Protein 2V52 (pdb70)

Foldseek 3Di:
DQQFAKEWEDDQFWIFIPGFPDQGGQDIWGQWWWDQCVRIAGTVRRVVNTDIDHQDAQFAGNNVVSVLVHVVCCDCPRHNHQQQRHEYEYEGAQPHDLVRLLVVQCCSCPVSVHQWYAYAYLQCLLLVLVVDQFAWEFEAAQFKTKTWGGDNSRTDNVLIDIDRDHLLNLLVLLQVVLCVVPDHQDDPVSSVVSSVCLLPQAAADLDLVVQVVPLVPDDVFKDWDADPVGDIDIDGSSRHVSLCCQQVVCSVPDPDHHPLVSNVSSLVSDPPVCSLVHQQHYEYAYSRCQHHCNQVSSVVSNCVVDPVPHDGDYHYDNVRNCSSSSSVSPQSPDPVCPVLICGSVNCVVPNSSVNVVRHD/DDPDCVVVVVCVVPPDDPVVCCVVVVDPDD

Radius of gyration: 21.31 Å; Cα contacts (8 Å, |Δi|>4): 896; chains: 2; bounding box: 46×56×60 Å

Solvent-accessible surface area: 16996 Å² total; per-residue (Å²): 98,120,91,40,14,2,0,5,9,4,14,7,9,68,0,27,0,0,8,12,49,39,106,51,14,138,8,51,2,24,0,6,0,0,69,85,107,99,130,30,78,14,0,57,79,5,118,113,130,45,79,60,107,63,0,3,91,68,10,33,15,85,49,56,105,2,0,65,68,0,2,87,12,2,6,100,80,56,18,194,17,42,0,87,59,2,33,0,0,1,2,10,2,3,96,23,66,130,73,21,28,49,83,3,0,57,8,0,0,96,64,10,76,1,51,9,0,16,2,9,44,19,0,12,0,1,0,16,2,12,12,52,4,21,0,0,0,0,18,3,27,41,8,16,1,6,4,0,0,0,47,40,4,12,13,0,65,59,0,17,31,116,14,52,1,0,2,58,46,0,4,58,18,0,23,136,4,0,74,106,93,54,48,88,20,118,74,87,70,57,59,71,36,0,79,36,0,14,82,134,27,4,36,4,2,95,66,20,126,85,45,62,78,51,18,89,92,58,60,78,18,86,79,78,32,118,27,116,118,40,135,78,6,54,0,1,33,4,33,0,33,0,0,0,0,1,7,61,4,76,56,59,69,55,187,40,35,3,1,22,73,13,2,49,61,0,1,84,113,2,41,119,122,6,43,146,68,0,4,31,28,4,1,0,0,11,32,7,0,66,14,88,31,1,28,94,14,0,64,90,35,2,70,83,70,10,74,120,123,34,169,23,112,25,24,30,16,123,48,22,93,57,2,11,0,5,0,0,0,5,10,4,56,6,80,13,0,86,135,56,14,0,57,75,122,55,10,89,135,39,20,39,46,9,0,47,147,45,2,127,106,28,118,59,64,81,132,2,58,110,64,18,153,86,60,39,62,86,52,55,0,36,150,103,142,11,7,112,85,130

Sequence (390 aa):
DETTALVCCDNGSGLVKAGFAGDDDAPRAVFPSSIVGRPRKDSYVGDEAQSILTLKKYPIEEHGIITTNWDDMEKIWHHTFYNELRVAPEEHPTLLLLTEAPLNPKANREKKMMTQIMFETFNNVPAMMYVVAIQAVLSSLYASSGRTTGIVLDSGDGVTHNVPIYEGYALPHAIMRLLDDLLAGRDLTDYLMKILTERGYSSFVTTAEREIVRDIKEKKLCYVALDFENEMATAASSSSLEKSSYELPDGQQVITTIGNERFRCPETLFQPSFIGMESAGIHEETTYNSIMKCDIDIRKKDLYANNNVMSGGTTMMYPGIADRMMQKEIITALAPSTMKKIIKIIAPPERKKYSSVWIGGSILASSLSTFQQMWITKKQEYDEAGPSIVHRKCFRRARTEDYLKKRRKKIRRSRPERAEELVRRMHILEET

InterPro domains:
  IPR004000 Actin family [PF00022] (5-377)
  IPR004000 Actin family [PR00190] (28-37)
  IPR004000 Actin family [PR00190] (51-62)
  IPR004000 Actin family [PR00190] (63-85)
  IPR004000 Actin family [PR00190] (117-130)
  IPR004000 Actin family [PR00190] (142-161)
  IPR004000 Actin family [PR00190] (238-254)
  IPR004000 Actin family [PTHR11937] (10-371)
  IPR004000 Actin family [SM00268] (7-377)
  IPR004001 Actin, conserved site [PS00406] (55-65)
  IPR004001 Actin, conserved site [PS00432] (358-366)
  IPR020902 Actin/actin-like conserved site [PS01132] (106-118)
  IPR043129 ATPase, nucleotide binding domain [SSF53067] (5-155)
  IPR043129 ATPase, nucleotide binding domain [SSF53067] (149-377)

Organism: Oryctolagus cuniculus (NCBI:txid9986)

CATH classification: 3.30.420.40 (+2 more: 3.30.420.40, 3.90.640.10)

B-factor: mean 24.78, std 11.1, range [7.16, 74.74]

Nearest PDB structures (foldseek):
  4b1v-assembly1_B  TM=9.913E-01  e=1.067E-71  Oryctolagus cuniculus
  4b1v-assembly2_A  TM=9.944E-01  e=3.724E-70  Oryctolagus cuniculus
  3tpq-assembly1_C  TM=9.919E-01  e=4.176E-70  Oryctolagus cuniculus
  8br0-assembly1_A  TM=9.840E-01  e=8.127E-68  Oryctolagus cuniculus
  6i4g-assembly1_A  TM=9.826E-01  e=6.413E-62  Plasmodium falciparum 3D7

GO terms:
  GO:0005515 protein binding (F, IPI)
  GO:0048306 calcium-dependent protein binding (F, IPI)
  GO:0042802 identical protein binding (F, IPI)
  GO:0098723 skeletal muscle myofibril (C, IDA)
  GO:0000287 magnesium ion binding (F, IDA)
  GO:0005509 calcium ion binding (F, IDA)
  GO:0032432 actin filament bundle (C, IDA)
  GO:0005884 actin filament (C, IDA)
  GO:0003785 actin monomer binding (F, IDA)
  GO:0031941 filamentous actin (C, IDA)
  GO:0030041 actin filament polymerization (P, IDA)
  GO:0051017 actin filament bundle assembly (P, IDA)
  GO:0140660 cytoskeletal motor activator activity (F, IDA)
  GO:0005884 actin filament (C, IMP)
  GO:0005523 tropomyosin binding (F, IPI)
  GO:0031013 troponin I binding (F, IPI)
  GO:0031432 titin binding (F, IPI)
  GO:0032036 myosin heavy chain binding (F, IPI)
  GO:0019904 protein domain specific binding (F, IPI)

Structure (mmCIF, N/CA/C/O backbone):
data_2V52
#
_entry.id   2V52
#
_cell.length_a   54.750
_cell.length_b   55.440
_cell.length_c   138.390
_cell.angle_alpha   90.00
_cell.angle_beta   90.00
_cell.angle_gamma   90.00
#
_symmetry.space_group_name_H-M   'P 21 21 21'
#
loop_
_entity.id
_entity.type
_entity.pdbx_description
1 polymer 'ACTIN, ALPHA SKELETAL MUSCLE'
2 polymer 'MKL/MYOCARDIN-LIKE PROTEIN 1'
3 non-polymer 'LATRUNCULIN B'
4 non-polymer "ADENOSINE-5'-TRIPHOSPHATE"
5 non-polymer 'MAGNESIUM ION'
6 non-polymer GLYCEROL
7 water water
#
loop_
_atom_site.group_PDB
_atom_site.id
_atom_site.type_symbol
_atom_site.label_atom_id
_atom_site.label_alt_id
_atom_site.label_comp_id
_atom_site.label_asym_id
_atom_site.label_entity_id
_atom_site.label_seq_id
_atom_site.pdbx_PDB_ins_code
_atom_site.Cartn_x
_atom_site.Cartn_y
_atom_site.Cartn_z
_atom_site.occupancy
_atom_site.B_iso_or_equiv
_atom_site.auth_seq_id
_atom_site.auth_comp_id
_atom_site.auth_asym_id
_atom_site.auth_atom_id
_atom_site.pdbx_PDB_model_num
ATOM 1 N N . ASP A 1 5 ? -27.294 7.409 21.055 1.00 29.18 3 ASP B N 1
ATOM 2 C CA . ASP A 1 5 ? -26.313 6.666 21.613 1.00 29.19 3 ASP B CA 1
ATOM 3 C C . ASP A 1 5 ? -25.433 7.395 22.522 1.00 27.42 3 ASP B C 1
ATOM 4 O O . ASP A 1 5 ? -24.378 6.974 22.735 1.00 27.76 3 ASP B O 1
ATOM 9 N N . GLU A 1 6 ? -25.894 8.437 23.108 1.00 25.09 4 GLU B N 1
ATOM 10 C CA . GLU A 1 6 ? -25.082 9.174 24.042 1.00 26.90 4 GLU B CA 1
ATOM 11 C C . GLU A 1 6 ? -24.595 8.443 25.286 1.00 25.19 4 GLU B C 1
ATOM 12 O O . GLU A 1 6 ? -23.621 8.709 25.739 1.00 25.45 4 GLU B O 1
ATOM 18 N N . THR A 1 7 ? -25.402 7.536 25.792 1.00 22.55 5 THR B N 1
ATOM 19 C CA . THR A 1 7 ? -24.955 6.793 26.973 1.00 21.05 5 THR B CA 1
ATOM 20 C C . THR A 1 7 ? -25.050 5.248 26.782 1.00 20.64 5 THR B C 1
ATOM 21 O O . THR A 1 7 ? -24.846 4.491 27.733 1.00 23.68 5 THR B O 1
ATOM 25 N N . THR A 1 8 ? -25.318 4.781 25.565 1.00 19.71 6 THR B N 1
ATOM 26 C CA . THR A 1 8 ? -25.422 3.344 25.303 1.00 19.77 6 THR B CA 1
ATOM 27 C C . THR A 1 8 ? -24.148 2.617 25.748 1.00 17.03 6 THR B C 1
ATOM 28 O O . THR A 1 8 ? -23.012 3.104 25.522 1.00 16.85 6 THR B O 1
ATOM 32 N N . ALA A 1 9 ? -24.286 1.449 26.379 1.00 17.58 7 ALA B N 1
ATOM 33 C CA . ALA A 1 9 ? -23.068 0.729 26.745 1.00 16.42 7 ALA B CA 1
ATOM 34 C C . ALA A 1 9 ? -22.199 0.444 25.512 1.00 13.33 7 ALA B C 1
ATOM 35 O O . ALA A 1 9 ? -22.744 0.247 24.414 1.00 15.37 7 ALA B O 1
ATOM 37 N N . LEU A 1 10 ? -20.889 0.463 25.675 1.00 13.11 8 LEU B N 1
ATOM 38 C CA . LEU A 1 10 ? -19.986 0.161 24.573 1.00 16.19 8 LEU B CA 1
ATOM 39 C C . LEU A 1 10 ? -19.502 -1.258 24.680 1.00 14.43 8 LEU B C 1
ATOM 40 O O . LEU A 1 10 ? -19.383 -1.789 25.794 1.00 15.93 8 LEU B O 1
ATOM 45 N N . VAL A 1 11 ? -19.166 -1.850 23.533 1.00 14.06 9 VAL B N 1
ATOM 46 C CA . VAL A 1 11 ? -18.616 -3.193 23.548 1.00 13.94 9 VAL B CA 1
ATOM 47 C C . VAL A 1 11 ? -17.345 -3.134 22.691 1.00 15.32 9 VAL B C 1
ATOM 48 O O . VAL A 1 11 ? -17.418 -2.685 21.533 1.00 14.71 9 VAL B O 1
ATOM 52 N N . CYS A 1 12 ? -16.216 -3.564 23.257 1.00 14.92 10 CYS B N 1
ATOM 53 C CA A CYS A 1 12 ? -14.959 -3.552 22.532 0.70 14.05 10 CYS B CA 1
ATOM 54 C CA B CYS A 1 12 ? -14.939 -3.580 22.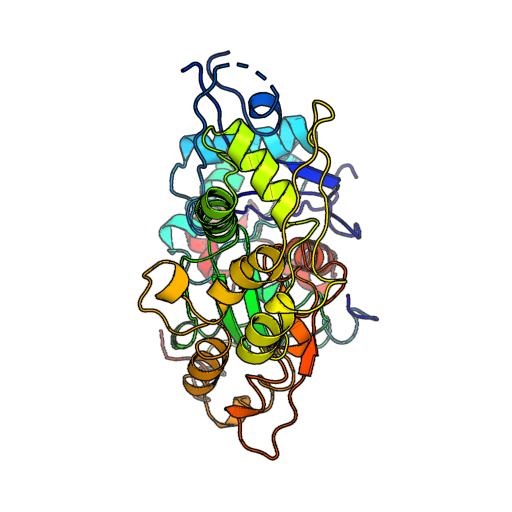543 0.30 16.33 10 CYS B CA 1
ATOM 55 C C . CYS A 1 12 ? -14.310 -4.939 22.657 1.00 13.75 10 CYS B C 1
ATOM 56 O O . CYS A 1 12 ? -14.009 -5.367 23.759 1.00 16.96 10 CYS B O 1
ATOM 61 N N . ASP A 1 13 ? -14.107 -5.570 21.508 1.00 13.66 11 ASP B N 1
ATOM 62 C CA . ASP A 1 13 ? -13.470 -6.864 21.436 1.00 12.29 11 ASP B CA 1
ATOM 63 C C . ASP A 1 13 ? -12.077 -6.610 20.834 1.00 13.75 11 ASP B C 1
ATOM 64 O O . ASP A 1 13 ? -11.916 -6.373 19.619 1.00 16.44 11 ASP B O 1
ATOM 69 N N . ASN A 1 14 ? -11.098 -6.621 21.713 1.00 13.55 12 ASN B N 1
ATOM 70 C CA . ASN A 1 14 ? -9.749 -6.360 21.286 1.00 14.74 12 ASN B CA 1
ATOM 71 C C . ASN A 1 14 ? -9.018 -7.611 20.805 1.00 15.17 12 ASN B C 1
ATOM 72 O O . ASN A 1 14 ? -8.547 -8.409 21.622 1.00 18.50 12 ASN B O 1
ATOM 77 N N . GLY A 1 15 ? -8.920 -7.744 19.502 1.00 14.40 13 GLY B N 1
ATOM 78 C CA . GLY A 1 15 ? -8.195 -8.873 18.925 1.00 13.71 13 GLY B CA 1
ATOM 79 C C . GLY A 1 15 ? -6.700 -8.665 18.674 1.00 15.01 13 GLY B C 1
ATOM 80 O O . GLY A 1 15 ? -6.222 -7.530 18.654 1.00 16.49 13 GLY B O 1
ATOM 81 N N . SER A 1 16 ? -5.996 -9.740 18.320 1.00 16.41 14 SER B N 1
ATOM 82 C CA . SER A 1 16 ? -4.586 -9.598 17.942 1.00 18.12 14 SER B CA 1
ATOM 83 C C . SER A 1 16 ? -4.454 -8.821 16.650 1.00 18.33 14 SER B C 1
ATOM 84 O O . SER A 1 16 ? -3.500 -8.044 16.442 1.00 20.12 14 SER B O 1
ATOM 87 N N . GLY A 1 17 ? -5.425 -9.008 15.775 1.00 15.74 15 GLY B N 1
ATOM 88 C CA . GLY A 1 17 ? -5.407 -8.336 14.470 1.00 16.67 15 GLY B CA 1
ATOM 89 C C . GLY A 1 17 ? -6.342 -7.146 14.339 1.00 14.89 15 GLY B C 1
ATOM 90 O O . GLY A 1 17 ? -5.928 -6.075 13.843 1.00 17.15 15 GLY B O 1
ATOM 91 N N . LEU A 1 18 ? -7.607 -7.323 14.763 1.00 14.67 16 LEU B N 1
ATOM 92 C CA . LEU A 1 18 ? -8.646 -6.306 14.591 1.00 15.65 16 LEU B CA 1
ATOM 93 C C . LEU A 1 18 ? -9.296 -5.978 15.920 1.00 14.49 16 LEU B C 1
ATOM 94 O O . LEU A 1 18 ? -9.630 -6.881 16.708 1.00 14.21 16 LEU B O 1
ATOM 99 N N . VAL A 1 19 ? -9.499 -4.678 16.118 1.00 16.01 17 VAL B N 1
ATOM 100 C CA . VAL A 1 19 ? -10.420 -4.203 17.134 1.00 14.64 17 VAL B CA 1
ATOM 101 C C . VAL A 1 19 ? -11.808 -4.211 16.564 1.00 15.23 17 VAL B C 1
ATOM 102 O O . VAL A 1 19 ? -11.998 -3.722 15.446 1.00 16.13 17 VAL B O 1
ATOM 106 N N . LYS A 1 20 ? -12.802 -4.766 17.300 1.00 13.22 18 LYS B N 1
ATOM 107 C CA . LYS A 1 20 ? -14.195 -4.669 16.905 1.00 12.82 18 LYS B CA 1
ATOM 108 C C . LYS A 1 20 ? -14.821 -3.870 18.017 1.00 13.88 18 LYS B C 1
ATOM 109 O O . LYS A 1 20 ? -14.806 -4.308 19.171 1.00 13.97 18 LYS B O 1
ATOM 115 N N . ALA A 1 21 ? -15.448 -2.742 17.657 1.00 15.02 19 ALA B N 1
ATOM 116 C CA . ALA A 1 21 ? -15.981 -1.874 18.711 1.00 15.26 19 ALA B CA 1
ATOM 117 C C . ALA A 1 21 ? -17.314 -1.300 18.271 1.00 15.75 19 ALA B C 1
ATOM 118 O O . ALA A 1 21 ? -17.584 -1.149 17.051 1.00 17.96 19 ALA B O 1
ATOM 120 N N . GLY A 1 22 ? -18.176 -0.991 19.246 1.00 15.19 20 GLY B N 1
ATOM 121 C CA . GLY A 1 22 ? -19.505 -0.511 18.899 1.00 15.75 20 GLY B CA 1
ATOM 122 C C . GLY A 1 22 ? -20.356 -0.350 20.122 1.00 15.61 20 GLY B C 1
ATOM 123 O O . GLY A 1 22 ? -19.846 -0.290 21.250 1.00 15.61 20 GLY B O 1
ATOM 124 N N . PHE A 1 23 ? -21.652 -0.321 19.852 1.00 16.63 21 PHE B N 1
ATOM 125 C CA . PHE A 1 23 ? -22.667 -0.050 20.896 1.00 16.70 21 PHE B CA 1
ATOM 126 C C . PHE A 1 23 ? -23.547 -1.248 21.170 1.00 18.10 21 PHE B C 1
ATOM 127 O O . PHE A 1 23 ? -24.057 -1.895 20.238 1.00 16.82 21 PHE B O 1
ATOM 135 N N . ALA A 1 24 ? -23.737 -1.525 22.456 1.00 17.61 22 ALA B N 1
ATOM 136 C CA . ALA A 1 24 ? -24.613 -2.606 22.860 1.00 17.09 22 ALA B CA 1
ATOM 137 C C . ALA A 1 24 ? -25.998 -2.439 22.274 1.00 18.05 22 ALA B C 1
ATOM 138 O O . ALA A 1 24 ? -26.587 -1.336 22.285 1.00 21.05 22 ALA B O 1
ATOM 140 N N . GLY A 1 25 ? -26.516 -3.531 21.754 1.00 17.87 23 GLY B N 1
ATOM 141 C CA . GLY A 1 25 ? -27.824 -3.550 21.146 1.00 19.95 23 GLY B CA 1
ATOM 142 C C . GLY A 1 25 ? -27.777 -3.463 19.627 1.00 20.86 23 GLY B C 1
ATOM 143 O O . GLY A 1 25 ? -28.772 -3.799 18.958 1.00 22.24 23 GLY B O 1
ATOM 144 N N . ASP A 1 26 ? -26.644 -3.009 19.076 1.00 22.93 24 ASP B N 1
ATOM 145 C CA . ASP A 1 26 ? -26.427 -3.039 17.624 1.00 24.28 24 ASP B CA 1
ATOM 146 C C . ASP A 1 26 ? -26.133 -4.481 17.202 1.00 22.27 24 ASP B C 1
ATOM 147 O O . ASP A 1 26 ? -25.580 -5.307 17.986 1.00 21.27 24 ASP B O 1
ATOM 152 N N . ASP A 1 27 ? -26.480 -4.794 15.955 1.00 24.56 25 ASP B N 1
ATOM 153 C CA A ASP A 1 27 ? -26.326 -6.114 15.386 0.60 24.98 25 ASP B CA 1
ATOM 154 C CA B ASP A 1 27 ? -26.277 -6.173 15.531 0.40 24.37 25 ASP B CA 1
ATOM 155 C C . ASP A 1 27 ? -24.885 -6.413 14.934 1.00 23.11 25 ASP B C 1
ATOM 156 O O . ASP A 1 27 ? -24.554 -7.534 14.675 1.00 24.19 25 ASP B O 1
ATOM 165 N N . ALA A 1 28 ? -24.085 -5.364 14.770 1.00 21.38 26 ALA B N 1
ATOM 166 C CA . ALA A 1 28 ? -22.699 -5.470 14.274 1.00 20.87 26 ALA B CA 1
ATOM 167 C C . ALA A 1 28 ? -21.824 -4.379 14.848 1.00 17.79 26 ALA B C 1
ATOM 168 O O . ALA A 1 28 ? -22.339 -3.324 15.218 1.00 19.64 26 ALA B O 1
ATOM 170 N N . PRO A 1 29 ? -20.485 -4.587 14.899 1.00 16.74 27 PRO B N 1
ATOM 171 C CA . PRO A 1 29 ? -19.630 -3.497 15.407 1.00 18.20 27 PRO B CA 1
ATOM 172 C C . PRO A 1 29 ? -19.597 -2.320 14.433 1.00 20.38 27 PRO B C 1
ATOM 173 O O . PRO A 1 29 ? -19.375 -2.526 13.239 1.00 26.25 27 PRO B O 1
ATOM 177 N N . ARG A 1 30 ? -19.789 -1.132 14.965 1.00 21.03 28 ARG B N 1
ATOM 178 C CA . ARG A 1 30 ? -19.769 0.138 14.223 1.00 23.02 28 ARG B CA 1
ATOM 179 C C . ARG A 1 30 ? -18.373 0.394 13.630 1.00 21.32 28 ARG B C 1
ATOM 180 O O . ARG A 1 30 ? -18.266 1.035 12.581 1.00 24.56 28 ARG B O 1
ATOM 188 N N . ALA A 1 31 ? -17.322 -0.042 14.322 1.00 20.46 29 ALA B N 1
ATOM 189 C CA . ALA A 1 31 ? -15.941 0.237 13.986 1.00 18.40 29 ALA B CA 1
ATOM 190 C C . ALA A 1 31 ? -15.132 -1.041 14.050 1.00 17.87 29 ALA B C 1
ATOM 191 O O . ALA A 1 31 ? -15.148 -1.719 15.065 1.00 19.94 29 ALA B O 1
ATOM 193 N N . VAL A 1 32 ? -14.413 -1.351 12.964 1.00 17.85 30 VAL B N 1
ATOM 194 C CA . VAL A 1 32 ? -13.531 -2.507 12.910 1.00 18.89 30 VAL B CA 1
ATOM 195 C C . VAL A 1 32 ? -12.271 -1.962 12.270 1.00 18.79 30 VAL B C 1
ATOM 196 O O . VAL A 1 32 ? -12.323 -1.400 11.139 1.00 21.45 30 VAL B O 1
ATOM 200 N N . PHE A 1 33 ? -11.185 -2.016 13.015 1.00 17.38 31 PHE B N 1
ATOM 201 C CA . PHE A 1 33 ? -9.933 -1.407 12.545 1.00 19.57 31 PHE B CA 1
ATOM 202 C C . PHE A 1 33 ? -8.733 -2.150 13.052 1.00 18.30 31 PHE B C 1
ATOM 203 O O . PHE A 1 33 ? -8.842 -2.928 14.012 1.00 18.38 31 PHE B O 1
ATOM 211 N N . PRO A 1 34 ? -7.600 -2.035 12.343 1.00 19.04 32 PRO B N 1
ATOM 212 C CA . PRO A 1 34 ? -6.468 -2.820 12.781 1.00 19.65 32 PRO B CA 1
ATOM 213 C C . PRO A 1 34 ? -5.903 -2.443 14.131 1.00 19.97 32 PRO B C 1
ATOM 214 O O . PRO A 1 34 ? -5.803 -1.252 14.493 1.00 20.14 32 PRO B O 1
ATOM 218 N N . SER A 1 35 ? -5.545 -3.464 14.886 1.00 18.66 33 SER B N 1
ATOM 219 C CA A SER A 1 35 ? -4.927 -3.326 16.182 0.80 19.88 33 SER B CA 1
ATOM 220 C CA B SER A 1 35 ? -4.827 -3.326 16.182 0.20 21.08 33 SER B CA 1
ATOM 221 C C . SER A 1 35 ? -3.410 -3.121 16.083 1.00 21.63 33 SER B C 1
ATOM 222 O O . SER A 1 35 ? -2.621 -3.964 16.415 1.00 20.65 33 SER B O 1
ATOM 227 N N . ILE A 1 36 ? -3.053 -1.938 15.605 1.00 20.68 34 ILE B N 1
ATOM 228 C CA . ILE A 1 36 ? -1.638 -1.628 15.316 1.00 23.04 34 ILE B CA 1
ATOM 229 C C . ILE A 1 36 ? -1.321 -0.209 15.763 1.00 24.89 34 ILE B C 1
ATOM 230 O O . ILE A 1 36 ? -2.190 0.663 15.730 1.00 23.91 34 ILE B O 1
ATOM 235 N N . VAL A 1 37 ? -0.069 0.018 16.143 1.00 25.99 35 VAL B N 1
ATOM 236 C CA . VAL A 1 37 ? 0.459 1.384 16.195 1.00 28.59 35 VAL B CA 1
ATOM 237 C C . VAL A 1 37 ? 1.622 1.432 15.195 1.00 32.12 35 VAL B C 1
ATOM 238 O O . VAL A 1 37 ? 2.469 0.536 15.205 1.00 31.67 35 VAL B O 1
ATOM 242 N N . GLY A 1 38 ? 1.610 2.437 14.314 1.00 32.71 36 GLY B N 1
ATOM 243 C CA . GLY A 1 38 ? 2.681 2.607 13.312 1.00 34.97 36 GLY B CA 1
ATOM 244 C C . GLY A 1 38 ? 3.577 3.784 13.650 1.00 35.84 36 GLY B C 1
ATOM 245 O O . GLY A 1 38 ? 3.091 4.812 14.116 1.00 36.17 36 GLY B O 1
ATOM 246 N N . ARG A 1 39 ? 4.882 3.623 13.424 1.00 36.77 37 ARG B N 1
ATOM 247 C CA . ARG A 1 39 ? 5.853 4.700 13.642 1.00 38.53 37 ARG B CA 1
ATOM 248 C C . ARG A 1 39 ? 6.765 4.818 12.425 1.00 39.24 37 ARG B C 1
ATOM 249 O O . ARG A 1 39 ? 7.070 3.798 11.789 1.00 41.10 37 ARG B O 1
ATOM 257 N N . PRO A 1 40 ? 7.188 6.059 12.085 1.00 41.25 38 PRO B N 1
ATOM 258 C CA . PRO A 1 40 ? 8.174 6.273 11.013 1.00 42.19 38 PRO B CA 1
ATOM 259 C C . PRO A 1 40 ? 9.342 5.284 11.105 1.00 44.57 38 PRO B C 1
ATOM 260 O O . PRO A 1 40 ? 9.948 5.134 12.181 1.00 44.78 38 PRO B O 1
ATOM 264 N N . ARG A 1 41 ? 9.631 4.612 9.986 1.00 46.50 39 ARG B N 1
ATOM 265 C CA . ARG A 1 41 ? 10.648 3.544 9.923 1.00 50.89 39 ARG B CA 1
ATOM 266 C C . ARG A 1 41 ? 12.081 4.042 10.161 1.00 53.44 39 ARG B C 1
ATOM 267 O O . ARG A 1 41 ? 12.854 3.412 10.898 1.00 54.20 39 ARG B O 1
ATOM 269 N N . LYS A 1 52 ? 2.529 12.586 14.950 1.00 57.56 50 LYS B N 1
ATOM 270 C CA . LYS A 1 52 ? 3.383 12.297 13.869 1.00 57.04 50 LYS B CA 1
ATOM 271 C C . LYS A 1 52 ? 4.321 11.421 14.550 1.00 55.96 50 LYS B C 1
ATOM 272 O O . LYS A 1 52 ? 5.053 10.737 13.945 1.00 56.97 50 LYS B O 1
ATOM 274 N N . ASP A 1 53 ? 4.259 11.354 15.833 1.00 52.63 51 ASP B N 1
ATOM 275 C CA . ASP A 1 53 ? 5.207 10.499 16.408 1.00 49.23 51 ASP B CA 1
ATOM 276 C C . ASP A 1 53 ? 4.686 9.008 16.213 1.00 47.47 51 ASP B C 1
ATOM 277 O O . ASP A 1 53 ? 5.433 8.112 16.135 1.00 47.84 51 ASP B O 1
ATOM 282 N N . SER A 1 54 ? 3.382 8.879 16.150 1.00 44.31 52 SER B N 1
ATOM 283 C CA . SER A 1 54 ? 2.752 7.554 16.028 1.00 42.22 52 SER B CA 1
ATOM 284 C C . SER A 1 54 ? 1.412 7.620 15.392 1.00 41.58 52 SER B C 1
ATOM 285 O O . SER A 1 54 ? 0.785 8.611 15.374 1.00 41.63 52 SER B O 1
ATOM 288 N N . TYR A 1 55 ? 1.006 6.530 14.789 1.00 38.44 53 TYR B N 1
ATOM 289 C CA . TYR A 1 55 ? -0.177 6.520 14.063 1.00 37.84 53 TYR B CA 1
ATOM 290 C C . TYR A 1 55 ? -0.932 5.221 14.494 1.00 35.15 53 TYR B C 1
ATOM 291 O O . TYR A 1 55 ? -0.353 4.259 14.587 1.00 36.14 53 TYR B O 1
ATOM 300 N N . VAL A 1 56 ? -2.199 5.347 14.787 1.00 31.07 54 VAL B N 1
ATOM 301 C CA . VAL A 1 56 ? -2.933 4.245 15.407 1.00 31.54 54 VAL B CA 1
ATOM 302 C C . VAL A 1 56 ? -4.029 3.744 14.489 1.00 29.96 54 VAL B C 1
ATOM 303 O O . VAL A 1 56 ? -4.713 4.530 13.827 1.00 31.18 54 VAL B O 1
ATOM 307 N N . GLY A 1 57 ? -4.203 2.423 14.433 1.00 29.52 55 GLY B N 1
ATOM 308 C CA . GLY A 1 57 ? -5.329 1.883 13.677 1.00 31.75 55 GLY B CA 1
ATOM 309 C C . GLY A 1 57 ? -5.269 2.167 12.185 1.00 33.84 55 GLY B C 1
ATOM 310 O O . GLY A 1 57 ? -4.208 2.025 11.560 1.00 32.35 55 GLY B O 1
ATOM 311 N N . ASP A 1 58 ? -6.331 2.567 11.593 1.00 37.07 56 ASP B N 1
ATOM 312 C CA . ASP A 1 58 ? -6.297 2.823 10.217 1.00 40.46 56 ASP B CA 1
ATOM 313 C C . ASP A 1 58 ? -5.371 4.014 9.814 1.00 40.72 56 ASP B C 1
ATOM 314 O O . ASP A 1 58 ? -5.062 4.111 8.727 1.00 40.46 56 ASP B O 1
ATOM 319 N N . GLU A 1 59 ? -4.971 4.815 10.750 1.00 40.41 57 GLU B N 1
ATOM 320 C CA . GLU A 1 59 ? -4.047 5.915 10.477 1.00 41.51 57 GLU B CA 1
ATOM 321 C C . GLU A 1 59 ? -2.770 5.327 10.098 1.00 41.05 57 GLU B C 1
ATOM 322 O O . GLU A 1 59 ? -2.075 5.880 9.393 1.00 41.10 57 GLU B O 1
ATOM 328 N N . ALA A 1 60 ? -2.453 4.210 10.635 1.00 40.49 58 ALA B N 1
ATOM 329 C CA . ALA A 1 60 ? -1.242 3.593 10.338 1.00 43.32 58 ALA B CA 1
ATOM 330 C C . ALA A 1 60 ? -1.303 2.770 9.105 1.00 47.40 58 ALA B C 1
ATOM 331 O O . ALA A 1 60 ? -0.311 2.422 8.603 1.00 47.61 58 ALA B O 1
ATOM 333 N N . GLN A 1 61 ? -2.466 2.431 8.644 1.00 51.60 59 GLN B N 1
ATOM 334 C CA . GLN A 1 61 ? -2.663 1.458 7.581 1.00 55.78 59 GLN B CA 1
ATOM 335 C C . GLN A 1 61 ? -2.500 2.252 6.370 1.00 58.91 59 GLN B C 1
ATOM 336 O O . GLN A 1 61 ? -1.678 1.963 5.631 1.00 61.31 59 GLN B O 1
ATOM 342 N N . SER A 1 62 ? -3.216 3.318 6.229 1.00 59.83 60 SER B N 1
ATOM 343 C CA . SER A 1 62 ? -2.927 4.307 5.225 1.00 61.09 60 SER B CA 1
ATOM 344 C C . SER A 1 62 ? -1.449 4.542 4.986 1.00 62.27 60 SER B C 1
ATOM 345 O O . SER A 1 62 ? -0.631 4.309 5.844 1.00 63.27 60 SER B O 1
ATOM 347 N N . ILE A 1 66 ? 6.334 3.265 4.794 1.00 51.31 64 ILE B N 1
ATOM 348 C CA . ILE A 1 66 ? 6.747 4.477 5.509 1.00 51.37 64 ILE B CA 1
ATOM 349 C C . ILE A 1 66 ? 6.802 4.216 7.014 1.00 48.43 64 ILE B C 1
ATOM 350 O O . ILE A 1 66 ? 7.666 4.752 7.718 1.00 47.92 64 ILE B O 1
ATOM 352 N N . LEU A 1 67 ? 5.890 3.371 7.496 1.00 44.79 65 LEU B N 1
ATOM 353 C CA . LEU A 1 67 ? 5.811 3.062 8.921 1.00 44.05 65 LEU B CA 1
ATOM 354 C C . LEU A 1 67 ? 6.149 1.613 9.242 1.00 44.09 65 LEU B C 1
ATOM 355 O O . LEU A 1 67 ? 5.844 0.699 8.465 1.00 47.42 65 LEU B O 1
ATOM 360 N N . THR A 1 68 ? 6.765 1.408 10.397 1.00 40.90 66 THR B N 1
ATOM 361 C CA . THR A 1 68 ? 6.875 0.069 10.978 1.00 39.75 66 THR B CA 1
ATOM 362 C C . THR A 1 68 ? 5.711 -0.138 11.960 1.00 35.76 66 THR B C 1
ATOM 363 O O . THR A 1 68 ? 5.334 0.756 12.714 1.00 32.66 66 THR B O 1
ATOM 367 N N . LEU A 1 69 ? 5.119 -1.319 11.899 1.00 32.50 67 LEU B N 1
ATOM 368 C CA . LEU A 1 69 ? 3.915 -1.604 12.646 1.00 31.15 67 LEU B CA 1
ATOM 369 C C . LEU A 1 69 ? 4.219 -2.440 13.865 1.00 31.22 67 LEU B C 1
ATOM 370 O O . LEU A 1 69 ? 5.076 -3.344 13.834 1.00 31.24 67 LEU B O 1
ATOM 375 N N . LYS A 1 70 ? 3.521 -2.128 14.955 1.00 29.21 68 LYS B N 1
ATOM 376 C CA A LYS A 1 70 ? 3.569 -2.928 16.164 0.50 28.54 68 LYS B CA 1
ATOM 377 C CA B LYS A 1 70 ? 3.569 -2.995 16.107 0.50 28.72 68 LYS B CA 1
ATOM 378 C C . LYS A 1 70 ? 2.135 -3.355 16.466 1.00 27.24 68 LYS B C 1
ATOM 379 O O . LYS A 1 70 ? 1.240 -2.534 16.359 1.00 26.17 68 LYS B O 1
ATOM 390 N N . TYR A 1 71 ? 1.951 -4.611 16.844 1.00 23.12 69 TYR B N 1
ATOM 391 C CA . TYR A 1 71 ? 0.642 -5.103 17.308 1.00 20.90 69 TYR B CA 1
ATOM 392 C C . TYR A 1 71 ? 0.720 -5.266 18.827 1.00 21.94 69 TYR B C 1
ATOM 393 O O . TYR A 1 71 ? 1.483 -6.113 19.321 1.00 24.44 69 TYR B O 1
ATOM 402 N N . PRO A 1 72 ? -0.048 -4.464 19.589 1.00 20.52 70 PRO B N 1
ATOM 403 C CA . PRO A 1 72 ? 0.098 -4.500 21.050 1.00 22.37 70 PRO B CA 1
ATOM 404 C C . PRO A 1 72 ? -0.505 -5.764 21.684 1.00 21.21 70 PRO B C 1
ATOM 405 O O . PRO A 1 72 ? -0.257 -6.048 22.853 1.00 20.26 70 PRO B O 1
ATOM 409 N N . ILE A 1 73 ? -1.306 -6.502 20.911 1.00 19.16 71 ILE B N 1
ATOM 410 C CA . ILE A 1 73 ? -1.825 -7.770 21.384 1.00 17.46 71 ILE B CA 1
ATOM 411 C C . ILE A 1 73 ? -1.212 -8.854 20.512 1.00 20.25 71 ILE B C 1
ATOM 412 O O . ILE A 1 73 ? -1.305 -8.807 19.269 1.00 20.85 71 ILE B O 1
ATOM 417 N N . GLU A 1 74 ? -0.596 -9.811 21.191 1.00 19.61 72 GLU B N 1
ATOM 418 C CA A GLU A 1 74 ? 0.006 -10.973 20.554 0.70 18.04 72 GLU B CA 1
ATOM 419 C CA B GLU A 1 74 ? -0.001 -10.972 20.560 0.30 21.52 72 GLU B CA 1
ATOM 420 C C . GLU A 1 74 ? -0.691 -12.216 21.075 1.00 19.22 72 GLU B C 1
ATOM 421 O O . GLU A 1 74 ? -0.770 -12.433 22.311 1.00 20.30 72 GLU B O 1
ATOM 432 N N . HIS A 1 75 ? -1.184 -13.020 20.151 1.00 19.02 73 HIS B N 1
ATOM 433 C CA . HIS A 1 75 ? -1.854 -14.280 20.475 1.00 17.62 73 HIS B CA 1
ATOM 434 C C . HIS A 1 75 ? -2.942 -14.030 21.497 1.00 16.43 73 HIS B C 1
ATOM 435 O O . HIS A 1 75 ? -3.137 -14.833 22.409 1.00 17.16 73 HIS B O 1
ATOM 442 N N . GLY A 1 76 ? -3.615 -12.895 21.367 1.00 16.09 74 GLY B N 1
ATOM 443 C CA . GLY A 1 76 ? -4.785 -12.595 22.201 1.00 15.37 74 GLY B CA 1
ATOM 444 C C . GLY A 1 76 ? -4.475 -11.961 23.553 1.00 15.63 74 GLY B C 1
ATOM 445 O O . GLY A 1 76 ? -5.368 -11.513 24.256 1.00 16.63 74 GLY B O 1
ATOM 446 N N . ILE A 1 77 ? -3.196 -11.883 23.905 1.00 17.58 75 ILE B N 1
ATOM 447 C CA . ILE A 1 77 ? -2.794 -11.357 25.231 1.00 18.76 75 ILE B CA 1
ATOM 448 C C . ILE A 1 77 ? -2.192 -9.984 25.017 1.00 19.67 75 ILE B C 1
ATOM 449 O O . ILE A 1 77 ? -1.409 -9.799 24.070 1.00 19.64 75 ILE B O 1
ATOM 454 N N . ILE A 1 78 ? -2.590 -9.006 25.845 1.00 19.15 76 ILE B N 1
ATOM 455 C CA . ILE A 1 78 ? -1.984 -7.662 25.725 1.00 19.26 76 ILE B CA 1
ATOM 456 C C . ILE A 1 78 ? -0.543 -7.743 26.223 1.00 22.80 76 ILE B C 1
ATOM 457 O O . ILE A 1 78 ? -0.309 -8.173 27.351 1.00 24.85 76 ILE B O 1
ATOM 462 N N A THR A 1 79 ? 0.397 -7.351 25.371 0.40 25.18 77 THR B N 1
ATOM 463 N N B THR A 1 79 ? 0.402 -7.347 25.364 0.60 23.73 77 THR B N 1
ATOM 464 C CA A THR A 1 79 ? 1.816 -7.360 25.752 0.40 28.22 77 THR B CA 1
ATOM 465 C CA B THR A 1 79 ? 1.854 -7.381 25.696 0.60 25.51 77 THR B CA 1
ATOM 466 C C A THR A 1 79 ? 2.390 -5.949 25.880 0.40 28.42 77 THR B C 1
ATOM 467 C C B THR A 1 79 ? 2.581 -6.043 25.566 0.60 25.83 77 THR B C 1
ATOM 468 O O A THR A 1 79 ? 3.247 -5.701 26.746 0.40 29.15 77 THR B O 1
ATOM 469 O O B THR A 1 79 ? 3.750 -5.940 25.932 0.60 26.81 77 THR B O 1
ATOM 476 N N . ASN A 1 80 ? 1.895 -5.033 25.047 1.00 26.73 78 ASN B N 1
ATOM 477 C CA . ASN A 1 80 ? 2.416 -3.672 25.006 1.00 26.01 78 ASN B CA 1
ATOM 478 C C . ASN A 1 80 ? 1.328 -2.734 25.536 1.00 26.13 78 ASN B C 1
ATOM 479 O O . ASN A 1 80 ? 0.435 -2.313 24.785 1.00 25.52 78 ASN B O 1
ATOM 484 N N . TRP A 1 81 ? 1.424 -2.399 26.823 1.00 26.64 79 TRP B N 1
ATOM 485 C CA . TRP A 1 81 ? 0.400 -1.593 27.486 1.00 27.02 79 TRP B CA 1
ATOM 486 C C . TRP A 1 81 ? 0.337 -0.129 27.041 1.00 26.57 79 TRP B C 1
ATOM 487 O O . TRP A 1 81 ? -0.741 0.456 27.019 1.00 27.85 79 TRP B O 1
ATOM 498 N N . ASP A 1 82 ? 1.484 0.474 26.705 1.00 26.46 80 ASP B N 1
ATOM 499 C CA . ASP A 1 82 ? 1.415 1.855 26.262 1.00 28.68 80 ASP B CA 1
ATOM 500 C C . ASP A 1 82 ? 0.708 1.953 24.937 1.00 26.68 80 ASP B C 1
ATOM 501 O O . ASP A 1 82 ? -0.133 2.823 24.736 1.00 28.45 80 ASP B O 1
ATOM 506 N N . ASP A 1 83 ? 1.024 1.033 24.023 1.00 25.55 81 ASP B N 1
ATOM 507 C CA . ASP A 1 83 ? 0.377 1.049 22.735 1.00 27.20 81 ASP B CA 1
ATOM 508 C C . ASP A 1 83 ? -1.078 0.559 22.888 1.00 23.82 81 ASP B C 1
ATOM 509 O O . ASP A 1 83 ? -1.960 1.002 22.163 1.00 23.41 81 ASP B O 1
ATOM 514 N N . MET A 1 84 ? -1.332 -0.314 23.847 1.00 23.05 82 MET B N 1
ATOM 515 C CA . MET A 1 84 ? -2.750 -0.720 24.073 1.00 22.05 82 MET B CA 1
ATOM 516 C C . MET A 1 84 ? -3.588 0.465 24.521 1.00 21.89 82 MET B C 1
ATOM 517 O O . MET A 1 84 ? -4.714 0.660 24.062 1.00 21.84 82 MET B O 1
ATOM 522 N N . GLU A 1 85 ? -3.022 1.277 25.411 1.00 21.87 83 GLU B N 1
ATOM 523 C CA . GLU A 1 85 ? -3.678 2.508 25.818 1.00 23.48 83 GLU B CA 1
ATOM 524 C C . GLU A 1 85 ? -3.931 3.427 24.626 1.00 23.49 83 GLU B C 1
ATOM 525 O O . GLU A 1 85 ? -4.981 4.024 24.528 1.00 23.26 83 GLU B O 1
ATOM 531 N N . LYS A 1 86 ? -2.965 3.512 23.698 1.00 22.31 84 LYS B N 1
ATOM 532 C CA . LYS A 1 86 ? -3.176 4.263 22.447 1.00 22.44 84 LYS B CA 1
ATOM 533 C C . LYS A 1 86 ? -4.338 3.657 21.656 1.00 21.87 84 LYS B C 1
ATOM 534 O O . LYS A 1 86 ? -5.174 4.348 21.048 1.00 21.15 84 LYS B O 1
ATOM 540 N N . ILE A 1 87 ? -4.399 2.322 21.631 1.00 21.18 85 ILE B N 1
ATOM 541 C CA . ILE A 1 87 ? -5.476 1.691 20.899 1.00 20.02 85 ILE B CA 1
ATOM 542 C C . ILE A 1 87 ? -6.848 1.994 21.529 1.00 17.76 85 ILE B C 1
ATOM 543 O O . ILE A 1 87 ? -7.823 2.270 20.819 1.00 18.50 85 ILE B O 1
ATOM 548 N N . TRP A 1 88 ? -6.913 1.931 22.852 1.00 17.18 86 TRP B N 1
ATOM 549 C CA . TRP A 1 88 ? -8.185 2.262 23.523 1.00 16.90 86 TRP B CA 1
ATOM 550 C C . TRP A 1 88 ? -8.578 3.738 23.342 1.00 17.73 86 TRP B C 1
ATOM 551 O O . TRP A 1 88 ? -9.731 4.075 23.008 1.00 18.72 86 TRP B O 1
ATOM 562 N N . HIS A 1 89 ? -7.614 4.619 23.448 1.00 19.98 87 HIS B N 1
ATOM 563 C CA . HIS A 1 89 ? -7.847 6.017 23.155 1.00 19.84 87 HIS B CA 1
ATOM 564 C C . HIS A 1 89 ? -8.368 6.271 21.816 1.00 23.43 87 HIS B C 1
ATOM 565 O O . HIS A 1 89 ? -9.268 6.900 21.637 1.00 23.45 87 HIS B O 1
ATOM 572 N N . HIS A 1 90 ? -7.712 5.647 20.829 1.00 21.18 88 HIS B N 1
ATOM 573 C CA . HIS A 1 90 ? -8.185 5.729 19.471 1.00 21.68 88 HIS B CA 1
ATOM 574 C C . HIS A 1 90 ? -9.623 5.188 19.300 1.00 20.41 88 HIS B C 1
ATOM 575 O O . HIS A 1 90 ? -10.461 5.738 18.570 1.00 20.76 88 HIS B O 1
ATOM 582 N N . THR A 1 91 ? -9.904 4.051 19.948 1.00 17.56 89 THR B N 1
ATOM 583 C CA . THR A 1 91 ? -11.231 3.477 19.840 1.00 17.55 89 THR B CA 1
ATOM 584 C C . THR A 1 91 ? -12.267 4.490 20.341 1.00 18.37 89 THR B C 1
ATOM 585 O O . THR A 1 91 ? -13.306 4.653 19.707 1.00 17.44 89 THR B O 1
ATOM 589 N N . PHE A 1 92 ? -12.011 5.119 21.499 1.00 17.71 90 PHE B N 1
ATOM 590 C CA . PHE A 1 92 ? -13.028 6.002 22.054 1.00 19.57 90 PHE B CA 1
ATOM 591 C C . PHE A 1 92 ? -13.110 7.307 21.258 1.00 19.84 90 PHE B C 1
ATOM 592 O O . PHE A 1 92 ? -14.197 7.708 20.862 1.00 19.91 90 PHE B O 1
ATOM 600 N N . TYR A 1 93 ? -11.955 7.934 20.999 1.00 21.19 91 TYR B N 1
ATOM 601 C CA . TYR A 1 93 ? -11.951 9.330 20.477 1.00 22.75 91 TYR B CA 1
ATOM 602 C C . TYR A 1 93 ? -11.941 9.458 18.972 1.00 23.93 91 TYR B C 1
ATOM 603 O O . TYR A 1 93 ? -12.323 10.508 18.431 1.00 28.36 91 TYR B O 1
ATOM 612 N N . ASN A 1 94 ? -11.479 8.428 18.277 1.00 22.91 92 ASN B N 1
ATOM 613 C CA . ASN A 1 94 ? -11.335 8.542 16.846 1.00 24.07 92 ASN B CA 1
ATOM 614 C C . ASN A 1 94 ? -12.338 7.683 16.111 1.00 26.16 92 ASN B C 1
ATOM 615 O O . ASN A 1 94 ? -12.933 8.084 15.110 1.00 29.02 92 ASN B O 1
ATOM 620 N N . GLU A 1 95 ? -12.539 6.470 16.618 1.00 23.38 93 GLU B N 1
ATOM 621 C CA . GLU A 1 95 ? -13.385 5.535 15.927 1.00 22.73 93 GLU B CA 1
ATOM 622 C C . GLU A 1 95 ? -14.850 5.654 16.361 1.00 24.56 93 GLU B C 1
ATOM 623 O O . GLU A 1 95 ? -15.741 5.900 15.537 1.00 28.40 93 GLU B O 1
ATOM 629 N N . LEU A 1 96 ? -15.122 5.440 17.649 1.00 21.27 94 LEU B N 1
ATOM 630 C CA . LEU A 1 96 ? -16.513 5.551 18.108 1.00 21.16 94 LEU B CA 1
ATOM 631 C C . LEU A 1 96 ? -16.927 7.005 18.336 1.00 23.53 94 LEU B C 1
ATOM 632 O O . LEU A 1 96 ? -18.127 7.297 18.228 1.00 25.83 94 LEU B O 1
ATOM 637 N N . ARG A 1 97 ? -15.938 7.838 18.672 1.00 22.47 95 ARG B N 1
ATOM 638 C CA . ARG A 1 97 ? -16.124 9.286 18.999 1.00 23.06 95 ARG B CA 1
ATOM 639 C C . ARG A 1 97 ? -17.170 9.425 20.113 1.00 23.29 95 ARG B C 1
ATOM 640 O O . ARG A 1 97 ? -18.309 9.870 19.900 1.00 21.71 95 ARG B O 1
ATOM 648 N N . VAL A 1 98 ? -16.737 8.975 21.289 1.00 20.44 96 VAL B N 1
ATOM 649 C CA . VAL A 1 98 ? -17.600 9.047 22.478 1.00 18.73 96 VAL B CA 1
ATOM 650 C C . VAL A 1 98 ? -16.801 9.719 23.588 1.00 19.52 96 VAL B C 1
ATOM 651 O O . VAL A 1 98 ? -15.572 9.747 23.568 1.00 21.57 96 VAL B O 1
ATOM 655 N N . ALA A 1 99 ? -17.516 10.246 24.583 1.00 20.25 97 ALA B N 1
ATOM 656 C CA . ALA A 1 99 ? -16.857 10.567 25.836 1.00 19.72 97 ALA B CA 1
ATOM 657 C C . ALA A 1 99 ? -16.923 9.303 26.722 1.00 19.24 97 ALA B C 1
ATOM 658 O O . ALA A 1 99 ? -18.024 8.868 27.061 1.00 20.83 97 ALA B O 1
ATOM 660 N N . PRO A 1 100 ? -15.830 8.724 27.050 1.00 19.38 98 PRO B N 1
ATOM 661 C CA . PRO A 1 100 ? -15.916 7.450 27.772 1.00 18.91 98 PRO B CA 1
ATOM 662 C C . PRO A 1 100 ? -16.665 7.515 29.095 1.00 18.05 98 PRO B C 1
ATOM 663 O O . PRO A 1 100 ? -17.219 6.548 29.484 1.00 19.31 98 PRO B O 1
ATOM 667 N N . GLU A 1 101 ? -16.672 8.672 29.735 1.00 19.88 99 GLU B N 1
ATOM 668 C CA . GLU A 1 101 ? -17.420 8.886 30.981 1.0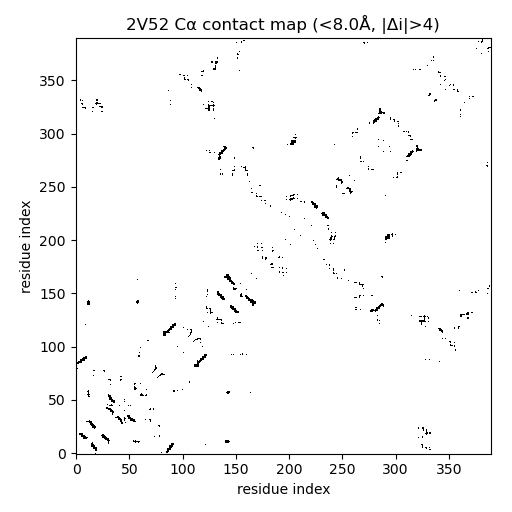0 20.74 99 GLU B CA 1
ATOM 669 C C . GLU A 1 101 ? -18.921 8.706 30.832 1.00 22.34 99 GLU B C 1
ATOM 670 O O . GLU A 1 101 ? -19.545 8.559 31.760 1.00 22.95 99 GLU B O 1
ATOM 676 N N . GLU A 1 102 ? -19.442 8.719 29.698 1.00 19.74 100 GLU B N 1
ATOM 677 C CA . GLU A 1 102 ? -20.805 8.554 29.488 1.00 21.25 100 GLU B CA 1
ATOM 678 C C . GLU A 1 102 ? -21.269 7.095 29.267 1.00 21.89 100 GLU B C 1
ATOM 679 O O . GLU A 1 102 ? -22.331 6.925 29.045 1.00 21.24 100 GLU B O 1
ATOM 685 N N . HIS A 1 103 ? -20.320 6.179 29.172 1.00 18.03 101 HIS B N 1
ATOM 686 C CA . HIS A 1 103 ? -20.693 4.815 28.721 1.00 16.65 101 HIS B CA 1
ATOM 687 C C . HIS A 1 103 ? -20.121 3.687 29.588 1.00 16.25 101 HIS B C 1
ATOM 688 O O . HIS A 1 103 ? -18.899 3.528 29.647 1.00 17.54 101 HIS B O 1
ATOM 695 N N . PRO A 1 104 ? -21.008 2.839 30.143 1.00 14.91 102 PRO B N 1
ATOM 696 C CA . PRO A 1 104 ? -20.510 1.553 30.654 1.00 15.51 102 PRO B CA 1
ATOM 697 C C . PRO A 1 104 ? -19.806 0.852 29.499 1.00 15.37 102 PRO B C 1
ATOM 698 O O . PRO A 1 104 ? -20.350 0.838 28.395 1.00 15.73 102 PRO B O 1
ATOM 702 N N . THR A 1 105 ? -18.671 0.247 29.784 1.00 13.67 103 THR B N 1
ATOM 703 C CA . THR A 1 105 ? -17.863 -0.369 28.730 1.00 14.10 103 THR B CA 1
ATOM 704 C C . THR A 1 105 ? -17.555 -1.844 29.024 1.00 14.01 103 THR B C 1
ATOM 705 O O . THR A 1 105 ? -16.930 -2.185 30.050 1.00 14.19 103 THR B O 1
ATOM 709 N N . LEU A 1 106 ? -18.011 -2.702 28.100 1.00 12.55 104 LEU B N 1
ATOM 710 C CA A LEU A 1 106 ? -17.695 -4.149 28.133 0.50 11.84 104 LEU B CA 1
ATOM 711 C CA B LEU A 1 106 ? -17.681 -4.136 28.164 0.50 13.77 104 LEU B CA 1
ATOM 712 C C . LEU A 1 106 ? -16.480 -4.432 27.249 1.00 12.56 104 LEU B C 1
ATOM 713 O O . LEU A 1 106 ? -16.503 -4.112 26.064 1.00 14.30 104 LEU B O 1
ATOM 722 N N . LEU A 1 107 ? -15.454 -5.006 27.849 1.00 12.46 105 LEU B N 1
ATOM 723 C CA A LEU A 1 107 ? -14.243 -5.410 27.118 0.70 12.58 105 LEU B CA 1
ATOM 724 C CA B LEU A 1 107 ? -14.256 -5.415 27.112 0.30 11.91 105 LEU B CA 1
ATOM 725 C C . LEU A 1 107 ? -14.205 -6.939 27.054 1.00 13.21 105 LEU B C 1
ATOM 726 O O . LEU A 1 107 ? -14.879 -7.622 27.846 1.00 14.69 105 LEU B O 1
ATOM 735 N N . THR A 1 108 ? -13.425 -7.464 26.121 1.00 11.47 106 THR B N 1
ATOM 736 C CA . THR A 1 108 ? -13.259 -8.911 26.059 1.00 10.17 106 THR B CA 1
ATOM 737 C C . THR A 1 108 ? -11.784 -9.287 26.332 1.00 11.12 106 THR B C 1
ATOM 738 O O . THR A 1 108 ? -10.817 -8.458 26.247 1.00 14.00 106 THR B O 1
ATOM 742 N N . GLU A 1 109 ? -11.599 -10.570 26.648 1.00 13.39 107 GLU B N 1
ATOM 743 C CA . GLU A 1 109 ? -10.233 -11.082 26.920 1.00 12.83 107 GLU B CA 1
ATOM 744 C C . GLU A 1 109 ? -10.124 -12.510 26.437 1.00 10.97 107 GLU B C 1
ATOM 745 O O . GLU A 1 109 ? -11.134 -13.208 26.255 1.00 12.21 107 GLU B O 1
ATOM 751 N N . ALA A 1 110 ? -8.883 -12.932 26.247 1.00 13.93 108 ALA B N 1
ATOM 752 C CA . ALA A 1 110 ? -8.605 -14.297 25.874 1.00 15.75 108 ALA B CA 1
ATOM 753 C C . ALA A 1 110 ? -8.897 -15.226 27.038 1.00 17.12 108 ALA B C 1
ATOM 754 O O . ALA A 1 110 ? -8.761 -14.847 28.193 1.00 17.91 108 ALA B O 1
ATOM 756 N N . PRO A 1 111 ? -9.202 -16.491 26.724 1.00 18.70 109 PRO B N 1
ATOM 757 C CA . PRO A 1 111 ? -9.203 -17.518 27.738 1.00 21.65 109 PRO B CA 1
ATOM 758 C C . PRO A 1 111 ? -7.789 -17.573 28.371 1.00 22.57 109 PRO B C 1
ATOM 759 O O . PRO A 1 111 ? -6.785 -17.283 27.683 1.00 22.35 109 PRO B O 1
ATOM 763 N N . LEU A 1 112 ? -7.718 -17.844 29.671 1.00 21.82 110 LEU B N 1
ATOM 764 C CA . LEU A 1 112 ? -6.420 -17.984 30.371 1.00 22.44 110 LEU B CA 1
ATOM 765 C C . LEU A 1 112 ? -5.626 -16.654 30.444 1.00 23.05 110 LEU B C 1
ATOM 766 O O . LEU A 1 112 ? -4.402 -16.619 30.639 1.00 25.29 110 LEU B O 1
ATOM 771 N N . ASN A 1 113 ? -6.336 -15.541 30.300 1.00 21.44 111 ASN B N 1
ATOM 772 C CA . ASN A 1 113 ? -5.676 -14.240 30.473 1.00 21.23 111 ASN B CA 1
ATOM 773 C C . ASN A 1 113 ? -5.143 -14.110 31.917 1.00 22.96 111 ASN B C 1
ATOM 774 O O . ASN A 1 113 ? -5.900 -14.386 32.864 1.00 26.50 111 ASN B O 1
ATOM 779 N N . PRO A 1 114 ? -3.842 -13.754 32.080 1.00 23.70 112 PRO B N 1
ATOM 780 C CA . PRO A 1 114 ? -3.320 -13.650 33.469 1.00 25.35 112 PRO B CA 1
ATOM 781 C C . PRO A 1 114 ? -4.113 -12.656 34.315 1.00 25.54 112 PRO B C 1
ATOM 782 O O . PRO A 1 114 ? -4.551 -11.608 33.816 1.00 24.64 112 PRO B O 1
ATOM 786 N N . LYS A 1 115 ? -4.266 -12.975 35.600 1.00 26.58 113 LYS B N 1
ATOM 787 C CA . LYS A 1 115 ? -4.955 -12.095 36.546 1.00 29.61 113 LYS B CA 1
ATOM 788 C C . LYS A 1 115 ? -4.424 -10.654 36.534 1.00 26.47 113 LYS B C 1
ATOM 789 O O . LYS A 1 115 ? -5.212 -9.707 36.530 1.00 26.18 113 LYS B O 1
ATOM 795 N N . ALA A 1 116 ? -3.101 -10.477 36.491 1.00 27.17 114 ALA B N 1
ATOM 796 C CA . ALA A 1 116 ? -2.512 -9.131 36.472 1.00 27.26 114 ALA B CA 1
ATOM 797 C C . ALA A 1 116 ? -2.998 -8.328 35.266 1.00 25.09 114 ALA B C 1
ATOM 798 O O . ALA A 1 116 ? -3.165 -7.116 35.346 1.00 25.29 114 ALA B O 1
ATOM 800 N N . ASN A 1 117 ? -3.207 -9.023 34.143 1.00 23.50 115 ASN B N 1
ATOM 801 C CA . ASN A 1 117 ? -3.652 -8.345 32.930 1.00 21.59 115 ASN B CA 1
ATOM 802 C C . ASN A 1 117 ? -5.077 -7.832 33.083 1.00 20.88 115 ASN B C 1
ATOM 803 O O . ASN A 1 117 ? -5.395 -6.721 32.638 1.00 21.05 115 ASN B O 1
ATOM 808 N N . ARG A 1 118 ? -5.923 -8.657 33.693 1.00 21.61 116 ARG B N 1
ATOM 809 C CA . ARG A 1 118 ? -7.312 -8.345 33.916 1.00 22.18 116 ARG B CA 1
ATOM 810 C C . ARG A 1 118 ? -7.364 -7.116 34.817 1.00 23.08 116 ARG B C 1
ATOM 811 O O . ARG A 1 118 ? -8.150 -6.196 34.591 1.00 20.74 116 ARG B O 1
ATOM 819 N N . GLU A 1 119 ? -6.524 -7.114 35.848 1.00 22.00 117 GLU B N 1
ATOM 820 C CA . GLU A 1 119 ? -6.492 -5.962 36.775 1.00 21.01 117 GLU B CA 1
ATOM 821 C C . GLU A 1 119 ? -6.044 -4.686 36.098 1.00 22.71 117 GLU B C 1
ATOM 822 O O . GLU A 1 119 ? -6.614 -3.598 36.328 1.00 23.04 117 GLU B O 1
ATOM 828 N N . LYS A 1 120 ? -5.002 -4.806 35.283 1.00 20.70 118 LYS B N 1
ATOM 829 C CA A LYS A 1 120 ? -4.470 -3.633 34.579 0.50 22.18 118 LYS B CA 1
ATOM 830 C CA B LYS A 1 120 ? -4.462 -3.639 34.576 0.50 23.63 118 LYS B CA 1
ATOM 831 C C . LYS A 1 120 ? -5.485 -3.042 33.598 1.00 21.56 118 LYS B C 1
ATOM 832 O O . LYS A 1 120 ? -5.663 -1.822 33.540 1.00 21.01 118 LYS B O 1
ATOM 843 N N A MET A 1 121 ? -6.192 -3.896 32.861 0.60 21.12 119 MET B N 1
ATOM 844 N N B MET A 1 121 ? -6.177 -3.918 32.858 0.40 21.46 119 MET B N 1
ATOM 845 C CA A MET A 1 121 ? -7.262 -3.399 31.999 0.60 19.00 119 MET B CA 1
ATOM 846 C CA B MET A 1 121 ? -7.313 -3.507 32.022 0.40 20.34 119 MET B CA 1
ATOM 847 C C A MET A 1 121 ? -8.352 -2.670 32.790 0.60 19.87 119 MET B C 1
ATOM 848 C C B MET A 1 121 ? -8.277 -2.652 32.821 0.40 19.56 119 MET B C 1
ATOM 849 O O A MET A 1 121 ? -8.885 -1.660 32.336 0.60 21.16 119 MET B O 1
ATOM 850 O O B MET A 1 121 ? -8.633 -1.545 32.415 0.40 18.64 119 MET B O 1
ATOM 859 N N . THR A 1 122 ? -8.671 -3.193 33.968 1.00 19.97 120 THR B N 1
ATOM 860 C CA . THR A 1 122 ? -9.676 -2.573 34.839 1.00 17.66 120 THR B CA 1
ATOM 861 C C . THR A 1 122 ? -9.188 -1.220 35.349 1.00 18.79 120 THR B C 1
ATOM 862 O O . THR A 1 122 ? -9.861 -0.204 35.231 1.00 19.51 120 THR B O 1
ATOM 866 N N . GLN A 1 123 ? -7.957 -1.216 35.848 1.00 19.64 121 GLN B N 1
ATOM 867 C CA . GLN A 1 123 ? -7.371 0.033 36.328 1.00 21.69 121 GLN B CA 1
ATOM 868 C C . GLN A 1 123 ? -7.303 1.112 35.245 1.00 20.58 121 GLN B C 1
ATOM 869 O O . GLN A 1 123 ? -7.616 2.275 35.463 1.00 22.69 121 GLN B O 1
ATOM 875 N N . ILE A 1 124 ? -6.904 0.726 34.037 1.00 21.23 122 ILE B N 1
ATOM 876 C CA . ILE A 1 124 ? -6.807 1.713 32.955 1.00 20.34 122 ILE B CA 1
ATOM 877 C C . ILE A 1 124 ? -8.192 2.256 32.582 1.00 20.43 122 ILE B C 1
ATOM 878 O O . ILE A 1 124 ? -8.409 3.454 32.383 1.00 20.47 122 ILE B O 1
ATOM 883 N N . MET A 1 125 ? -9.157 1.370 32.482 1.00 19.62 123 MET B N 1
ATOM 884 C CA . MET A 1 125 ? -10.467 1.825 32.105 1.00 19.18 123 MET B CA 1
ATOM 885 C C . MET A 1 125 ? -11.031 2.828 33.121 1.00 18.05 123 MET B C 1
ATOM 886 O O . MET A 1 125 ? -11.622 3.850 32.733 1.00 18.20 123 MET B O 1
ATOM 891 N N . PHE A 1 126 ? -10.932 2.490 34.403 1.00 19.13 124 PHE B N 1
ATOM 892 C CA . PHE A 1 126 ? -11.498 3.407 35.429 1.00 19.47 124 PHE B CA 1
ATOM 893 C C . PHE A 1 126 ? -10.624 4.627 35.689 1.00 21.49 124 PHE B C 1
ATOM 894 O O . PHE A 1 126 ? -11.170 5.725 35.873 1.00 21.89 124 PHE B O 1
ATOM 902 N N . GLU A 1 127 ? -9.311 4.454 35.730 1.00 22.53 125 GLU B N 1
ATOM 903 C CA . GLU A 1 127 ? -8.461 5.594 36.150 1.00 24.73 125 GLU B CA 1
ATOM 904 C C . GLU A 1 127 ? -8.039 6.476 35.003 1.00 24.64 125 GLU B C 1
ATOM 905 O O . GLU A 1 127 ? -7.965 7.716 35.163 1.00 27.12 125 GLU B O 1
ATOM 911 N N . THR A 1 128 ? -7.756 5.876 33.849 1.00 23.62 126 THR B N 1
ATOM 912 C CA . THR A 1 128 ? -7.293 6.643 32.688 1.00 24.57 126 THR B CA 1
ATOM 913 C C . THR A 1 128 ? -8.448 7.164 31.861 1.00 24.24 126 THR B C 1
ATOM 914 O O . THR A 1 128 ? -8.452 8.317 31.465 1.00 26.67 126 THR B O 1
ATOM 918 N N . PHE A 1 129 ? -9.431 6.300 31.552 1.00 22.29 127 PHE B N 1
ATOM 919 C CA . PHE A 1 129 ? -10.547 6.690 30.707 1.00 20.36 127 PHE B CA 1
ATOM 920 C C . PHE A 1 129 ? -11.794 7.104 31.476 1.00 21.62 127 PHE B C 1
ATOM 921 O O . PHE A 1 129 ? -12.734 7.583 30.878 1.00 23.92 127 PHE B O 1
ATOM 929 N N A ASN A 1 130 ? -11.806 6.933 32.791 0.50 21.55 128 ASN B N 1
ATOM 930 N N B ASN A 1 130 ? -11.772 6.882 32.794 0.50 22.81 128 ASN B N 1
ATOM 931 C CA A ASN A 1 130 ? -12.904 7.463 33.587 0.50 21.78 128 ASN B CA 1
ATOM 932 C CA B ASN A 1 130 ? -12.818 7.322 33.726 0.50 24.32 128 ASN B CA 1
ATOM 933 C C A ASN A 1 130 ? -14.266 6.870 33.174 0.50 19.59 128 ASN B C 1
ATOM 934 C C B ASN A 1 130 ? -14.225 6.806 33.356 0.50 22.14 128 ASN B C 1
ATOM 935 O O A ASN A 1 130 ? -15.293 7.562 33.142 0.50 17.90 128 ASN B O 1
ATOM 936 O O B ASN A 1 130 ? -15.237 7.483 33.546 0.50 22.78 128 ASN B O 1
ATOM 945 N N . VAL A 1 131 ? -14.293 5.577 32.821 1.00 19.72 129 VAL B N 1
ATOM 946 C CA . VAL A 1 131 ? -15.576 4.980 32.497 1.00 18.86 129 VAL B CA 1
ATOM 947 C C . VAL A 1 131 ? -16.411 4.858 33.792 1.00 17.23 129 VAL B C 1
ATOM 948 O O . VAL A 1 131 ? -15.826 4.737 34.887 1.00 19.49 129 VAL B O 1
ATOM 952 N N . PRO A 1 132 ? -17.746 4.946 33.661 1.00 16.29 130 PRO B N 1
ATOM 953 C CA . PRO A 1 132 ? -18.626 4.897 34.851 1.00 16.70 130 PRO B CA 1
ATOM 954 C C . PRO A 1 132 ? -18.804 3.466 35.359 1.00 16.18 130 PRO B C 1
ATOM 955 O O . PRO A 1 132 ? -19.084 3.249 36.532 1.00 15.81 130 PRO B O 1
ATOM 959 N N . ALA A 1 133 ? -18.578 2.482 34.473 1.00 16.21 131 ALA B N 1
ATOM 960 C CA . ALA A 1 133 ? -18.797 1.070 34.811 1.00 13.40 131 ALA B CA 1
ATOM 961 C C . ALA A 1 133 ? -18.085 0.271 33.733 1.00 13.34 131 ALA B C 1
ATOM 962 O O . ALA A 1 133 ? -17.924 0.770 32.595 1.00 15.25 131 ALA B O 1
ATOM 964 N N . MET A 1 134 ? -17.653 -0.933 34.081 1.00 14.51 132 MET B N 1
ATOM 965 C CA A MET A 1 134 ? -17.067 -1.787 33.055 0.50 14.95 132 MET B CA 1
ATOM 966 C CA B MET A 1 134 ? -16.869 -1.775 33.169 0.50 15.80 132 MET B CA 1
ATOM 967 C C . MET A 1 134 ? -17.205 -3.251 33.428 1.00 14.42 132 MET B C 1
ATOM 968 O O . MET A 1 134 ? -17.696 -3.600 34.520 1.00 16.21 132 MET B O 1
ATOM 977 N N . TYR A 1 135 ? -16.877 -4.091 32.451 1.00 14.41 133 TYR B N 1
ATOM 978 C CA . TYR A 1 135 ? -16.894 -5.532 32.644 1.00 12.91 133 TYR B CA 1
ATOM 979 C C . TYR A 1 135 ? -15.902 -6.114 31.674 1.00 14.80 133 TYR B C 1
ATOM 980 O O . TYR A 1 135 ? -15.675 -5.505 30.631 1.00 13.27 133 TYR B O 1
ATOM 989 N N . VAL A 1 136 ? -15.355 -7.285 32.002 1.00 13.40 134 VAL B N 1
ATOM 990 C CA A VAL A 1 136 ? -14.473 -8.025 31.112 0.70 14.03 134 VAL B CA 1
ATOM 991 C CA B VAL A 1 136 ? -14.560 -8.005 31.021 0.30 11.05 134 VAL B CA 1
ATOM 992 C C . VAL A 1 136 ? -15.003 -9.445 30.977 1.00 12.89 134 VAL B C 1
ATOM 993 O O . VAL A 1 136 ? -15.139 -10.127 31.997 1.00 16.30 134 VAL B O 1
ATOM 1000 N N . ALA A 1 137 ? -15.325 -9.859 29.756 1.00 12.21 135 ALA B N 1
ATOM 1001 C CA . ALA A 1 137 ? -15.789 -11.196 29.483 1.00 11.37 135 ALA B CA 1
ATOM 1002 C C . ALA A 1 137 ? -14.847 -11.970 28.573 1.00 13.36 135 ALA B C 1
ATOM 1003 O O . ALA A 1 137 ? -14.138 -11.395 27.729 1.00 13.36 135 ALA B O 1
ATOM 1005 N N . ILE A 1 138 ? -14.818 -13.297 28.762 1.00 14.55 136 ILE B N 1
ATOM 1006 C CA . ILE A 1 138 ? -14.013 -14.144 27.894 1.00 12.85 136 ILE B CA 1
ATOM 1007 C C . ILE A 1 138 ? -14.617 -14.204 26.497 1.00 10.81 136 ILE B C 1
ATOM 1008 O O . ILE A 1 138 ? -15.819 -14.441 26.320 1.00 11.43 136 ILE B O 1
ATOM 1013 N N . GLN A 1 139 ? -13.756 -14.031 25.482 1.00 13.13 137 GLN B N 1
ATOM 1014 C CA . GLN A 1 139 ? -14.221 -13.969 24.102 1.00 11.62 137 GLN B CA 1
ATOM 1015 C C . GLN A 1 139 ? -15.076 -15.187 23.695 1.00 10.60 137 GLN B C 1
ATOM 1016 O O . GLN A 1 139 ? -16.218 -15.040 23.224 1.00 10.33 137 GLN B O 1
ATOM 1022 N N . ALA A 1 140 ? -14.569 -16.395 23.933 1.00 12.67 138 ALA B N 1
ATOM 1023 C CA . ALA A 1 140 ? -15.304 -17.594 23.560 1.00 10.88 138 ALA B CA 1
ATOM 1024 C C . ALA A 1 140 ? -16.679 -17.698 24.275 1.00 12.13 138 ALA B C 1
ATOM 1025 O O . ALA A 1 140 ? -17.635 -18.186 23.676 1.00 12.86 138 ALA B O 1
ATOM 1027 N N . VAL A 1 141 ? -16.766 -17.226 25.530 1.00 11.22 139 VAL B N 1
ATOM 1028 C CA . VAL A 1 141 ? -18.032 -17.287 26.246 1.00 13.02 139 VAL B CA 1
ATOM 1029 C C . VAL A 1 141 ? -19.035 -16.384 25.513 1.00 11.46 139 VAL B C 1
ATOM 1030 O O . VAL A 1 141 ? -20.211 -16.740 25.290 1.00 11.37 139 VAL B O 1
ATOM 1034 N N . LEU A 1 142 ? -18.584 -15.187 25.106 1.00 10.77 140 LEU B N 1
ATOM 1035 C CA . LEU A 1 142 ? -19.496 -14.320 24.378 1.00 12.15 140 LEU B CA 1
ATOM 1036 C C . LEU A 1 142 ? -19.971 -14.923 23.059 1.00 10.40 140 LEU B C 1
ATOM 1037 O O . LEU A 1 142 ? -21.135 -14.735 22.696 1.00 12.17 140 LEU B O 1
ATOM 1042 N N A SER A 1 143 ? -19.083 -15.604 22.326 0.50 12.38 141 SER B N 1
ATOM 1043 N N B SER A 1 143 ? -19.111 -15.605 22.297 0.50 10.07 141 SER B N 1
ATOM 1044 C CA A SER A 1 143 ? -19.530 -16.234 21.092 0.50 13.74 141 SER B CA 1
ATOM 1045 C CA B SER A 1 143 ? -19.641 -16.168 21.053 0.50 10.67 141 SER B CA 1
ATOM 1046 C C A SER A 1 143 ? -20.586 -17.286 21.378 0.50 12.18 141 SER B C 1
ATOM 1047 C C B SER A 1 143 ? -20.566 -17.354 21.316 0.50 11.24 141 SER B C 1
ATOM 1048 O O A SER A 1 143 ? -21.592 -17.372 20.679 0.50 11.89 141 SER B O 1
ATOM 1049 O O B SER A 1 143 ? -21.446 -17.623 20.503 0.50 11.77 141 SER B O 1
ATOM 1054 N N . LEU A 1 144 ? -20.358 -18.057 22.426 1.00 10.90 142 LEU B N 1
ATOM 1055 C CA . LEU A 1 144 ? -21.363 -19.061 22.837 1.00 11.33 142 LEU B CA 1
ATOM 1056 C C . LEU A 1 144 ? -22.706 -18.401 23.131 1.00 12.36 142 LEU B C 1
ATOM 1057 O O . LEU A 1 144 ? -23.720 -18.827 22.587 1.00 13.13 142 LEU B O 1
ATOM 1062 N N . TYR A 1 145 ? -22.676 -17.293 23.882 1.00 11.44 143 TYR B N 1
ATOM 1063 C CA . TYR A 1 145 ? -23.919 -16.604 24.214 1.00 13.24 143 TYR B CA 1
ATOM 1064 C C . TYR A 1 145 ? -24.593 -16.076 22.966 1.00 12.65 143 TYR B C 1
ATOM 1065 O O . TYR A 1 145 ? -25.838 -16.060 22.914 1.00 14.70 143 TYR B O 1
ATOM 1074 N N . ALA A 1 146 ? -23.819 -15.637 21.954 1.00 12.20 144 ALA B N 1
ATOM 1075 C CA . ALA A 1 146 ? -24.386 -15.108 20.721 1.00 13.11 144 ALA B CA 1
ATOM 1076 C C . ALA A 1 146 ? -25.267 -16.160 20.046 1.00 15.89 144 ALA B C 1
ATOM 1077 O O . ALA A 1 146 ? -26.221 -15.818 19.336 1.00 17.21 144 ALA B O 1
ATOM 1079 N N . SER A 1 147 ? -24.964 -17.442 20.216 1.00 14.61 145 SER B N 1
ATOM 1080 C CA A SER A 1 147 ? -25.719 -18.552 19.693 0.50 14.41 145 SER B CA 1
ATOM 1081 C CA B SER A 1 147 ? -25.715 -1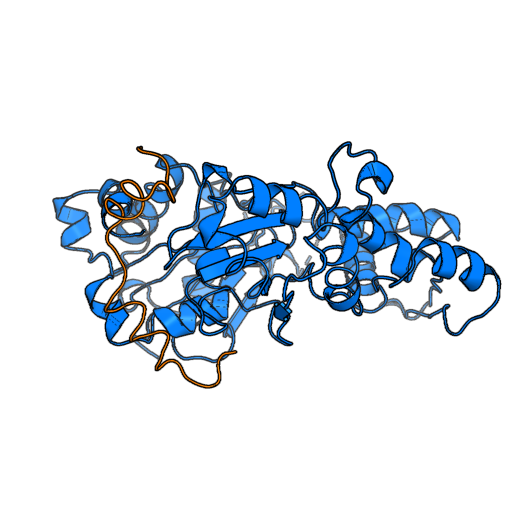8.553 19.712 0.50 17.96 145 SER B CA 1
ATOM 1082 C C . SER A 1 147 ? -26.886 -18.878 20.571 1.00 18.87 145 SER B C 1
ATOM 1083 O O . SER A 1 147 ? -27.531 -19.764 20.191 1.00 22.55 145 SER B O 1
ATOM 1088 N N . GLY A 1 148 ? -27.045 -18.295 21.692 1.00 17.26 146 GLY B N 1
ATOM 1089 C CA . GLY A 1 148 ? -28.164 -18.587 22.572 1.00 19.41 146 GLY B CA 1
ATOM 1090 C C . GLY A 1 148 ? -27.908 -19.666 23.633 1.00 18.49 146 GLY B C 1
ATOM 1091 O O . GLY A 1 148 ? -28.798 -20.019 24.322 1.00 24.15 146 GLY B O 1
ATOM 1092 N N . ARG A 1 149 ? -26.677 -20.045 23.790 1.00 18.04 147 ARG B N 1
ATOM 1093 C CA . ARG A 1 149 ? -26.307 -21.122 24.622 1.00 19.62 147 ARG B CA 1
ATOM 1094 C C . ARG A 1 149 ? -25.457 -20.650 25.764 1.00 16.14 147 ARG B C 1
ATOM 1095 O O . ARG A 1 149 ? -24.771 -19.788 25.630 1.00 15.49 147 ARG B O 1
ATOM 1103 N N . THR A 1 150 ? -25.484 -21.352 26.865 1.00 14.35 148 THR B N 1
ATOM 1104 C CA . THR A 1 150 ? -24.570 -21.195 27.911 1.00 16.08 148 THR B CA 1
ATOM 1105 C C . THR A 1 150 ? -23.561 -22.367 28.191 1.00 17.53 148 THR B C 1
ATOM 1106 O O . THR A 1 150 ? -22.765 -22.248 28.888 1.00 16.20 148 THR B O 1
ATOM 1110 N N . THR A 1 151 ? -23.783 -23.448 27.458 1.00 15.06 149 THR B N 1
ATOM 1111 C CA . THR A 1 151 ? -22.962 -24.607 27.496 1.00 13.35 149 THR B CA 1
ATOM 1112 C C . THR A 1 151 ? -22.639 -25.067 26.101 1.00 16.71 149 THR B C 1
ATOM 1113 O O . THR A 1 151 ? -23.371 -25.072 25.361 1.00 15.26 149 THR B O 1
ATOM 1117 N N . GLY A 1 152 ? -21.352 -25.381 25.905 1.00 13.71 150 GLY B N 1
ATOM 1118 C CA . GLY A 1 152 ? -20.936 -25.872 24.604 1.00 13.12 150 GLY B CA 1
ATOM 1119 C C . GLY A 1 152 ? -19.412 -25.777 24.538 1.00 12.24 150 GLY B C 1
ATOM 1120 O O . GLY A 1 152 ? -18.745 -25.428 25.521 1.00 12.80 150 GLY B O 1
ATOM 1121 N N . ILE A 1 153 ? -18.863 -26.106 23.368 1.00 11.69 151 ILE B N 1
ATOM 1122 C CA . ILE A 1 153 ? -17.419 -25.977 23.215 1.00 11.34 151 ILE B CA 1
ATOM 1123 C C . ILE A 1 153 ? -17.179 -25.072 22.011 1.00 12.20 151 ILE B C 1
ATOM 1124 O O . ILE A 1 153 ? -17.719 -25.303 20.928 1.00 12.92 151 ILE B O 1
ATOM 1129 N N . VAL A 1 154 ? -16.414 -24.009 22.243 1.00 12.20 152 VAL B N 1
ATOM 1130 C CA . VAL A 1 154 ? -16.173 -23.050 21.167 1.00 11.36 152 VAL B CA 1
ATOM 1131 C C . VAL A 1 154 ? -14.830 -23.327 20.509 1.00 10.77 152 VAL B C 1
ATOM 1132 O O . VAL A 1 154 ? -13.843 -23.578 21.211 1.00 12.90 152 VAL B O 1
ATOM 1136 N N . LEU A 1 155 ? -14.765 -23.242 19.183 1.00 10.60 153 LEU B N 1
ATOM 1137 C CA . LEU A 1 155 ? -13.476 -23.150 18.484 1.00 10.95 153 LEU B CA 1
ATOM 1138 C C . LEU A 1 155 ? -13.426 -21.703 18.081 1.00 10.50 153 LEU B C 1
ATOM 1139 O O . LEU A 1 155 ? -14.243 -21.285 17.224 1.00 13.08 153 LEU B O 1
ATOM 1144 N N . ASP A 1 156 ? -12.520 -20.942 18.713 1.00 10.98 154 ASP B N 1
ATOM 1145 C CA . ASP A 1 156 ? -12.395 -19.511 18.421 1.00 11.60 154 ASP B CA 1
ATOM 1146 C C . ASP A 1 156 ? -11.046 -19.346 17.729 1.00 10.76 154 ASP B C 1
ATOM 1147 O O . ASP A 1 156 ? -10.018 -19.633 18.336 1.00 12.56 154 ASP B O 1
ATOM 1152 N N . SER A 1 157 ? -11.031 -18.811 16.510 1.00 11.59 155 SER B N 1
ATOM 1153 C CA . SER A 1 157 ? -9.779 -18.757 15.738 1.00 12.51 155 SER B CA 1
ATOM 1154 C C . SER A 1 157 ? -9.758 -17.435 15.045 1.00 11.24 155 SER B C 1
ATOM 1155 O O . SER A 1 157 ? -10.602 -17.192 14.181 1.00 11.85 155 SER B O 1
ATOM 1158 N N . GLY A 1 158 ? -8.809 -16.592 15.407 1.00 10.65 156 GLY B N 1
ATOM 1159 C CA . GLY A 1 158 ? -8.758 -15.273 14.838 1.00 10.93 156 GLY B CA 1
ATOM 1160 C C . GLY A 1 158 ? -7.465 -15.065 14.054 1.00 11.86 156 GLY B C 1
ATOM 1161 O O . GLY A 1 158 ? -7.117 -15.904 13.218 1.00 14.17 156 GLY B O 1
ATOM 1162 N N . ASP A 1 159 ? -6.794 -13.936 14.290 1.00 11.91 157 ASP B N 1
ATOM 1163 C CA . ASP A 1 159 ? -5.580 -13.646 13.543 1.00 13.07 157 ASP B CA 1
ATOM 1164 C C . ASP A 1 159 ? -4.342 -14.191 14.219 1.00 13.22 157 ASP B C 1
ATOM 1165 O O . ASP A 1 159 ? -3.350 -14.477 13.544 1.00 16.05 157 ASP B O 1
ATOM 1170 N N . GLY A 1 160 ? -4.351 -14.214 15.558 1.00 14.96 158 GLY B N 1
ATOM 1171 C CA . GLY A 1 160 ? -3.151 -14.478 16.319 1.00 16.02 158 GLY B CA 1
ATOM 1172 C C . GLY A 1 160 ? -3.207 -15.741 17.147 1.00 13.39 158 GLY B C 1
ATOM 1173 O O . GLY A 1 160 ? -2.161 -16.246 17.572 1.00 15.81 158 GLY B O 1
ATOM 1174 N N . VAL A 1 161 ? -4.401 -16.241 17.432 1.00 13.46 159 VAL B N 1
ATOM 1175 C CA . VAL A 1 161 ? -4.489 -17.435 18.286 1.00 13.21 159 VAL B CA 1
ATOM 1176 C C . VAL A 1 161 ? -5.759 -18.196 18.000 1.00 12.43 159 VAL B C 1
ATOM 1177 O O . VAL A 1 161 ? -6.754 -17.602 17.540 1.00 13.94 159 VAL B O 1
ATOM 1181 N N . THR A 1 162 ? -5.703 -19.502 18.263 1.00 12.26 160 THR B N 1
ATOM 1182 C CA . THR A 1 162 ? -6.861 -20.370 18.191 1.00 11.54 160 THR B CA 1
ATOM 1183 C C . THR A 1 162 ? -7.055 -21.049 19.540 1.00 11.59 160 THR B C 1
ATOM 1184 O O . THR A 1 162 ? -6.082 -21.441 20.159 1.00 14.73 160 THR B O 1
ATOM 1188 N N . HIS A 1 163 ? -8.287 -21.137 20.002 1.00 11.47 161 HIS B N 1
ATOM 1189 C CA . HIS A 1 163 ? -8.547 -21.890 21.247 1.00 12.29 161 HIS B CA 1
ATOM 1190 C C . HIS A 1 163 ? -9.723 -22.836 21.046 1.00 13.06 161 HIS B C 1
ATOM 1191 O O . HIS A 1 163 ? -10.672 -22.562 20.278 1.00 14.39 161 HIS B O 1
ATOM 1198 N N . ASN A 1 164 ? -9.650 -23.954 21.767 1.00 12.67 162 ASN B N 1
ATOM 1199 C CA . ASN A 1 164 ? -10.844 -24.762 21.998 1.00 12.93 162 ASN B CA 1
ATOM 1200 C C . ASN A 1 164 ? -11.217 -24.480 23.453 1.00 14.41 162 ASN B C 1
ATOM 1201 O O . ASN A 1 164 ? -10.390 -24.654 24.347 1.00 14.38 162 ASN B O 1
ATOM 1206 N N . VAL A 1 165 ? -12.437 -24.003 23.665 1.00 12.64 163 VAL B N 1
ATOM 1207 C CA . VAL A 1 165 ? -12.878 -23.557 25.008 1.00 11.36 163 VAL B CA 1
ATOM 1208 C C . VAL A 1 165 ? -14.209 -24.235 25.377 1.00 11.52 163 VAL B C 1
ATOM 1209 O O . VAL A 1 165 ? -15.272 -23.856 24.894 1.00 11.90 163 VAL B O 1
ATOM 1213 N N . PRO A 1 166 ? -14.146 -25.313 26.182 1.00 12.09 164 PRO B N 1
ATOM 1214 C CA . PRO A 1 166 ? -15.363 -25.877 26.717 1.00 11.61 164 PRO B CA 1
ATOM 1215 C C . PRO A 1 166 ? -15.886 -25.002 27.855 1.00 12.17 164 PRO B C 1
ATOM 1216 O O . PRO A 1 166 ? -15.122 -24.498 28.680 1.00 14.46 164 PRO B O 1
ATOM 1220 N N . ILE A 1 167 ? -17.193 -24.859 27.848 1.00 12.03 165 ILE B N 1
ATOM 1221 C CA . ILE A 1 167 ? -17.867 -23.893 28.720 1.00 12.81 165 ILE B CA 1
ATOM 1222 C C . ILE A 1 167 ? -19.106 -24.582 29.285 1.00 14.80 165 ILE B C 1
ATOM 1223 O O . ILE A 1 167 ? -19.878 -25.147 28.507 1.00 14.00 165 ILE B O 1
ATOM 1228 N N . TYR A 1 168 ? -19.223 -24.563 30.619 1.00 13.21 166 TYR B N 1
ATOM 1229 C CA . TYR A 1 168 ? -20.413 -25.149 31.226 1.00 13.66 166 TYR B CA 1
ATOM 1230 C C . TYR A 1 168 ? -21.113 -24.042 32.004 1.00 13.27 166 TYR B C 1
ATOM 1231 O O . TYR A 1 168 ? -20.559 -23.481 32.944 1.00 14.88 166 TYR B O 1
ATOM 1240 N N . GLU A 1 169 ? -22.337 -23.779 31.613 1.00 15.43 167 GLU B N 1
ATOM 1241 C CA . GLU A 1 169 ? -23.180 -22.731 32.256 1.00 17.57 167 GLU B CA 1
ATOM 1242 C C . GLU A 1 169 ? -22.372 -21.444 32.413 1.00 16.25 167 GLU B C 1
ATOM 1243 O O . GLU A 1 169 ? -22.356 -20.826 33.495 1.00 16.95 167 GLU B O 1
ATOM 1249 N N . GLY A 1 170 ? -21.677 -21.058 31.336 1.00 15.08 168 GLY B N 1
ATOM 1250 C CA . GLY A 1 170 ? -20.942 -19.788 31.320 1.00 14.61 168 GLY B CA 1
ATOM 1251 C C . GLY A 1 170 ? -19.543 -19.866 31.878 1.00 15.98 168 GLY B C 1
ATOM 1252 O O . GLY A 1 170 ? -18.775 -18.925 31.653 1.00 17.64 168 GLY B O 1
ATOM 1253 N N . TYR A 1 171 ? -19.195 -20.944 32.591 1.00 16.56 169 TYR B N 1
ATOM 1254 C CA . TYR A 1 171 ? -17.853 -21.089 33.096 1.00 16.12 169 TYR B CA 1
ATOM 1255 C C . TYR A 1 171 ? -16.956 -21.785 32.063 1.00 15.01 169 TYR B C 1
ATOM 1256 O O . TYR A 1 171 ? -17.169 -22.932 31.741 1.00 15.41 169 TYR B O 1
ATOM 1265 N N . ALA A 1 172 ? -15.960 -21.088 31.538 1.00 15.52 170 ALA B N 1
ATOM 1266 C CA . ALA A 1 172 ? -14.904 -21.803 30.783 1.00 14.76 170 ALA B CA 1
ATOM 1267 C C . ALA A 1 172 ? -14.228 -22.784 31.732 1.00 15.92 170 ALA B C 1
ATOM 1268 O O . ALA A 1 172 ? -14.055 -22.495 32.925 1.00 22.39 170 ALA B O 1
ATOM 1270 N N . LEU A 1 173 ? -13.863 -23.946 31.227 1.00 14.15 171 LEU B N 1
ATOM 1271 C CA . LEU A 1 173 ? -13.272 -24.958 32.089 1.00 14.99 171 LEU B CA 1
ATOM 1272 C C . LEU A 1 173 ? -11.771 -24.904 31.798 1.00 14.84 171 LEU B C 1
ATOM 1273 O O . LEU A 1 173 ? -11.289 -25.514 30.850 1.00 16.07 171 LEU B O 1
ATOM 1278 N N . PRO A 1 174 ? -11.007 -24.199 32.649 1.00 16.28 172 PRO B N 1
ATOM 1279 C CA . PRO A 1 174 ? -9.621 -23.894 32.266 1.00 20.07 172 PRO B CA 1
ATOM 1280 C C . PRO A 1 174 ? -8.729 -25.093 32.045 1.00 19.52 172 PRO B C 1
ATOM 1281 O O . PRO A 1 174 ? -7.812 -25.008 31.220 1.00 20.46 172 PRO B O 1
ATOM 1285 N N . HIS A 1 175 ? -8.956 -26.196 32.772 1.00 20.13 173 HIS B N 1
ATOM 1286 C CA . HIS A 1 175 ? -8.062 -27.354 32.651 1.00 21.06 173 HIS B CA 1
ATOM 1287 C C . HIS A 1 175 ? -8.193 -28.023 31.303 1.00 19.80 173 HIS B C 1
ATOM 1288 O O . HIS A 1 175 ? -7.343 -28.820 30.916 1.00 22.36 173 HIS B O 1
ATOM 1295 N N . ALA A 1 176 ? -9.297 -27.703 30.605 1.00 15.43 174 ALA B N 1
ATOM 1296 C CA . ALA A 1 176 ? -9.627 -28.386 29.337 1.00 15.17 174 ALA B CA 1
ATOM 1297 C C . ALA A 1 176 ? -9.408 -27.448 28.153 1.00 16.01 174 ALA B C 1
ATOM 1298 O O . ALA A 1 176 ? -9.582 -27.862 27.012 1.00 17.68 174 ALA B O 1
ATOM 1300 N N . ILE A 1 177 ? -9.074 -26.193 28.432 1.00 15.36 175 ILE B N 1
ATOM 1301 C CA . ILE A 1 177 ? -8.871 -25.216 27.342 1.00 14.04 175 ILE B CA 1
ATOM 1302 C C . ILE A 1 177 ? -7.619 -25.601 26.567 1.00 15.96 175 ILE B C 1
ATOM 1303 O O . ILE A 1 177 ? -6.570 -25.902 27.192 1.00 18.72 175 ILE B O 1
ATOM 1308 N N . MET A 1 178 ? -7.707 -25.567 25.223 1.00 15.24 176 MET B N 1
ATOM 1309 C CA . MET A 1 178 ? -6.520 -25.777 24.383 1.00 18.38 176 MET B CA 1
ATOM 1310 C C . MET A 1 178 ? -6.214 -24.480 23.674 1.00 18.82 176 MET B C 1
ATOM 1311 O O . MET A 1 178 ? -7.089 -23.862 23.114 1.00 17.37 176 MET B O 1
ATOM 1316 N N . ARG A 1 179 ? -4.942 -24.080 23.711 1.00 18.38 177 ARG B N 1
ATOM 1317 C CA . ARG A 1 179 ? -4.455 -22.891 22.991 1.00 20.48 177 ARG B CA 1
ATOM 1318 C C . ARG A 1 179 ? -3.530 -23.384 21.880 1.00 19.65 177 ARG B C 1
ATOM 1319 O O . ARG A 1 179 ? -2.601 -24.185 22.124 1.00 20.79 177 ARG B O 1
ATOM 1327 N N . LEU A 1 180 ? -3.721 -22.938 20.676 1.00 16.73 178 LEU B N 1
ATOM 1328 C CA A LEU A 1 180 ? -2.790 -23.165 19.579 0.50 16.70 178 LEU B CA 1
ATOM 1329 C CA B LEU A 1 180 ? -2.752 -23.114 19.586 0.50 20.02 178 LEU B CA 1
ATOM 1330 C C . LEU A 1 180 ? -2.378 -21.793 18.994 1.00 18.48 178 LEU B C 1
ATOM 1331 O O . LEU A 1 180 ? -3.177 -21.070 18.636 1.00 17.43 178 LEU B O 1
ATOM 1340 N N A ASP A 1 181 ? -1.083 -21.563 18.873 0.50 19.72 179 ASP B N 1
ATOM 1341 N N B ASP A 1 181 ? -1.080 -21.585 18.930 0.50 18.31 179 ASP B N 1
ATOM 1342 C CA A ASP A 1 181 ? -0.701 -20.311 18.300 0.50 21.77 179 ASP B CA 1
ATOM 1343 C CA B ASP A 1 181 ? -0.583 -20.386 18.313 0.50 17.30 179 ASP B CA 1
ATOM 1344 C C A ASP A 1 181 ? -0.990 -20.096 16.802 0.50 21.03 179 ASP B C 1
ATOM 1345 C C B ASP A 1 181 ? -0.430 -20.681 16.833 0.50 15.25 179 ASP B C 1
ATOM 1346 O O A ASP A 1 181 ? -1.152 -18.966 16.372 0.50 23.11 179 ASP B O 1
ATOM 1347 O O B ASP A 1 181 ? 0.670 -20.764 16.287 0.50 16.59 179 ASP B O 1
ATOM 1356 N N A LEU A 1 182 ? -1.237 -21.147 16.073 0.50 18.79 180 LEU B N 1
ATOM 1357 N N B LEU A 1 182 ? -1.589 -20.838 16.196 0.50 16.01 180 LEU B N 1
ATOM 1358 C CA A LEU A 1 182 ? -1.599 -21.147 14.653 0.50 16.82 180 LEU B CA 1
ATOM 1359 C CA B LEU A 1 182 ? -1.681 -21.117 14.789 0.50 15.12 180 LEU B CA 1
ATOM 1360 C C A LEU A 1 182 ? -2.955 -20.504 14.449 0.50 16.25 180 LEU B C 1
ATOM 1361 C C B LEU A 1 182 ? -3.009 -20.540 14.388 0.50 15.75 180 LEU B C 1
ATOM 1362 O O A LEU A 1 182 ? -3.957 -20.989 14.978 0.50 16.24 180 LEU B O 1
ATOM 1363 O O B LEU A 1 182 ? -4.057 -21.094 14.729 0.50 16.77 180 LEU B O 1
ATOM 1372 N N . ALA A 1 183 ? -2.976 -19.417 13.684 1.00 13.50 181 ALA B N 1
ATOM 1373 C CA . ALA A 1 183 ? -4.228 -18.761 13.328 1.00 12.17 181 ALA B CA 1
ATOM 1374 C C . ALA A 1 183 ? -4.087 -18.022 11.997 1.00 12.59 181 ALA B C 1
ATOM 1375 O O . ALA A 1 183 ? -3.272 -18.432 11.163 1.00 12.70 181 ALA B O 1
ATOM 1377 N N . GLY A 1 184 ? -4.883 -16.984 11.771 1.00 12.91 182 GLY B N 1
ATOM 1378 C CA . GLY A 1 184 ? -5.038 -16.450 10.413 1.00 14.00 182 GLY B CA 1
ATOM 1379 C C . GLY A 1 184 ? -3.718 -15.892 9.875 1.00 12.18 182 GLY B C 1
ATOM 1380 O O . GLY A 1 184 ? -3.454 -16.061 8.680 1.00 12.80 182 GLY B O 1
ATOM 1381 N N . ARG A 1 185 ? -2.943 -15.206 10.731 1.00 13.01 183 ARG B N 1
ATOM 1382 C CA . ARG A 1 185 ? -1.679 -14.597 10.247 1.00 14.25 183 ARG B CA 1
ATOM 1383 C C . ARG A 1 185 ? -0.744 -15.677 9.773 1.00 14.28 183 ARG B C 1
ATOM 1384 O O . ARG A 1 185 ? -0.071 -15.515 8.757 1.00 14.34 183 ARG B O 1
ATOM 1392 N N . ASP A 1 186 ? -0.698 -16.798 10.484 1.00 12.71 184 ASP B N 1
ATOM 1393 C CA . ASP A 1 186 ? 0.154 -17.899 10.080 1.00 15.45 184 ASP B CA 1
ATOM 1394 C C . ASP A 1 186 ? -0.320 -18.483 8.775 1.00 14.74 184 ASP B C 1
ATOM 1395 O O . ASP A 1 186 ? 0.516 -18.933 7.953 1.00 15.55 184 ASP B O 1
ATOM 1400 N N . LEU A 1 187 ? -1.652 -18.536 8.582 1.00 13.33 185 LEU B N 1
ATOM 1401 C CA . LEU A 1 187 ? -2.159 -19.105 7.339 1.00 12.50 185 LEU B CA 1
ATOM 1402 C C . LEU A 1 187 ? -1.796 -18.177 6.161 1.00 12.32 185 LEU B C 1
ATOM 1403 O O . LEU A 1 187 ? -1.475 -18.685 5.078 1.00 13.22 185 LEU B O 1
ATOM 1408 N N . THR A 1 188 ? -1.850 -16.862 6.370 1.00 13.00 186 THR B N 1
ATOM 1409 C CA . THR A 1 188 ? -1.449 -15.925 5.314 1.00 12.41 186 THR B CA 1
ATOM 1410 C C . THR A 1 188 ? 0.012 -16.195 4.997 1.00 13.94 186 THR B C 1
ATOM 1411 O O . THR A 1 188 ? 0.415 -16.281 3.804 1.00 15.15 186 THR B O 1
ATOM 1415 N N . ASP A 1 189 ? 0.840 -16.258 6.050 1.00 14.98 187 ASP B N 1
ATOM 1416 C CA . ASP A 1 189 ? 2.296 -16.437 5.802 1.00 15.39 187 ASP B CA 1
ATOM 1417 C C . ASP A 1 189 ? 2.529 -17.733 5.054 1.00 15.01 187 ASP B C 1
ATOM 1418 O O . ASP A 1 189 ? 3.364 -17.783 4.147 1.00 15.61 187 ASP B O 1
ATOM 1423 N N . TYR A 1 190 ? 1.779 -18.782 5.396 1.00 14.37 188 TYR B N 1
ATOM 1424 C CA . TYR A 1 190 ? 1.951 -20.048 4.703 1.00 15.06 188 TYR B CA 1
ATOM 1425 C C . TYR A 1 190 ? 1.504 -19.913 3.229 1.00 16.90 188 TYR B C 1
ATOM 1426 O O . TYR A 1 190 ? 2.158 -20.477 2.316 1.00 15.77 188 TYR B O 1
ATOM 1435 N N . LEU A 1 191 ? 0.401 -19.201 2.971 1.00 14.66 189 LEU B N 1
ATOM 1436 C CA . LEU A 1 191 ? -0.065 -19.020 1.593 1.00 14.54 189 LEU B CA 1
ATOM 1437 C C . LEU A 1 191 ? 1.036 -18.256 0.806 1.00 14.36 189 LEU B C 1
ATOM 1438 O O . LEU A 1 191 ? 1.284 -18.583 -0.376 1.00 16.05 189 LEU B O 1
ATOM 1443 N N . MET A 1 192 ? 1.648 -17.268 1.422 1.00 15.00 190 MET B N 1
ATOM 1444 C CA . MET A 1 192 ? 2.800 -16.561 0.768 1.00 17.06 190 MET B CA 1
ATOM 1445 C C . MET A 1 192 ? 3.893 -17.550 0.355 1.00 18.84 190 MET B C 1
ATOM 1446 O O . MET A 1 192 ? 4.467 -17.465 -0.767 1.00 20.61 190 MET B O 1
ATOM 1451 N N . LYS A 1 193 ? 4.185 -18.497 1.247 1.00 14.92 191 LYS B N 1
ATOM 1452 C CA . LYS A 1 193 ? 5.245 -19.480 0.965 1.00 17.73 191 LYS B CA 1
ATOM 1453 C C . LYS A 1 193 ? 4.842 -20.389 -0.204 1.00 17.22 191 LYS B C 1
ATOM 1454 O O . LYS A 1 193 ? 5.609 -20.569 -1.177 1.00 18.10 191 LYS B O 1
ATOM 1460 N N . ILE A 1 194 ? 3.676 -20.933 -0.211 1.00 16.48 192 ILE B N 1
ATOM 1461 C CA . ILE A 1 194 ? 3.302 -21.853 -1.209 1.00 17.15 192 ILE B CA 1
ATOM 1462 C C . ILE A 1 194 ? 3.009 -21.212 -2.602 1.00 19.33 192 ILE B C 1
ATOM 1463 O O . ILE A 1 194 ? 3.134 -21.795 -3.506 1.00 18.74 192 ILE B O 1
ATOM 1468 N N . LEU A 1 195 ? 2.601 -19.967 -2.575 1.00 16.48 193 LEU B N 1
ATOM 1469 C CA . LEU A 1 195 ? 2.395 -19.246 -3.808 1.00 19.17 193 LEU B CA 1
ATOM 1470 C C . LEU A 1 195 ? 3.757 -19.076 -4.558 1.00 21.52 193 LEU B C 1
ATOM 1471 O O . LEU A 1 195 ? 3.760 -18.990 -5.678 1.00 20.03 193 LEU B O 1
ATOM 1476 N N . THR A 1 196 ? 4.824 -19.085 -3.842 1.00 23.02 194 THR B N 1
ATOM 1477 C CA . THR A 1 196 ? 6.211 -19.206 -4.468 1.00 25.90 194 THR B CA 1
ATOM 1478 C C . THR A 1 196 ? 6.411 -20.353 -5.348 1.00 30.34 194 THR B C 1
ATOM 1479 O O . THR A 1 196 ? 7.133 -20.217 -6.203 1.00 31.79 194 THR B O 1
ATOM 1483 N N . GLU A 1 197 ? 5.768 -21.493 -5.190 1.00 34.48 195 GLU B N 1
ATOM 1484 C CA . GLU A 1 197 ? 5.715 -22.555 -6.131 1.00 37.37 195 GLU B CA 1
ATOM 1485 C C . GLU A 1 197 ? 5.224 -22.291 -7.507 1.00 40.04 195 GLU B C 1
ATOM 1486 O O . GLU A 1 197 ? 5.858 -22.716 -8.416 1.00 43.71 195 GLU B O 1
ATOM 1492 N N . ARG A 1 198 ? 4.107 -21.690 -7.735 1.00 33.86 196 ARG B N 1
ATOM 1493 C CA . ARG A 1 198 ? 3.843 -21.287 -9.096 1.00 35.68 196 ARG B CA 1
ATOM 1494 C C . ARG A 1 198 ? 4.589 -20.130 -9.468 1.00 39.57 196 ARG B C 1
ATOM 1495 O O . ARG A 1 198 ? 4.381 -19.476 -10.479 1.00 43.88 196 ARG B O 1
ATOM 1503 N N . GLY A 1 199 ? 5.436 -19.724 -8.627 1.00 34.39 197 GLY B N 1
ATOM 1504 C CA . GLY A 1 199 ? 6.189 -18.747 -9.104 1.00 31.72 197 GLY B CA 1
ATOM 1505 C C . GLY A 1 199 ? 5.805 -17.370 -8.772 1.00 29.85 197 GLY B C 1
ATOM 1506 O O . GLY A 1 199 ? 6.480 -16.617 -9.148 1.00 32.22 197 GLY B O 1
ATOM 1507 N N . TYR A 1 200 ? 4.810 -17.154 -7.924 1.00 23.31 198 TYR B N 1
ATOM 1508 C CA . TYR A 1 200 ? 4.426 -15.850 -7.466 1.00 23.09 198 TYR B CA 1
ATOM 1509 C C . TYR A 1 200 ? 5.040 -15.459 -6.210 1.00 25.11 198 TYR B C 1
ATOM 1510 O O . TYR A 1 200 ? 4.738 -16.019 -5.260 1.00 30.95 198 TYR B O 1
ATOM 1519 N N A SER A 1 201 ? 5.881 -14.446 -6.232 0.50 23.72 199 SER B N 1
ATOM 1520 N N B SER A 1 201 ? 5.869 -14.423 -6.204 0.50 20.85 199 SER B N 1
ATOM 1521 C CA A SER A 1 201 ? 6.532 -13.945 -5.046 0.50 25.70 199 SER B CA 1
ATOM 1522 C CA B SER A 1 201 ? 6.609 -13.976 -5.016 0.50 22.16 199 SER B CA 1
ATOM 1523 C C A SER A 1 201 ? 5.723 -12.829 -4.408 0.50 24.59 199 SER B C 1
ATOM 1524 C C B SER A 1 201 ? 6.002 -12.765 -4.279 0.50 22.26 199 SER B C 1
ATOM 1525 O O A SER A 1 201 ? 5.421 -11.817 -5.052 0.50 25.58 199 SER B O 1
ATOM 1526 O O B SER A 1 201 ? 6.114 -11.610 -4.716 0.50 23.35 199 SER B O 1
ATOM 1531 N N . PHE A 1 202 ? 5.356 -13.022 -3.137 1.00 22.35 200 PHE B N 1
ATOM 1532 C CA . PHE A 1 202 ? 4.813 -11.954 -2.320 1.00 21.86 200 PHE B CA 1
ATOM 1533 C C . PHE A 1 202 ? 5.674 -11.920 -1.062 1.00 24.89 200 PHE B C 1
ATOM 1534 O O . PHE A 1 202 ? 5.867 -12.970 -0.440 1.00 24.30 200 PHE B O 1
ATOM 1542 N N . VAL A 1 203 ? 6.196 -10.739 -0.709 1.00 24.80 201 VAL B N 1
ATOM 1543 C CA . VAL A 1 203 ? 7.242 -10.592 0.301 1.00 26.92 201 VAL B CA 1
ATOM 1544 C C . VAL A 1 203 ? 7.014 -9.487 1.320 1.00 25.28 201 VAL B C 1
ATOM 1545 O O . VAL A 1 203 ? 7.130 -9.731 2.536 1.00 27.66 201 VAL B O 1
ATOM 1549 N N . THR A 1 204 ? 6.701 -8.288 0.859 1.00 24.88 202 THR B N 1
ATOM 1550 C CA . THR A 1 204 ? 6.622 -7.127 1.743 1.00 25.04 202 THR B CA 1
ATOM 1551 C C . THR A 1 204 ? 5.342 -7.142 2.585 1.00 24.41 202 THR B C 1
ATOM 1552 O O . THR A 1 204 ? 4.416 -7.930 2.336 1.00 22.65 202 THR B O 1
ATOM 1556 N N . THR A 1 205 ? 5.288 -6.212 3.528 1.00 23.09 203 THR B N 1
ATOM 1557 C CA . THR A 1 205 ? 4.126 -6.055 4.421 1.00 22.79 203 THR B CA 1
ATOM 1558 C C . THR A 1 205 ? 2.890 -5.800 3.574 1.00 22.75 203 THR B C 1
ATOM 1559 O O . THR A 1 205 ? 1.804 -6.336 3.821 1.00 21.48 203 THR B O 1
ATOM 1563 N N . ALA A 1 206 ? 3.017 -4.941 2.575 1.00 24.44 204 ALA B N 1
ATOM 1564 C CA . ALA A 1 206 ? 1.878 -4.678 1.717 1.00 24.07 204 ALA B CA 1
ATOM 1565 C C . ALA A 1 206 ? 1.492 -5.903 0.901 1.00 22.03 204 ALA B C 1
ATOM 1566 O O . ALA A 1 206 ? 0.299 -6.140 0.652 1.00 21.98 204 ALA B O 1
ATOM 1568 N N . GLU A 1 207 ? 2.497 -6.676 0.452 1.00 23.68 205 GLU B N 1
ATOM 1569 C CA . GLU A 1 207 ? 2.201 -7.833 -0.351 1.00 21.75 205 GLU B CA 1
ATOM 1570 C C . GLU A 1 207 ? 1.558 -8.894 0.538 1.00 20.74 205 GLU B C 1
ATOM 1571 O O . 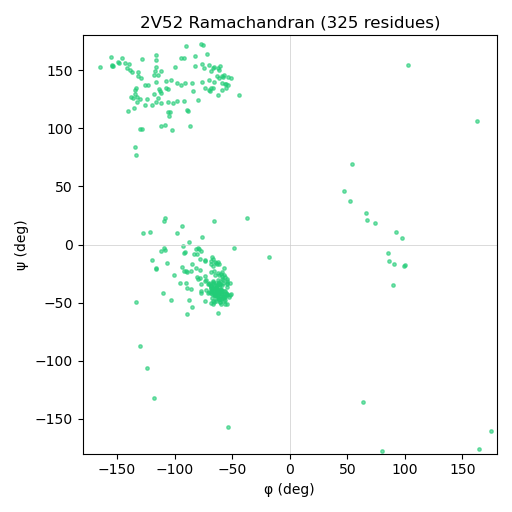GLU A 1 207 ? 0.694 -9.627 0.084 1.00 22.17 205 GLU B O 1
ATOM 1577 N N . ARG A 1 208 ? 1.989 -8.955 1.794 1.00 20.07 206 ARG B N 1
ATOM 1578 C CA . ARG A 1 208 ? 1.338 -9.855 2.761 1.00 18.94 206 ARG B CA 1
ATOM 1579 C C . ARG A 1 208 ? -0.175 -9.552 2.867 1.00 16.16 206 ARG B C 1
ATOM 1580 O O . ARG A 1 208 ? -0.983 -10.460 2.967 1.00 17.91 206 ARG B O 1
ATOM 1588 N N . GLU A 1 209 ? -0.540 -8.268 2.845 1.00 16.89 207 GLU B N 1
ATOM 1589 C CA . GLU A 1 209 ? -1.958 -7.888 2.852 1.00 16.97 207 GLU B CA 1
ATOM 1590 C C . GLU A 1 209 ? -2.673 -8.353 1.620 1.00 16.71 207 GLU B C 1
ATOM 1591 O O . GLU A 1 209 ? -3.853 -8.722 1.680 1.00 16.89 207 GLU B O 1
ATOM 1597 N N . ILE A 1 210 ? -2.001 -8.313 0.455 1.00 17.71 208 ILE B N 1
ATOM 1598 C CA . ILE A 1 210 ? -2.608 -8.845 -0.738 1.00 18.27 208 ILE B CA 1
ATOM 1599 C C . ILE A 1 210 ? -2.891 -10.347 -0.560 1.00 17.68 208 ILE B C 1
ATOM 1600 O O . ILE A 1 210 ? -3.962 -10.819 -0.901 1.00 18.35 208 ILE B O 1
ATOM 1605 N N . VAL A 1 211 ? -1.912 -11.079 -0.020 1.00 15.66 209 VAL B N 1
ATOM 1606 C CA . VAL A 1 211 ? -2.089 -12.497 0.126 1.00 15.65 209 VAL B CA 1
ATOM 1607 C C . VAL A 1 211 ? -3.158 -12.801 1.185 1.00 15.44 209 VAL B C 1
ATOM 1608 O O . VAL A 1 211 ? -3.935 -13.735 1.005 1.00 14.37 209 VAL B O 1
ATOM 1612 N N . ARG A 1 212 ? -3.214 -11.982 2.244 1.00 14.21 210 ARG B N 1
ATOM 1613 C CA . ARG A 1 212 ? -4.389 -12.102 3.167 1.00 14.41 210 ARG B CA 1
ATOM 1614 C C . ARG A 1 212 ? -5.704 -12.019 2.412 1.00 14.70 210 ARG B C 1
ATOM 1615 O O . ARG A 1 212 ? -6.633 -12.821 2.659 1.00 14.70 210 ARG B O 1
ATOM 1623 N N . ASP A 1 213 ? -5.795 -11.045 1.489 1.00 15.55 211 ASP B N 1
ATOM 1624 C CA . ASP A 1 213 ? -7.017 -10.915 0.745 1.00 17.19 211 ASP B CA 1
ATOM 1625 C C . ASP A 1 213 ? -7.301 -12.131 -0.153 1.00 16.86 211 ASP B C 1
ATOM 1626 O O . ASP A 1 213 ? -8.444 -12.601 -0.233 1.00 16.94 211 ASP B O 1
ATOM 1631 N N . ILE A 1 214 ? -6.270 -12.636 -0.842 1.00 15.76 212 ILE B N 1
ATOM 1632 C CA . ILE A 1 214 ? -6.436 -13.825 -1.647 1.00 15.69 212 ILE B CA 1
ATOM 1633 C C . ILE A 1 214 ? -6.950 -14.987 -0.781 1.00 15.31 212 ILE B C 1
ATOM 1634 O O . ILE A 1 214 ? -7.866 -15.718 -1.178 1.00 16.66 212 ILE B O 1
ATOM 1639 N N . LYS A 1 215 ? -6.328 -15.130 0.401 1.00 15.38 213 LYS B N 1
ATOM 1640 C CA . LYS A 1 215 ? -6.710 -16.209 1.332 1.00 14.67 213 LYS B CA 1
ATOM 1641 C C . LYS A 1 215 ? -8.200 -16.099 1.665 1.00 13.76 213 LYS B C 1
ATOM 1642 O O . LYS A 1 215 ? -8.941 -17.094 1.625 1.00 15.98 213 LYS B O 1
ATOM 1648 N N . GLU A 1 216 ? -8.613 -14.886 2.025 1.00 14.17 214 GLU B N 1
ATOM 1649 C CA . GLU A 1 216 ? -9.995 -14.673 2.441 1.00 15.28 214 GLU B CA 1
ATOM 1650 C C . GLU A 1 216 ? -10.996 -14.873 1.312 1.00 18.53 214 GLU B C 1
ATOM 1651 O O . GLU A 1 216 ? -12.111 -15.289 1.572 1.00 20.85 214 GLU B O 1
ATOM 1657 N N . LYS A 1 217 ? -10.593 -14.581 0.066 1.00 17.13 215 LYS B N 1
ATOM 1658 C CA A LYS A 1 217 ? -11.513 -14.656 -1.072 0.50 19.24 215 LYS B CA 1
ATOM 1659 C CA B LYS A 1 217 ? -11.529 -14.663 -1.052 0.50 18.03 215 LYS B CA 1
ATOM 1660 C C . LYS A 1 217 ? -11.527 -16.017 -1.745 1.00 17.62 215 LYS B C 1
ATOM 1661 O O . LYS A 1 217 ? -12.576 -16.437 -2.301 1.00 21.97 215 LYS B O 1
ATOM 1672 N N . LEU A 1 218 ? -10.392 -16.713 -1.741 1.00 17.81 216 LEU B N 1
ATOM 1673 C CA . LEU A 1 218 ? -10.298 -17.933 -2.550 1.00 16.53 216 LEU B CA 1
ATOM 1674 C C . LEU A 1 218 ? -10.023 -19.253 -1.823 1.00 15.45 216 LEU B C 1
ATOM 1675 O O . LEU A 1 218 ? -10.160 -20.317 -2.428 1.00 19.27 216 LEU B O 1
ATOM 1680 N N . CYS A 1 219 ? -9.612 -19.179 -0.554 1.00 15.55 217 CYS B N 1
ATOM 1681 C CA . CYS A 1 219 ? -9.288 -20.427 0.147 1.00 14.79 217 CYS B CA 1
ATOM 1682 C C . CYS A 1 219 ? -10.544 -21.118 0.694 1.00 14.29 217 CYS B C 1
ATOM 1683 O O . CYS A 1 219 ? -11.576 -20.482 0.976 1.00 17.00 217 CYS B O 1
ATOM 1686 N N . TYR A 1 220 ? -10.424 -22.440 0.835 1.00 15.97 218 TYR B N 1
ATOM 1687 C CA . TYR A 1 220 ? -11.491 -23.252 1.383 1.00 16.55 218 TYR B CA 1
ATOM 1688 C C . TYR A 1 220 ? -10.918 -24.520 1.983 1.00 15.92 218 TYR B C 1
ATOM 1689 O O . TYR A 1 220 ? -9.766 -24.876 1.721 1.00 16.83 218 TYR B O 1
ATOM 1698 N N . VAL A 1 221 ? -11.721 -25.170 2.857 1.00 14.27 219 VAL B N 1
ATOM 1699 C CA . VAL A 1 221 ? -11.294 -26.443 3.423 1.00 15.32 219 VAL B CA 1
ATOM 1700 C C . VAL A 1 221 ? -11.903 -27.630 2.667 1.00 17.36 219 VAL B C 1
ATOM 1701 O O . VAL A 1 221 ? -13.125 -27.682 2.514 1.00 18.21 219 VAL B O 1
ATOM 1705 N N . ALA A 1 222 ? -11.047 -28.520 2.171 1.00 17.61 220 ALA B N 1
ATOM 1706 C CA . ALA A 1 222 ? -11.504 -29.703 1.479 1.00 18.01 220 ALA B CA 1
ATOM 1707 C C . ALA A 1 222 ? -12.149 -30.672 2.487 1.00 19.73 220 ALA B C 1
ATOM 1708 O O . ALA A 1 222 ? -11.681 -30.819 3.615 1.00 21.04 220 ALA B O 1
ATOM 1710 N N . LEU A 1 223 ? -13.226 -31.317 2.070 1.00 20.90 221 LEU B N 1
ATOM 1711 C CA . LEU A 1 223 ? -13.805 -32.363 2.909 1.00 21.58 221 LEU B CA 1
ATOM 1712 C C . LEU A 1 223 ? -12.896 -33.587 3.019 1.00 23.51 221 LEU B C 1
ATOM 1713 O O . LEU A 1 223 ? -12.796 -34.226 4.083 1.00 23.51 221 LEU B O 1
ATOM 1718 N N . ASP A 1 224 ? -12.256 -33.944 1.911 1.00 24.36 222 ASP B N 1
ATOM 1719 C CA . ASP A 1 224 ? -11.341 -35.070 1.852 1.00 25.29 222 ASP B CA 1
ATOM 1720 C C . ASP A 1 224 ? -10.075 -34.505 1.193 1.00 25.65 222 ASP B C 1
ATOM 1721 O O . ASP A 1 224 ? -10.020 -34.346 -0.041 1.00 26.88 222 ASP B O 1
ATOM 1726 N N . PHE A 1 225 ? -9.085 -34.172 2.010 1.00 22.38 223 PHE B N 1
ATOM 1727 C CA . PHE A 1 225 ? -7.915 -33.470 1.488 1.00 21.63 223 PHE B CA 1
ATOM 1728 C C . PHE A 1 225 ? -7.142 -34.279 0.445 1.00 22.44 223 PHE B C 1
ATOM 1729 O O . PHE A 1 225 ? -6.756 -33.746 -0.597 1.00 22.84 223 PHE B O 1
ATOM 1737 N N . GLU A 1 226 ? -6.898 -35.550 0.751 1.00 25.29 224 GLU B N 1
ATOM 1738 C CA . GLU A 1 226 ? -6.064 -36.379 -0.123 1.00 27.93 224 GLU B CA 1
ATOM 1739 C C . GLU A 1 226 ? -6.771 -36.538 -1.458 1.00 28.29 224 GLU B C 1
ATOM 1740 O O . GLU A 1 226 ? -6.121 -36.513 -2.535 1.00 29.84 224 GLU B O 1
ATOM 1746 N N . ASN A 1 227 ? -8.090 -36.662 -1.418 1.00 29.58 225 ASN B N 1
ATOM 1747 C CA . ASN A 1 227 ? -8.847 -36.756 -2.640 1.00 32.43 225 ASN B CA 1
ATOM 1748 C C . ASN A 1 227 ? -8.828 -35.457 -3.419 1.00 31.53 225 ASN B C 1
ATOM 1749 O O . ASN A 1 227 ? -8.719 -35.465 -4.649 1.00 32.61 225 ASN B O 1
ATOM 1754 N N . GLU A 1 228 ? -8.927 -34.339 -2.704 1.00 28.24 226 GLU B N 1
ATOM 1755 C CA . GLU A 1 228 ? -8.870 -33.040 -3.355 1.00 27.75 226 GLU B CA 1
ATOM 1756 C C . GLU A 1 228 ? -7.512 -32.814 -4.021 1.00 26.76 226 GLU B C 1
ATOM 1757 O O . GLU A 1 228 ? -7.444 -32.222 -5.101 1.00 27.37 226 GLU B O 1
ATOM 1763 N N . MET A 1 229 ? -6.439 -33.270 -3.390 1.00 26.12 227 MET B N 1
ATOM 1764 C CA . MET A 1 229 ? -5.112 -33.187 -3.999 1.00 25.78 227 MET B CA 1
ATOM 1765 C C . MET A 1 229 ? -5.013 -34.078 -5.248 1.00 31.20 227 MET B C 1
ATOM 1766 O O . MET A 1 229 ? -4.576 -33.610 -6.305 1.00 35.09 227 MET B O 1
ATOM 1771 N N . ALA A 1 230 ? -5.429 -35.342 -5.105 1.00 33.83 228 ALA B N 1
ATOM 1772 C CA . ALA A 1 230 ? -5.360 -36.329 -6.189 1.00 37.86 228 ALA B CA 1
ATOM 1773 C C . ALA A 1 230 ? -6.169 -35.894 -7.415 1.00 42.36 228 ALA B C 1
ATOM 1774 O O . ALA A 1 230 ? -5.837 -36.285 -8.554 1.00 45.68 228 ALA B O 1
ATOM 1776 N N . THR A 1 231 ? -7.171 -35.058 -7.156 1.00 42.79 229 THR B N 1
ATOM 1777 C CA . THR A 1 231 ? -8.156 -34.467 -8.079 1.00 46.48 229 THR B CA 1
ATOM 1778 C C . THR A 1 231 ? -7.740 -33.137 -8.714 1.00 48.34 229 THR B C 1
ATOM 1779 O O . THR A 1 231 ? -8.211 -32.783 -9.805 1.00 49.31 229 THR B O 1
ATOM 1783 N N . ALA A 1 232 ? -6.870 -32.403 -8.122 1.00 47.54 230 ALA B N 1
ATOM 1784 C CA . ALA A 1 232 ? -6.724 -31.057 -8.417 1.00 47.65 230 ALA B CA 1
ATOM 1785 C C . ALA A 1 232 ? -5.992 -31.117 -9.665 1.00 48.64 230 ALA B C 1
ATOM 1786 O O . ALA A 1 232 ? -6.042 -30.311 -10.514 1.00 49.29 230 ALA B O 1
ATOM 1788 N N . ALA A 1 233 ? -5.115 -32.027 -9.534 1.00 48.29 231 ALA B N 1
ATOM 1789 C CA . ALA A 1 233 ? -4.215 -32.549 -10.411 1.00 46.54 231 ALA B CA 1
ATOM 1790 C C . ALA A 1 233 ? -4.856 -32.91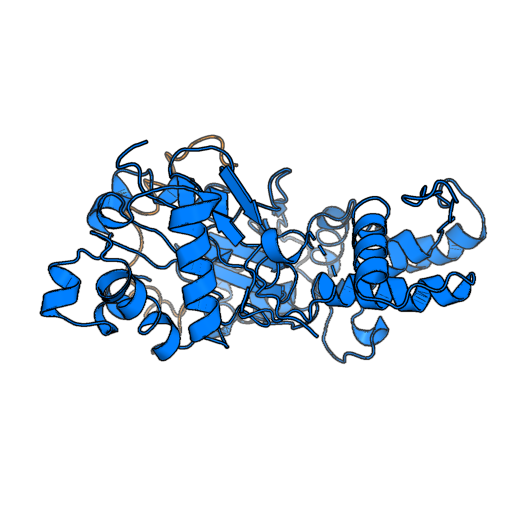3 -11.721 1.00 46.43 231 ALA B C 1
ATOM 1791 O O . ALA A 1 233 ? -4.136 -33.200 -12.599 0.50 45.45 231 ALA B O 1
ATOM 1793 N N . SER A 1 234 ? -6.167 -32.754 -11.871 0.50 44.16 232 SER B N 1
ATOM 1794 C CA . SER A 1 234 ? -7.008 -33.285 -12.964 0.50 43.45 232 SER B CA 1
ATOM 1795 C C . SER A 1 234 ? -7.733 -32.111 -13.373 0.50 43.16 232 SER B C 1
ATOM 1796 O O . SER A 1 234 ? -7.267 -31.332 -14.036 0.50 43.36 232 SER B O 1
ATOM 1799 N N . SER A 1 235 ? -8.808 -31.917 -12.703 0.50 43.81 233 SER B N 1
ATOM 1800 C CA . SER A 1 235 ? -9.940 -31.121 -12.999 0.50 42.01 233 SER B CA 1
ATOM 1801 C C . SER A 1 235 ? -9.737 -29.688 -13.330 0.50 41.74 233 SER B C 1
ATOM 1802 O O . SER A 1 235 ? -8.674 -29.160 -13.706 0.50 41.52 233 SER B O 1
ATOM 1805 N N . SER A 1 236 ? -10.819 -29.025 -13.106 0.50 41.00 234 SER B N 1
ATOM 1806 C CA . SER A 1 236 ? -10.666 -27.801 -12.497 0.50 39.89 234 SER B CA 1
ATOM 1807 C C . SER A 1 236 ? -11.878 -27.140 -12.742 0.50 42.24 234 SER B C 1
ATOM 1808 O O . SER A 1 236 ? -12.175 -26.769 -13.752 0.50 42.17 234 SER B O 1
ATOM 1811 N N . SER A 1 237 ? -12.627 -27.055 -11.755 1.00 45.28 235 SER B N 1
ATOM 1812 C CA . SER A 1 237 ? -13.110 -25.869 -11.351 1.00 44.68 235 SER B CA 1
ATOM 1813 C C . SER A 1 237 ? -12.197 -25.567 -10.304 1.00 41.27 235 SER B C 1
ATOM 1814 O O . SER A 1 237 ? -12.438 -24.631 -9.703 1.00 44.61 235 SER B O 1
ATOM 1816 N N 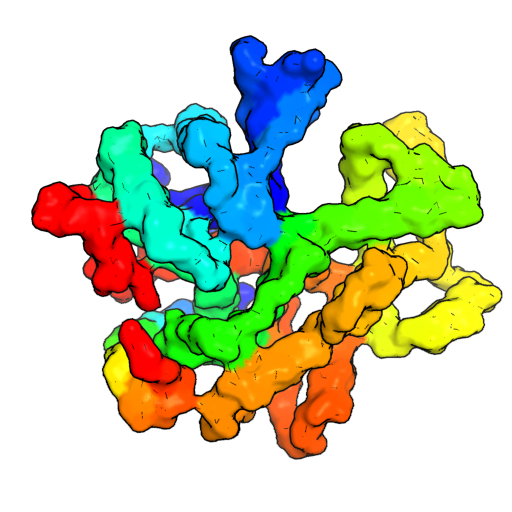. LEU A 1 238 ? -11.104 -26.243 -10.071 1.00 34.02 236 LEU B N 1
ATOM 1817 C CA . LEU A 1 238 ? -10.355 -25.742 -8.906 1.00 30.06 236 LEU B CA 1
ATOM 1818 C C . LEU A 1 238 ? -9.583 -24.386 -9.022 1.00 29.29 236 LEU B C 1
ATOM 1819 O O . LEU A 1 238 ? -9.497 -23.638 -8.167 1.00 26.22 236 LEU B O 1
ATOM 1824 N N . GLU A 1 239 ? -8.986 -24.180 -10.165 1.00 28.14 237 GLU B N 1
ATOM 1825 C CA . GLU A 1 239 ? -8.181 -23.012 -10.410 1.00 28.88 237 GLU B CA 1
ATOM 1826 C C . GLU A 1 239 ? -8.952 -21.779 -10.437 1.00 29.84 237 GLU B C 1
ATOM 1827 O O . GLU A 1 239 ? -9.961 -21.749 -11.049 1.00 32.71 237 GLU B O 1
ATOM 1833 N N . LYS A 1 240 ? -8.502 -20.725 -9.783 1.00 27.09 238 LYS B N 1
ATOM 1834 C CA . LYS A 1 240 ? -9.229 -19.464 -9.735 1.00 29.99 238 LYS B CA 1
ATOM 1835 C C . LYS A 1 240 ? -8.255 -18.358 -9.924 1.00 32.30 238 LYS B C 1
ATOM 1836 O O . LYS A 1 240 ? -7.103 -18.475 -9.513 1.00 32.78 238 LYS B O 1
ATOM 1842 N N . SER A 1 241 ? -8.709 -17.278 -10.537 1.00 32.40 239 SER B N 1
ATOM 1843 C CA A SER A 1 241 ? -7.842 -16.135 -10.763 0.50 32.44 239 SER B CA 1
ATOM 1844 C CA B SER A 1 241 ? -7.858 -16.124 -10.773 0.50 32.66 239 SER B CA 1
ATOM 1845 C C . SER A 1 241 ? -8.166 -15.013 -9.780 1.00 31.27 239 SER B C 1
ATOM 1846 O O . SER A 1 241 ? -9.287 -14.896 -9.268 1.00 31.00 239 SER B O 1
ATOM 1851 N N . TYR A 1 242 ? -7.160 -14.207 -9.485 1.00 28.78 240 TYR B N 1
ATOM 1852 C CA . TYR A 1 242 ? -7.352 -13.118 -8.579 1.00 27.59 240 TYR B CA 1
ATOM 1853 C C . TYR A 1 242 ? -6.695 -11.891 -9.193 1.00 24.88 240 TYR B C 1
ATOM 1854 O O . TYR A 1 242 ? -5.527 -11.933 -9.601 1.00 25.23 240 TYR B O 1
ATOM 1863 N N . GLU A 1 243 ? -7.442 -10.800 -9.255 1.00 26.55 241 GLU B N 1
ATOM 1864 C CA . GLU A 1 243 ? -6.889 -9.623 -9.867 1.00 26.44 241 GLU B CA 1
ATOM 1865 C C . GLU A 1 243 ? -6.223 -8.746 -8.839 1.00 27.58 241 GLU B C 1
ATOM 1866 O O . GLU A 1 243 ? -6.831 -8.361 -7.857 1.00 30.83 241 GLU B O 1
ATOM 1872 N N . LEU A 1 244 ? -4.952 -8.451 -9.063 1.00 30.06 242 LEU B N 1
ATOM 1873 C CA . LEU A 1 244 ? -4.186 -7.616 -8.150 1.00 29.17 242 LEU B CA 1
ATOM 1874 C C . LEU A 1 244 ? -4.627 -6.144 -8.240 1.00 37.48 242 LEU B C 1
ATOM 1875 O O . LEU A 1 244 ? -5.291 -5.759 -9.214 1.00 37.44 242 LEU B O 1
ATOM 1880 N N . PRO A 1 245 ? -4.257 -5.321 -7.230 1.00 41.18 243 PRO B N 1
ATOM 1881 C CA . PRO A 1 245 ? -4.705 -3.916 -7.273 1.00 44.45 243 PRO B CA 1
ATOM 1882 C C . PRO A 1 245 ? -4.320 -3.229 -8.583 1.00 47.75 243 PRO B C 1
ATOM 1883 O O . PRO A 1 245 ? -5.085 -2.410 -9.093 1.00 50.26 243 PRO B O 1
ATOM 1887 N N . ASP A 1 246 ? -3.171 -3.607 -9.139 1.00 46.88 244 ASP B N 1
ATOM 1888 C CA . ASP A 1 246 ? -2.616 -2.925 -10.299 1.00 47.99 244 ASP B CA 1
ATOM 1889 C C . ASP A 1 246 ? -3.138 -3.474 -11.620 1.00 47.39 244 ASP B C 1
ATOM 1890 O O . ASP A 1 246 ? -2.704 -3.027 -12.683 1.00 48.04 244 ASP B O 1
ATOM 1895 N N . GLY A 1 247 ? -4.040 -4.455 -11.556 1.00 44.81 245 GLY B N 1
ATOM 1896 C CA . GLY A 1 247 ? -4.638 -5.035 -12.755 1.00 41.80 245 GLY B CA 1
ATOM 1897 C C . GLY A 1 247 ? -4.076 -6.361 -13.248 1.00 39.67 245 GLY B C 1
ATOM 1898 O O . GLY A 1 247 ? -4.718 -7.047 -14.057 1.00 40.96 245 GLY B O 1
ATOM 1899 N N . GLN A 1 248 ? -2.875 -6.738 -12.797 1.00 35.43 246 GLN B N 1
ATOM 1900 C CA A GLN A 1 248 ? -2.362 -8.045 -13.204 0.50 34.50 246 GLN B CA 1
ATOM 1901 C CA B GLN A 1 248 ? -2.288 -8.049 -13.106 0.50 34.14 246 GLN B CA 1
ATOM 1902 C C . GLN A 1 248 ? -3.102 -9.160 -12.440 1.00 32.00 246 GLN B C 1
ATOM 1903 O O . GLN A 1 248 ? -3.740 -8.917 -11.413 1.00 32.39 246 GLN B O 1
ATOM 1914 N N . VAL A 1 249 ? -3.061 -10.368 -12.992 1.00 29.02 247 VAL B N 1
ATOM 1915 C CA . VAL A 1 249 ? -3.791 -11.478 -12.405 1.00 25.57 247 VAL B CA 1
ATOM 1916 C C . VAL A 1 249 ? -2.841 -12.585 -11.964 1.00 25.77 247 VAL B C 1
ATOM 1917 O O . VAL A 1 249 ? -1.800 -12.816 -12.581 1.00 26.82 247 VAL B O 1
ATOM 1921 N N . ILE A 1 250 ? -3.201 -13.244 -10.868 1.00 26.03 248 ILE B N 1
ATOM 1922 C CA . ILE A 1 250 ? -2.517 -14.474 -10.486 1.00 27.33 248 ILE B CA 1
ATOM 1923 C C . ILE A 1 250 ? -3.533 -15.602 -10.550 1.00 28.89 248 ILE B C 1
ATOM 1924 O O . ILE A 1 250 ? -4.728 -15.332 -10.522 1.00 31.47 248 ILE B O 1
ATOM 1929 N N . THR A 1 251 ? -3.082 -16.846 -10.676 1.00 27.73 249 THR B N 1
ATOM 1930 C CA A THR A 1 251 ? -3.996 -17.990 -10.605 0.60 29.15 249 THR B CA 1
ATOM 1931 C CA B THR A 1 251 ? -4.016 -17.956 -10.582 0.40 27.25 249 THR B CA 1
ATOM 1932 C C . THR A 1 251 ? -3.513 -18.963 -9.540 1.00 26.94 249 THR B C 1
ATOM 1933 O O . THR A 1 251 ? -2.331 -19.160 -9.361 1.00 27.53 249 THR B O 1
ATOM 1940 N N . ILE A 1 252 ? -4.453 -19.518 -8.811 1.00 22.05 250 ILE B N 1
ATOM 1941 C CA . ILE A 1 252 ? -4.177 -20.351 -7.666 1.00 22.37 250 ILE B CA 1
ATOM 1942 C C . ILE A 1 252 ? -4.970 -21.626 -7.859 1.00 21.30 250 ILE B C 1
ATOM 1943 O O . ILE A 1 252 ? -6.089 -21.557 -8.351 1.00 20.67 250 ILE B O 1
ATOM 1948 N N . GLY A 1 253 ? -4.421 -22.771 -7.473 1.00 22.03 251 GLY B N 1
ATOM 1949 C CA . GLY A 1 253 ? -5.113 -24.026 -7.611 1.00 22.63 251 GLY B CA 1
ATOM 1950 C C . GLY A 1 253 ? -5.218 -24.721 -6.261 1.00 21.26 251 GLY B C 1
ATOM 1951 O O . GLY A 1 253 ? -6.027 -24.317 -5.376 1.00 22.41 251 GLY B O 1
ATOM 1952 N N . ASN A 1 254 ? -4.421 -25.770 -6.098 1.00 19.75 252 ASN B N 1
ATOM 1953 C CA . ASN A 1 254 ? -4.496 -26.538 -4.852 1.00 20.20 252 ASN B CA 1
ATOM 1954 C C . ASN A 1 254 ? -4.089 -25.739 -3.621 1.00 20.34 252 ASN B C 1
ATOM 1955 O O . ASN A 1 254 ? -4.442 -26.100 -2.487 1.00 18.84 252 ASN B O 1
ATOM 1960 N N . GLU A 1 255 ? -3.427 -24.599 -3.828 1.00 17.68 253 GLU B N 1
ATOM 1961 C CA . GLU A 1 255 ? -3.067 -23.710 -2.712 1.00 18.63 253 GLU B CA 1
ATOM 1962 C C . GLU A 1 255 ? -4.331 -23.205 -2.001 1.00 16.64 253 GLU B C 1
ATOM 1963 O O . GLU A 1 255 ? -4.280 -22.845 -0.814 1.00 17.14 253 GLU B O 1
ATOM 1969 N N . ARG A 1 256 ? -5.446 -23.163 -2.736 1.00 15.98 254 ARG B N 1
ATOM 1970 C CA . ARG A 1 256 ? -6.725 -22.719 -2.196 1.00 17.35 254 ARG B CA 1
ATOM 1971 C C . ARG A 1 256 ? -7.092 -23.517 -0.957 1.00 16.21 254 ARG B C 1
ATOM 1972 O O . ARG A 1 256 ? -7.589 -22.951 0.024 1.00 15.61 254 ARG B O 1
ATOM 1980 N N . PHE A 1 257 ? -6.884 -24.820 -1.034 1.00 15.91 255 PHE B N 1
ATOM 1981 C CA . PHE A 1 257 ? -7.268 -25.659 0.129 1.00 16.37 255 PHE B CA 1
ATOM 1982 C C . PHE A 1 257 ? -6.081 -26.178 0.939 1.00 14.38 255 PHE B C 1
ATOM 1983 O O . PHE A 1 257 ? -6.256 -26.562 2.103 1.00 16.47 255 PHE B O 1
ATOM 1991 N N . ARG A 1 258 ? -4.860 -26.139 0.395 1.00 14.44 256 ARG B N 1
ATOM 1992 C CA . ARG A 1 258 ? -3.680 -26.508 1.160 1.00 15.01 256 ARG B CA 1
ATOM 1993 C C . ARG A 1 258 ? -3.446 -25.508 2.266 1.00 13.69 256 ARG B C 1
ATOM 1994 O O . ARG A 1 258 ? -2.985 -25.865 3.323 1.00 16.42 256 ARG B O 1
ATOM 2002 N N . CYS A 1 259 ? -3.779 -24.239 2.025 1.00 14.77 257 CYS B N 1
ATOM 2003 C CA . CYS A 1 259 ? -3.489 -23.211 3.022 1.00 13.36 257 CYS B CA 1
ATOM 2004 C C . CYS A 1 259 ? -4.263 -23.498 4.352 1.00 13.98 257 CYS B C 1
ATOM 2005 O O . CYS A 1 259 ? -3.621 -23.718 5.372 1.00 15.35 257 CYS B O 1
ATOM 2008 N N . PRO A 1 260 ? -5.596 -23.573 4.290 1.00 12.68 258 PRO B N 1
ATOM 2009 C CA . PRO A 1 260 ? -6.284 -23.814 5.582 1.00 13.42 258 PRO B CA 1
ATOM 2010 C C . PRO A 1 260 ? -6.210 -25.272 6.037 1.00 12.76 258 PRO B C 1
ATOM 2011 O O . PRO A 1 260 ? -6.588 -25.564 7.198 1.00 14.11 258 PRO B O 1
ATOM 2015 N N . GLU A 1 261 ? -5.789 -26.210 5.158 1.00 13.20 259 GLU B N 1
ATOM 2016 C CA . GLU A 1 261 ? -5.617 -27.597 5.617 1.00 12.33 259 GLU B CA 1
ATOM 2017 C C . GLU A 1 261 ? -4.651 -27.576 6.807 1.00 14.05 259 GLU B C 1
ATOM 2018 O O . GLU A 1 261 ? -4.675 -28.484 7.641 1.00 14.53 259 GLU B O 1
ATOM 2024 N N . THR A 1 262 ? -3.759 -26.605 6.859 1.00 15.24 260 THR B N 1
ATOM 2025 C CA . THR A 1 262 ? -2.790 -26.451 7.928 1.00 14.04 260 THR B CA 1
ATOM 2026 C C . THR A 1 262 ? -3.483 -26.479 9.311 1.00 14.39 260 THR B C 1
ATOM 2027 O O . THR A 1 262 ? -2.871 -26.926 10.329 1.00 14.26 260 THR B O 1
ATOM 2031 N N . LEU A 1 263 ? -4.709 -25.962 9.370 1.00 14.18 261 LEU B N 1
ATOM 2032 C CA . LEU A 1 263 ? -5.446 -25.991 10.675 1.00 13.16 261 LEU B CA 1
ATOM 2033 C C . LEU A 1 263 ? -5.645 -27.429 11.147 1.00 14.67 261 LEU B C 1
ATOM 2034 O O . LEU A 1 263 ? -5.616 -27.692 12.388 1.00 14.10 261 LEU B O 1
ATOM 2039 N N . PHE A 1 264 ? -5.837 -28.336 10.189 1.00 13.49 262 PHE B N 1
ATOM 2040 C CA . PHE A 1 264 ? -6.037 -29.784 10.492 1.00 14.11 262 PHE B CA 1
ATOM 2041 C C . PHE A 1 264 ? -4.730 -30.552 10.520 1.00 16.27 262 PHE B C 1
ATOM 2042 O O . PHE A 1 264 ? -4.650 -31.624 11.151 1.00 17.23 262 PHE B O 1
ATOM 2050 N N . GLN A 1 265 ? -3.710 -29.999 9.829 1.00 15.41 263 GLN B N 1
ATOM 2051 C CA . GLN A 1 265 ? -2.377 -30.621 9.730 1.00 16.80 263 GLN B CA 1
ATOM 2052 C C . GLN A 1 265 ? -1.293 -29.592 9.994 1.00 17.73 263 GLN B C 1
ATOM 2053 O O . GLN A 1 265 ? -0.650 -29.084 9.057 1.00 17.71 263 GLN B O 1
ATOM 2059 N N . PRO A 1 266 ? -1.082 -29.243 11.263 1.00 17.22 264 PRO B N 1
ATOM 2060 C CA . PRO A 1 266 ? -0.112 -28.185 11.555 1.00 18.21 264 PRO B CA 1
ATOM 2061 C C . PRO A 1 266 ? 1.322 -28.503 11.128 1.00 18.33 264 PRO B C 1
ATOM 2062 O O . PRO A 1 266 ? 2.156 -27.586 11.109 1.00 20.00 264 PRO B O 1
ATOM 2066 N N . SER A 1 267 ? 1.584 -29.774 10.837 1.00 19.56 265 SER B N 1
ATOM 2067 C CA . SER A 1 267 ? 2.896 -30.173 10.314 1.00 21.27 265 SER B CA 1
ATOM 2068 C C . SER A 1 267 ? 3.185 -29.445 9.021 1.00 21.84 265 SER B C 1
ATOM 2069 O O . SER A 1 267 ? 4.353 -29.284 8.644 1.00 24.88 265 SER B O 1
ATOM 2072 N N . PHE A 1 268 ? 2.144 -28.989 8.324 1.00 20.03 266 PHE B N 1
ATOM 2073 C CA . PHE A 1 268 ? 2.387 -28.206 7.076 1.00 21.14 266 PHE B CA 1
ATOM 2074 C C . PHE A 1 268 ? 3.294 -27.014 7.300 1.00 21.69 266 PHE B C 1
ATOM 2075 O O . PHE A 1 268 ? 3.997 -26.615 6.364 1.00 22.14 266 PHE B O 1
ATOM 2083 N N . ILE A 1 269 ? 3.230 -26.388 8.474 1.00 21.81 267 ILE B N 1
ATOM 2084 C CA . ILE A 1 269 ? 4.130 -25.309 8.806 1.00 23.55 267 ILE B CA 1
ATOM 2085 C C . ILE A 1 269 ? 5.165 -25.734 9.864 1.00 25.98 267 ILE B C 1
ATOM 2086 O O . ILE A 1 269 ? 5.722 -24.906 10.591 1.00 26.20 267 ILE B O 1
ATOM 2091 N N . GLY A 1 270 ? 5.395 -27.046 9.944 1.00 24.57 268 GLY B N 1
ATOM 2092 C CA . GLY A 1 270 ? 6.437 -27.571 10.816 1.00 27.62 268 GLY B CA 1
ATOM 2093 C C . GLY A 1 270 ? 6.068 -27.519 12.281 1.00 28.20 268 GLY B C 1
ATOM 2094 O O . GLY A 1 270 ? 6.941 -27.594 13.152 1.00 31.69 268 GLY B O 1
ATOM 2095 N N . MET A 1 271 ? 4.772 -27.392 12.583 1.00 27.11 269 MET B N 1
ATOM 2096 C CA . MET A 1 271 ? 4.325 -27.436 13.965 1.00 28.18 269 MET B CA 1
ATOM 2097 C C . MET A 1 271 ? 3.974 -28.861 14.354 1.00 30.49 269 MET B C 1
ATOM 2098 O O . MET A 1 271 ? 3.350 -29.580 13.575 1.00 29.29 269 MET B O 1
ATOM 2103 N N . GLU A 1 272 ? 4.367 -29.218 15.552 1.00 32.75 270 GLU B N 1
ATOM 2104 C CA . GLU A 1 272 ? 4.096 -30.524 16.040 1.00 33.40 270 GLU B CA 1
ATOM 2105 C C . GLU A 1 272 ? 2.661 -30.755 16.612 1.00 34.84 270 GLU B C 1
ATOM 2106 O O . GLU A 1 272 ? 2.214 -31.790 16.827 1.00 39.03 270 GLU B O 1
ATOM 2112 N N . SER A 1 273 ? 1.948 -29.741 16.723 1.00 30.88 271 SER B N 1
ATOM 2113 C CA . SER A 1 273 ? 0.626 -29.811 17.329 1.00 27.63 271 SER B CA 1
ATOM 2114 C C . SER A 1 273 ? -0.388 -30.724 16.613 1.00 24.17 271 SER B C 1
ATOM 2115 O O . SER A 1 273 ? -0.352 -30.870 15.392 1.00 23.10 271 SER B O 1
ATOM 2118 N N . ALA A 1 274 ? -1.323 -31.306 17.374 1.00 22.59 272 ALA B N 1
ATOM 2119 C CA . ALA A 1 274 ? -2.511 -31.867 16.783 1.00 21.43 272 ALA B CA 1
ATOM 2120 C C . ALA A 1 274 ? -3.323 -30.774 16.041 1.00 20.16 272 ALA B C 1
ATOM 2121 O O . ALA A 1 274 ? -3.249 -29.593 16.395 1.00 20.27 272 ALA B O 1
ATOM 2123 N N . GLY A 1 275 ? -4.089 -31.206 15.049 1.00 17.17 273 GLY B N 1
ATOM 2124 C CA . GLY A 1 275 ? -4.948 -30.282 14.288 1.00 16.77 273 GLY B CA 1
ATOM 2125 C C . GLY A 1 275 ? -6.197 -29.916 15.095 1.00 15.54 273 GLY B C 1
ATOM 2126 O O . GLY A 1 275 ? -6.470 -30.508 16.154 1.00 15.28 273 GLY B O 1
ATOM 2127 N N . ILE A 1 276 ? -6.974 -28.978 14.581 1.00 14.49 274 ILE B N 1
ATOM 2128 C CA . ILE A 1 276 ? -8.054 -28.410 15.365 1.00 13.82 274 ILE B CA 1
ATOM 2129 C C . ILE A 1 276 ? -9.168 -29.387 15.631 1.00 13.65 274 ILE B C 1
ATOM 2130 O O . ILE A 1 276 ? -9.915 -29.184 16.614 1.00 13.56 274 ILE B O 1
ATOM 2135 N N . HIS A 1 277 ? -9.328 -30.422 14.799 1.00 15.30 275 HIS B N 1
ATOM 2136 C CA . HIS A 1 277 ? -10.347 -31.447 15.100 1.00 14.79 275 HIS B CA 1
ATOM 2137 C C . HIS A 1 277 ? -9.894 -32.271 16.309 1.00 15.20 275 HIS B C 1
ATOM 2138 O O . HIS A 1 277 ? -10.701 -32.654 17.177 1.00 14.93 275 HIS B O 1
ATOM 2145 N N . GLU A 1 278 ? -8.610 -32.590 16.314 1.00 15.58 276 GLU B N 1
ATOM 2146 C CA A GLU A 1 278 ? -8.045 -33.393 17.408 0.40 16.22 276 GLU B CA 1
ATOM 2147 C CA B GLU A 1 278 ? -7.945 -33.393 17.408 0.60 17.61 276 GLU B CA 1
ATOM 2148 C C . GLU A 1 278 ? -7.999 -32.609 18.716 1.00 16.89 276 GLU B C 1
ATOM 2149 O O . GLU A 1 278 ? -8.229 -33.159 19.811 1.00 16.33 276 GLU B O 1
ATOM 2160 N N . THR A 1 279 ? -7.697 -31.314 18.628 1.00 14.89 277 THR B N 1
ATOM 2161 C CA . THR A 1 279 ? -7.662 -30.523 19.839 1.00 14.31 277 THR B CA 1
ATOM 2162 C C . THR A 1 279 ? -9.076 -30.365 20.400 1.00 12.65 277 THR B C 1
ATOM 2163 O O . THR A 1 279 ? -9.237 -30.295 21.632 1.00 15.08 277 THR B O 1
ATOM 2167 N N . THR A 1 280 ? -10.070 -30.259 19.513 1.00 12.53 278 THR B N 1
ATOM 2168 C CA . THR A 1 280 ? -11.478 -30.164 19.969 1.00 13.00 278 THR B CA 1
ATOM 2169 C C . THR A 1 280 ? -11.794 -31.450 20.756 1.00 12.82 278 THR B C 1
ATOM 2170 O O . THR A 1 280 ? -12.312 -31.398 21.876 1.00 13.92 278 THR B O 1
ATOM 2174 N N . TYR A 1 281 ? -11.459 -32.584 20.156 1.00 14.95 279 TYR B N 1
ATOM 2175 C CA . TYR A 1 281 ? -11.725 -33.881 20.815 1.00 15.61 279 TYR B CA 1
ATOM 2176 C C . TYR A 1 281 ? -10.948 -33.969 22.128 1.00 15.18 279 TYR B C 1
ATOM 2177 O O . TYR A 1 281 ? -11.508 -34.369 23.190 1.00 15.75 279 TYR B O 1
ATOM 2186 N N . ASN A 1 282 ? -9.659 -33.616 22.093 1.00 14.74 280 ASN B N 1
ATOM 2187 C CA . ASN A 1 282 ? -8.880 -33.714 23.317 1.00 16.15 280 ASN B CA 1
ATOM 2188 C C . ASN A 1 282 ? -9.475 -32.826 24.427 1.00 15.39 280 ASN B C 1
ATOM 2189 O O . ASN A 1 282 ? -9.416 -33.150 25.628 1.00 16.97 280 ASN B O 1
ATOM 2194 N N . SER A 1 283 ? -9.957 -31.642 24.028 1.00 14.15 281 SER B N 1
ATOM 2195 C CA . SER A 1 283 ? -10.522 -30.727 25.005 1.00 14.09 281 SER B CA 1
ATOM 2196 C C . SER A 1 283 ? -11.784 -31.350 25.660 1.00 14.67 281 SER B C 1
ATOM 2197 O O . SER A 1 283 ? -11.907 -31.307 26.896 1.00 14.65 281 SER B O 1
ATOM 2200 N N . ILE A 1 284 ? -12.687 -31.879 24.823 1.00 13.31 282 ILE B N 1
ATOM 2201 C CA . ILE A 1 284 ? -13.885 -32.561 25.308 1.00 14.14 282 ILE B CA 1
ATOM 2202 C C . ILE A 1 284 ? -13.461 -33.709 26.261 1.00 14.55 282 ILE B C 1
ATOM 2203 O O . ILE A 1 284 ? -14.072 -33.863 27.315 1.00 16.81 282 ILE B O 1
ATOM 2208 N N . MET A 1 285 ? -12.378 -34.430 25.908 1.00 14.89 283 MET B N 1
ATOM 2209 C CA . MET A 1 285 ? -11.951 -35.585 26.768 1.00 16.82 283 MET B CA 1
ATOM 2210 C C . MET A 1 285 ? -11.299 -35.154 28.077 1.00 18.79 283 MET B C 1
ATOM 2211 O O . MET A 1 285 ? -11.102 -35.977 28.988 1.00 22.03 283 MET B O 1
ATOM 2216 N N . LYS A 1 286 ? -10.910 -33.898 28.210 1.00 17.08 284 LYS B N 1
ATOM 2217 C CA . LYS A 1 286 ? -10.435 -33.390 29.480 1.00 18.04 284 LYS B CA 1
ATOM 2218 C C . LYS A 1 286 ? -11.577 -32.955 30.409 1.00 15.16 284 LYS B C 1
ATOM 2219 O O . LYS A 1 286 ? -11.320 -32.580 31.564 1.00 20.96 284 LYS B O 1
ATOM 2225 N N . CYS A 1 287 ? -12.804 -32.945 29.876 1.00 14.30 285 CYS B N 1
ATOM 2226 C CA . CYS A 1 287 ? -13.983 -32.510 30.651 1.00 13.83 285 CYS B CA 1
ATOM 2227 C C . CYS A 1 287 ? -14.633 -33.729 31.248 1.00 15.52 285 CYS B C 1
ATOM 2228 O O . CYS A 1 287 ? -14.473 -34.870 30.726 1.00 16.83 285 CYS B O 1
ATOM 2231 N N . ASP A 1 288 ? -15.435 -33.485 32.285 1.00 17.16 286 ASP B N 1
ATOM 2232 C CA . ASP A 1 288 ? -16.097 -34.613 32.957 1.00 17.92 286 ASP B CA 1
ATOM 2233 C C . ASP A 1 288 ? -16.933 -35.359 31.966 1.00 15.95 286 ASP B C 1
ATOM 2234 O O . ASP A 1 288 ? -17.640 -34.776 31.131 1.00 15.20 286 ASP B O 1
ATOM 2239 N N . ILE A 1 289 ? -16.890 -36.689 32.055 1.00 18.63 287 ILE B N 1
ATOM 2240 C CA . ILE A 1 289 ? -17.600 -37.470 31.083 1.00 20.31 287 ILE B CA 1
ATOM 2241 C C . ILE A 1 289 ? -19.086 -37.152 30.936 1.00 19.56 287 ILE B C 1
ATOM 2242 O O . ILE A 1 289 ? -19.674 -37.307 29.874 1.00 21.11 287 ILE B O 1
ATOM 2247 N N . ASP A 1 290 ? -19.736 -36.722 32.040 1.00 17.31 288 ASP B N 1
ATOM 2248 C CA . ASP A 1 290 ? -21.165 -36.525 32.031 1.00 18.98 288 ASP B CA 1
ATOM 2249 C C . ASP A 1 290 ? -21.591 -35.227 31.389 1.00 18.36 288 ASP B C 1
ATOM 2250 O O . ASP A 1 290 ? -22.804 -35.009 31.228 1.00 20.86 288 ASP B O 1
ATOM 2255 N N . ILE A 1 291 ? -20.636 -34.382 30.966 1.00 15.44 289 ILE B N 1
ATOM 2256 C CA . ILE A 1 291 ? -21.010 -33.175 30.234 1.00 16.13 289 ILE B CA 1
ATOM 2257 C C . ILE A 1 291 ? -20.598 -33.290 28.772 1.00 14.89 289 ILE B C 1
ATOM 2258 O O . ILE A 1 291 ? -20.874 -32.380 27.975 1.00 16.48 289 ILE B O 1
ATOM 2263 N N . ARG A 1 292 ? -19.939 -34.392 28.398 1.00 15.73 290 ARG B N 1
ATOM 2264 C CA . ARG A 1 292 ? -19.399 -34.441 27.016 1.00 16.37 290 ARG B CA 1
ATOM 2265 C C . ARG A 1 292 ? -20.465 -34.404 25.956 1.00 16.65 290 ARG B C 1
ATOM 2266 O O . ARG A 1 292 ? -20.264 -33.759 24.910 1.00 15.95 290 ARG B O 1
ATOM 2274 N N . LYS A 1 293 ? -21.593 -35.064 26.199 1.00 17.39 291 LYS B N 1
ATOM 2275 C CA A LYS A 1 293 ? -22.691 -35.056 25.191 0.30 17.22 291 LYS B CA 1
ATOM 2276 C CA B LYS A 1 293 ? -22.692 -35.070 25.240 0.70 19.40 291 LYS B CA 1
ATOM 2277 C C . LYS A 1 293 ? -23.164 -33.656 24.905 1.00 18.60 291 LYS B C 1
ATOM 2278 O O . LYS A 1 293 ? -23.484 -33.348 23.757 1.00 19.76 291 LYS B O 1
ATOM 2289 N N . ASP A 1 294 ? -23.202 -32.801 25.921 1.00 17.47 292 ASP B N 1
ATOM 2290 C CA . ASP A 1 294 ? -23.630 -31.424 25.763 1.00 19.59 292 ASP B CA 1
ATOM 2291 C C . ASP A 1 294 ? -22.603 -30.626 24.970 1.00 19.85 292 ASP B C 1
ATOM 2292 O O . ASP A 1 294 ? -22.950 -29.691 24.227 1.00 22.53 292 ASP B O 1
ATOM 2297 N N . LEU A 1 295 ? -21.330 -30.976 25.142 1.00 15.57 293 LEU B N 1
ATOM 2298 C CA . LEU A 1 295 ? -20.278 -30.325 24.356 1.00 14.62 293 LEU B CA 1
ATOM 2299 C C . LEU A 1 295 ? -20.342 -30.703 22.868 1.00 14.73 293 LEU B C 1
ATOM 2300 O O . LEU A 1 295 ? -20.322 -29.825 21.980 1.00 15.47 293 LEU B O 1
ATOM 2305 N N . TYR A 1 296 ? -20.405 -32.009 22.577 1.00 14.43 294 TYR B N 1
ATOM 2306 C CA . TYR A 1 296 ? -20.540 -32.446 21.208 1.00 13.80 294 TYR B CA 1
ATOM 2307 C C . TYR A 1 296 ? -21.705 -31.861 20.462 1.00 16.69 294 TYR B C 1
ATOM 2308 O O . TYR A 1 296 ? -21.569 -31.606 19.267 1.00 16.52 294 TYR B O 1
ATOM 2317 N N . ALA A 1 297 ? -22.836 -31.668 21.143 1.00 15.22 295 ALA B N 1
ATOM 2318 C CA . ALA A 1 297 ? -24.065 -31.191 20.498 1.00 15.97 295 ALA B CA 1
ATOM 2319 C C . ALA A 1 297 ? -24.054 -29.683 20.328 1.00 17.01 295 ALA B C 1
ATOM 2320 O O . ALA A 1 297 ? -24.998 -29.129 19.751 1.00 18.39 295 ALA B O 1
ATOM 2322 N N . ASN A 1 298 ? -22.995 -29.030 20.844 1.00 15.57 296 ASN B N 1
ATOM 2323 C CA . ASN A 1 298 ? -22.962 -27.560 20.877 1.00 15.93 296 ASN B CA 1
ATOM 2324 C C . ASN A 1 298 ? -21.573 -27.011 20.590 1.00 14.89 296 ASN B C 1
ATOM 2325 O O . ASN A 1 298 ? -21.025 -26.247 21.392 1.00 15.33 296 ASN B O 1
ATOM 2330 N N A ASN A 1 299 ? -21.022 -27.382 19.480 0.50 14.15 297 ASN B N 1
ATOM 2331 N N B ASN A 1 299 ? -21.020 -27.443 19.456 0.50 16.44 297 ASN B N 1
ATOM 2332 C CA A ASN A 1 299 ? -19.697 -26.902 19.075 0.50 10.90 297 ASN B CA 1
ATOM 2333 C CA B ASN A 1 299 ? -19.722 -26.955 18.982 0.50 16.36 297 ASN B CA 1
ATOM 2334 C C A ASN A 1 299 ? -19.827 -25.653 18.229 0.50 13.05 297 ASN B C 1
ATOM 2335 C C B ASN A 1 299 ? -19.977 -25.663 18.245 0.50 17.15 297 ASN B C 1
ATOM 2336 O O A ASN A 1 299 ? -20.165 -25.761 17.220 0.50 19.69 297 ASN B O 1
ATOM 2337 O O B ASN A 1 299 ? -20.598 -25.701 17.175 0.50 20.36 297 ASN B O 1
ATOM 2346 N N . VAL A 1 300 ? -19.508 -24.540 18.789 1.00 12.73 298 VAL B N 1
ATOM 2347 C CA . VAL A 1 300 ? -19.678 -23.265 18.108 1.00 11.41 298 VAL B CA 1
ATOM 2348 C C . VAL A 1 300 ? -18.357 -22.828 17.518 1.00 11.62 298 VAL B C 1
ATOM 2349 O O . VAL A 1 300 ? -17.361 -22.870 18.206 1.00 12.74 298 VAL B O 1
ATOM 2353 N N . MET A 1 301 ? -18.404 -22.363 16.272 1.00 12.08 299 MET B N 1
ATOM 2354 C CA . MET A 1 301 ? -17.192 -21.829 15.652 1.00 10.82 299 MET B CA 1
ATOM 2355 C C . MET A 1 301 ? -17.282 -20.312 15.602 1.00 10.91 299 MET B C 1
ATOM 2356 O O . MET A 1 301 ? -18.310 -19.773 15.213 1.00 13.13 299 MET B O 1
ATOM 2361 N N . SER A 1 302 ? -16.188 -19.652 16.002 1.00 10.67 300 SER B N 1
ATOM 2362 C CA . SER A 1 302 ? -16.176 -18.149 15.920 1.00 11.18 300 SER B CA 1
ATOM 2363 C C . SER A 1 302 ? -14.822 -17.640 15.533 1.00 9.62 300 SER B C 1
ATOM 2364 O O . SER A 1 302 ? -13.831 -18.323 15.719 1.00 12.12 300 SER B O 1
ATOM 2367 N N . GLY A 1 303 ? -14.802 -16.436 14.968 1.00 10.45 301 GLY B N 1
ATOM 2368 C CA . GLY A 1 303 ? -13.545 -15.801 14.603 1.00 10.98 301 GLY B CA 1
ATOM 2369 C C . GLY A 1 303 ? -13.279 -15.895 13.096 1.00 11.64 301 GLY B C 1
ATOM 2370 O O . GLY A 1 303 ? -13.811 -16.773 12.403 1.00 11.80 301 GLY B O 1
ATOM 2371 N N . GLY A 1 304 ? -12.494 -14.940 12.600 1.00 11.08 302 GLY B N 1
ATOM 2372 C CA . GLY A 1 304 ? -12.280 -14.852 11.134 1.00 12.33 302 GLY B CA 1
ATOM 2373 C C . GLY A 1 304 ? -11.699 -16.118 10.515 1.00 12.35 302 GLY B C 1
ATOM 2374 O O . GLY A 1 304 ? -12.013 -16.448 9.385 1.00 13.33 302 GLY B O 1
ATOM 2375 N N . THR A 1 305 ? -10.849 -16.829 11.282 1.00 10.32 303 THR B N 1
ATOM 2376 C CA . THR A 1 305 ? -10.188 -18.009 10.695 1.00 12.27 303 THR B CA 1
ATOM 2377 C C . THR A 1 305 ? -11.131 -19.219 10.616 1.00 11.18 303 THR B C 1
ATOM 2378 O O . THR A 1 305 ? -10.807 -20.224 9.974 1.00 13.38 303 THR B O 1
ATOM 2382 N N . THR A 1 306 ? -12.350 -19.084 11.178 1.00 10.80 304 THR B N 1
ATOM 2383 C CA . THR A 1 306 ? -13.335 -20.139 10.965 1.00 13.97 304 THR B CA 1
ATOM 2384 C C . THR A 1 306 ? -14.230 -19.854 9.737 1.00 11.75 304 THR B C 1
ATOM 2385 O O . THR A 1 306 ? -15.213 -20.549 9.517 1.00 13.88 304 THR B O 1
ATOM 2389 N N A MET A 1 307 ? -13.845 -18.853 8.928 0.60 13.63 305 MET B N 1
ATOM 2390 N N B MET A 1 307 ? -13.909 -18.846 8.923 0.40 12.18 305 MET B N 1
ATOM 2391 C CA A MET A 1 307 ? -14.704 -18.382 7.842 0.60 17.28 305 MET B CA 1
ATOM 2392 C CA B MET A 1 307 ? -14.848 -18.509 7.848 0.40 12.61 305 MET B CA 1
ATOM 2393 C C A MET A 1 307 ? -14.561 -19.166 6.531 0.60 16.01 305 MET B C 1
ATOM 2394 C C B MET A 1 307 ? -14.730 -19.415 6.625 0.40 14.46 305 MET B C 1
ATOM 2395 O O A MET A 1 307 ? -15.309 -18.886 5.561 0.60 16.25 305 MET B O 1
ATOM 2396 O O B MET A 1 307 ? -15.656 -19.479 5.811 0.40 14.98 305 MET B O 1
ATOM 2405 N N . TYR A 1 308 ? -13.595 -20.093 6.475 1.00 14.35 306 TYR B N 1
ATOM 2406 C CA . TYR A 1 308 ? -13.392 -20.884 5.256 1.00 13.63 306 TYR B CA 1
ATOM 2407 C C . TYR A 1 308 ? -14.607 -21.709 4.861 1.00 15.34 306 TYR B C 1
ATOM 2408 O O . TYR A 1 308 ? -15.177 -22.475 5.677 1.00 16.17 306 TYR B O 1
ATOM 2417 N N . PRO A 1 309 ? -15.024 -21.598 3.582 1.00 15.15 307 PRO B N 1
ATOM 2418 C CA . PRO A 1 309 ? -16.012 -22.555 3.098 1.00 17.96 307 PRO B CA 1
ATOM 2419 C C . PRO A 1 309 ? -15.535 -23.987 3.349 1.00 16.64 307 PRO B C 1
ATOM 2420 O O . PRO A 1 309 ? -14.351 -24.276 3.153 1.00 17.36 307 PRO B O 1
ATOM 2424 N N . GLY A 1 310 ? -16.455 -24.857 3.805 1.00 17.29 308 GLY B N 1
ATOM 2425 C CA . GLY A 1 310 ? -16.127 -26.248 4.036 1.00 18.86 308 GLY B CA 1
ATOM 2426 C C . GLY A 1 310 ? -15.641 -26.564 5.446 1.00 17.11 308 GLY B C 1
ATOM 2427 O O . GLY A 1 310 ? -15.575 -27.738 5.831 1.00 18.45 308 GLY B O 1
ATOM 2428 N N . ILE A 1 311 ? -15.245 -25.556 6.209 1.00 15.05 309 ILE B N 1
ATOM 2429 C CA . ILE A 1 311 ? -14.596 -25.899 7.499 1.00 16.19 309 ILE B CA 1
ATOM 2430 C C . ILE A 1 311 ? -15.627 -26.535 8.465 1.00 16.44 309 ILE B C 1
ATOM 2431 O O . ILE A 1 311 ? -15.281 -27.473 9.177 1.00 16.80 309 ILE B O 1
ATOM 2436 N N . ALA A 1 312 ? -16.876 -26.063 8.472 1.00 16.48 310 ALA B N 1
ATOM 2437 C CA . ALA A 1 312 ? -17.837 -26.709 9.374 1.00 16.62 310 ALA B CA 1
ATOM 2438 C C . ALA A 1 312 ? -18.094 -28.173 8.971 1.00 18.46 310 ALA B C 1
ATOM 2439 O O . ALA A 1 312 ? -18.144 -29.068 9.840 1.00 18.97 310 ALA B O 1
ATOM 2441 N N . ASP A 1 313 ? -18.255 -28.436 7.662 1.00 18.50 311 ASP B N 1
ATOM 2442 C CA . ASP A 1 313 ? -18.460 -29.832 7.215 1.00 20.57 311 ASP B CA 1
ATOM 2443 C C . ASP A 1 313 ? -17.250 -30.701 7.513 1.00 18.74 311 ASP B C 1
ATOM 2444 O O . ASP A 1 313 ? -17.365 -31.871 7.875 1.00 18.15 311 ASP B O 1
ATOM 2449 N N . ARG A 1 314 ? -16.047 -30.149 7.333 1.00 17.00 312 ARG B N 1
ATOM 2450 C CA . ARG A 1 314 ? -14.847 -30.907 7.646 1.00 17.48 312 ARG B CA 1
ATOM 2451 C C . ARG A 1 314 ? -14.750 -31.220 9.138 1.00 15.89 312 ARG B C 1
ATOM 2452 O O . ARG A 1 314 ? -14.394 -32.351 9.512 1.00 16.83 312 ARG B O 1
ATOM 2460 N N A MET A 1 315 ? -15.061 -30.244 9.990 0.50 15.41 313 MET B N 1
ATOM 2461 N N B MET A 1 315 ? -15.083 -30.243 9.982 0.50 17.18 313 MET B N 1
ATOM 2462 C CA A MET A 1 315 ? -15.041 -3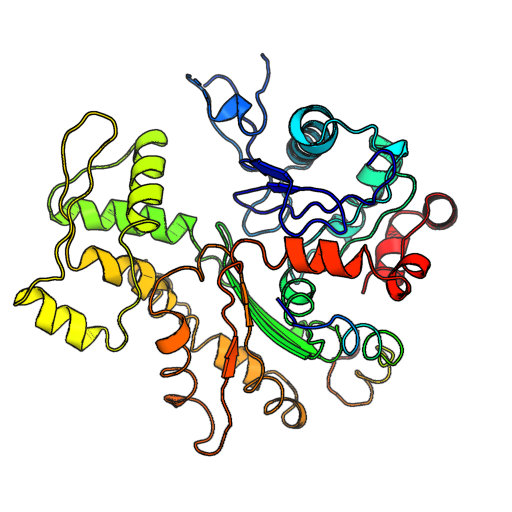0.520 11.424 0.50 13.81 313 MET B CA 1
ATOM 2463 C CA B MET A 1 315 ? -15.081 -30.468 11.431 0.50 17.62 313 MET B CA 1
ATOM 2464 C C A MET A 1 315 ? -16.079 -31.588 11.762 0.50 16.00 313 MET B C 1
ATOM 2465 C C B MET A 1 315 ? -16.119 -31.502 11.846 0.50 17.51 313 MET B C 1
ATOM 2466 O O A MET A 1 315 ? -15.797 -32.537 12.495 0.50 16.38 313 MET B O 1
ATOM 2467 O O B MET A 1 315 ? -15.890 -32.315 12.741 0.50 16.95 313 MET B O 1
ATOM 2476 N N . GLN A 1 316 ? -17.286 -31.444 11.209 1.00 18.30 314 GLN B N 1
ATOM 2477 C CA . GLN A 1 316 ? -18.323 -32.441 11.471 1.00 18.04 314 GLN B CA 1
ATOM 2478 C C . GLN A 1 316 ? -17.814 -33.839 11.152 1.00 17.93 314 GLN B C 1
ATOM 2479 O O . GLN A 1 316 ? -17.968 -34.768 11.951 1.00 19.53 314 GLN B O 1
ATOM 2485 N N . LYS A 1 317 ? -17.169 -33.985 9.993 1.00 17.05 315 LYS B N 1
ATOM 2486 C CA . LYS A 1 317 ? -16.661 -35.298 9.574 1.00 18.59 315 LYS B CA 1
ATOM 2487 C C . LYS A 1 317 ? -15.590 -35.775 10.534 1.00 18.39 315 LYS B C 1
ATOM 2488 O O . LYS A 1 317 ? -15.602 -36.936 11.007 1.00 20.00 315 LYS B O 1
ATOM 2494 N N . GLU A 1 318 ? -14.643 -34.903 10.873 1.00 18.41 316 GLU B N 1
ATOM 2495 C CA 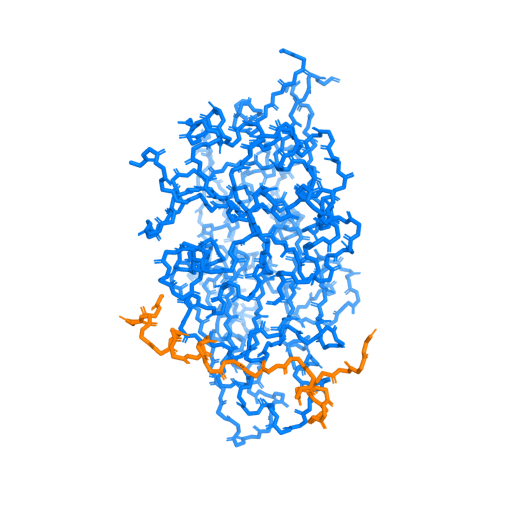. GLU A 1 318 ? -13.513 -35.325 11.685 1.00 16.68 316 GLU B CA 1
ATOM 2496 C C . GLU A 1 318 ? -13.912 -35.637 13.124 1.00 17.86 316 GLU B C 1
ATOM 2497 O O . GLU A 1 318 ? -13.429 -36.626 13.699 1.00 18.81 316 GLU B O 1
ATOM 2503 N N . ILE A 1 319 ? -14.787 -34.809 13.697 1.00 18.00 317 ILE B N 1
ATOM 2504 C CA A ILE A 1 319 ? -15.239 -35.046 15.072 0.50 17.29 317 ILE B CA 1
ATOM 2505 C CA B ILE A 1 319 ? -15.193 -35.082 15.080 0.50 18.14 317 ILE B CA 1
ATOM 2506 C C . ILE A 1 319 ? -16.081 -36.316 15.101 1.00 18.02 317 ILE B C 1
ATOM 2507 O O . ILE A 1 319 ? -15.974 -37.119 16.000 1.00 19.44 317 ILE B O 1
ATOM 2516 N N . THR A 1 320 ? -16.937 -36.480 14.109 1.00 18.93 318 THR B N 1
ATOM 2517 C CA . THR A 1 320 ? -17.727 -37.731 14.042 1.00 21.26 318 THR B CA 1
ATOM 2518 C C . THR A 1 320 ? -16.808 -38.951 14.057 1.00 20.20 318 THR B C 1
ATOM 2519 O O . THR A 1 320 ? -17.111 -39.956 14.730 1.00 21.13 318 THR B O 1
ATOM 2523 N N . ALA A 1 321 ? -15.703 -38.897 13.314 1.00 21.32 319 ALA B N 1
ATOM 2524 C CA . ALA A 1 321 ? -14.804 -40.037 13.261 1.00 20.62 319 ALA B CA 1
ATOM 2525 C C . ALA A 1 321 ? -14.108 -40.359 14.588 1.00 21.84 319 ALA B C 1
ATOM 2526 O O . ALA A 1 321 ? -13.646 -41.482 14.785 1.00 24.62 319 ALA B O 1
ATOM 2528 N N . LEU A 1 322 ? -13.993 -39.375 15.480 1.00 19.78 320 LEU B N 1
ATOM 2529 C CA . LEU A 1 322 ? -13.255 -39.527 16.737 1.00 19.60 320 LEU B CA 1
ATOM 2530 C C . LEU A 1 322 ? -14.231 -39.908 17.870 1.00 18.95 320 LEU B C 1
ATOM 2531 O O . LEU A 1 322 ? -13.845 -40.624 18.787 1.00 22.13 320 LEU B O 1
ATOM 2536 N N . ALA A 1 323 ? -15.455 -39.409 17.782 1.00 19.38 321 ALA B N 1
ATOM 2537 C CA . ALA A 1 323 ? -16.415 -39.467 18.875 1.00 20.42 321 ALA B CA 1
ATOM 2538 C C . ALA A 1 323 ? -17.099 -40.823 18.891 1.00 21.36 321 ALA B C 1
ATOM 2539 O O . ALA A 1 323 ? -17.134 -41.515 17.859 1.00 21.02 321 ALA B O 1
ATOM 2541 N N . PRO A 1 324 ? -17.724 -41.171 20.042 1.00 21.24 322 PRO B N 1
ATOM 2542 C CA . PRO A 1 324 ? -18.557 -42.361 20.015 1.00 22.80 322 PRO B CA 1
ATOM 2543 C C . PRO A 1 324 ? -19.553 -42.372 18.874 1.00 24.54 322 PRO B C 1
ATOM 2544 O O . PRO A 1 324 ? -20.123 -41.320 18.503 1.00 23.31 322 PRO B O 1
ATOM 2548 N N . SER A 1 325 ? -19.794 -43.552 18.302 1.00 26.24 323 SER B N 1
ATOM 2549 C CA . SER A 1 325 ? -20.541 -43.589 17.046 1.00 31.80 323 SER B CA 1
ATOM 2550 C C . SER A 1 325 ? -22.026 -43.182 17.180 1.00 35.59 323 SER B C 1
ATOM 2551 O O . SER A 1 325 ? -22.685 -42.868 16.197 1.00 39.12 323 SER B O 1
ATOM 2554 N N . THR A 1 326 ? -22.508 -43.141 18.410 1.00 33.68 324 THR B N 1
ATOM 2555 C CA . THR A 1 326 ? -23.894 -42.809 18.726 1.00 34.82 324 THR B CA 1
ATOM 2556 C C . THR A 1 326 ? -24.090 -41.322 18.995 1.00 31.28 324 THR B C 1
ATOM 2557 O O . THR A 1 326 ? -25.217 -40.848 19.166 1.00 31.52 324 THR B O 1
ATOM 2561 N N . MET A 1 327 ? -22.980 -40.597 19.061 1.00 26.95 325 MET B N 1
ATOM 2562 C CA . MET A 1 327 ? -22.985 -39.233 19.591 1.00 24.21 325 MET B CA 1
ATOM 2563 C C . MET A 1 327 ? -23.623 -38.253 18.621 1.00 23.94 325 MET B C 1
ATOM 2564 O O . MET A 1 327 ? -23.329 -38.281 17.429 1.00 25.70 325 MET B O 1
ATOM 2569 N N . LYS A 1 328 ? -24.503 -37.379 19.120 1.00 20.32 326 LYS B N 1
ATOM 2570 C CA A LYS A 1 328 ? -25.078 -36.349 18.258 0.50 21.45 326 LYS B CA 1
ATOM 2571 C CA B LYS A 1 328 ? -24.978 -36.349 18.258 0.50 22.96 326 LYS B CA 1
ATOM 2572 C C . LYS A 1 328 ? -24.056 -35.219 18.251 1.00 22.10 326 LYS B C 1
ATOM 2573 O O . LYS A 1 328 ? -23.662 -34.721 19.301 1.00 21.66 326 LYS B O 1
ATOM 2584 N N . ILE A 1 329 ? -23.595 -34.898 17.057 1.00 20.48 327 ILE B N 1
ATOM 2585 C CA A ILE A 1 329 ? -22.550 -33.889 16.821 0.50 20.34 327 ILE B CA 1
ATOM 2586 C CA B ILE A 1 329 ? -22.606 -33.835 16.923 0.50 20.28 327 ILE B CA 1
ATOM 2587 C C . ILE A 1 329 ? -23.177 -32.725 16.081 1.00 20.37 327 ILE B C 1
ATOM 2588 O O . ILE A 1 329 ? -23.787 -32.949 15.015 1.00 21.51 327 ILE B O 1
ATOM 2597 N N . LYS A 1 330 ? -23.034 -31.509 16.592 1.00 19.08 328 LYS B N 1
ATOM 2598 C CA . LYS A 1 330 ? -23.582 -30.363 15.862 1.00 20.38 328 LYS B CA 1
ATOM 2599 C C . LYS A 1 330 ? -22.534 -29.273 15.890 1.00 19.85 328 LYS B C 1
ATOM 2600 O O . LYS A 1 330 ? -22.020 -28.927 16.967 1.00 17.82 328 LYS B O 1
ATOM 2606 N N . ILE A 1 331 ? -22.191 -28.793 14.697 1.00 21.61 329 ILE B N 1
ATOM 2607 C CA . ILE A 1 331 ? -21.312 -27.627 14.536 1.00 18.90 329 ILE B CA 1
ATOM 2608 C C . ILE A 1 331 ? -22.190 -26.429 14.209 1.00 20.25 329 ILE B C 1
ATOM 2609 O O . ILE A 1 331 ? -22.964 -26.480 13.238 1.00 22.34 329 ILE B O 1
ATOM 2614 N N . ILE A 1 332 ? -22.110 -25.392 15.036 1.00 18.52 330 ILE B N 1
ATOM 2615 C CA . ILE A 1 332 ? -22.868 -24.151 14.830 1.00 19.81 330 ILE B CA 1
ATOM 2616 C C . ILE A 1 332 ? -21.856 -23.125 14.296 1.00 18.42 330 ILE B C 1
ATOM 2617 O O . ILE A 1 332 ? -20.910 -22.758 15.001 1.00 17.93 330 ILE B O 1
ATOM 2622 N N . ALA A 1 333 ? -22.043 -22.706 13.045 1.00 17.31 331 ALA B N 1
ATOM 2623 C CA . ALA A 1 333 ? -21.094 -21.846 12.366 1.00 16.07 331 ALA B CA 1
ATOM 2624 C C . ALA A 1 333 ? -21.937 -20.756 11.694 1.00 14.68 331 ALA B C 1
ATOM 2625 O O . ALA A 1 333 ? -22.311 -20.832 10.517 1.00 18.04 331 ALA B O 1
ATOM 2627 N N . PRO A 1 334 ? -22.255 -19.732 12.479 1.00 15.97 332 PRO B N 1
ATOM 2628 C CA . PRO A 1 334 ? -23.123 -18.688 11.952 1.00 18.70 332 PRO B CA 1
ATOM 2629 C C . PRO A 1 334 ? -22.495 -17.874 10.834 1.00 17.82 332 PRO B C 1
ATOM 2630 O O . PRO A 1 334 ? -21.297 -17.673 10.840 1.00 16.27 332 PRO B O 1
ATOM 2634 N N . PRO A 1 335 ? -23.326 -17.327 9.924 1.00 16.37 333 PRO B N 1
ATOM 2635 C CA . PRO A 1 335 ? -22.706 -16.487 8.860 1.00 17.42 333 PRO B CA 1
ATOM 2636 C C . PRO A 1 335 ? -21.980 -15.238 9.384 1.00 17.38 333 PRO B C 1
ATOM 2637 O O . PRO A 1 335 ? -21.052 -14.757 8.716 1.00 18.36 333 PRO B O 1
ATOM 2641 N N . GLU A 1 336 ? -22.359 -14.747 10.568 1.00 16.62 334 GLU B N 1
ATOM 2642 C CA . GLU A 1 336 ? -21.706 -13.564 11.143 1.00 16.29 334 GLU B CA 1
ATOM 2643 C C . GLU A 1 336 ? -20.560 -13.916 12.098 1.00 14.08 334 GLU B C 1
ATOM 2644 O O . GLU A 1 336 ? -20.128 -13.076 12.876 1.00 14.85 334 GLU B O 1
ATOM 2650 N N . ARG A 1 337 ? -20.082 -15.168 12.042 1.00 14.27 335 ARG B N 1
ATOM 2651 C CA . ARG A 1 337 ? -19.166 -15.612 13.098 1.00 14.40 335 ARG B CA 1
ATOM 2652 C C . ARG A 1 337 ? -17.857 -14.866 13.191 1.00 14.53 335 ARG B C 1
ATOM 2653 O O . ARG A 1 337 ? -17.154 -14.968 14.229 1.00 14.95 335 ARG B O 1
ATOM 2661 N N . LYS A 1 338 ? -17.469 -14.136 12.168 1.00 13.08 336 LYS B N 1
ATOM 2662 C CA A LYS A 1 338 ? -16.313 -13.262 12.255 0.50 18.26 336 LYS B CA 1
ATOM 2663 C CA B LYS A 1 338 ? -16.306 -13.265 12.284 0.50 15.78 336 LYS B CA 1
ATOM 2664 C C . LYS A 1 338 ? -16.491 -12.224 13.354 1.00 17.15 336 LYS B C 1
ATOM 2665 O O . LYS A 1 338 ? -15.543 -11.668 13.842 1.00 19.15 336 LYS B O 1
ATOM 2676 N N . TYR A 1 339 ? -17.731 -11.953 13.697 1.00 13.71 337 TYR B N 1
ATOM 2677 C CA . TYR A 1 339 ? -18.055 -10.923 14.718 1.00 12.92 337 TYR B CA 1
ATOM 2678 C C . TYR A 1 339 ? -18.859 -11.503 15.903 1.00 13.17 337 TYR B C 1
ATOM 2679 O O . TYR A 1 339 ? -19.396 -10.741 16.699 1.00 13.54 337 TYR B O 1
ATOM 2688 N N . SER A 1 340 ? -18.979 -12.826 16.019 1.00 12.07 338 SER B N 1
ATOM 2689 C CA A SER A 1 340 ? -19.833 -13.408 17.071 0.50 11.66 338 SER B CA 1
ATOM 2690 C CA B SER A 1 340 ? -19.861 -13.362 17.061 0.50 13.25 338 SER B CA 1
ATOM 2691 C C . SER A 1 340 ? -19.401 -13.008 18.478 1.00 12.00 338 SER B C 1
ATOM 2692 O O . SER A 1 340 ? -20.230 -12.926 19.407 1.00 12.27 338 SER B O 1
ATOM 2697 N N . VAL A 1 341 ? -18.089 -12.875 18.710 1.00 12.41 339 VAL B N 1
ATOM 2698 C CA . VAL A 1 341 ? -17.642 -12.442 20.062 1.00 11.10 339 VAL B CA 1
ATOM 2699 C C . VAL A 1 341 ? -18.248 -11.065 20.354 1.00 10.77 339 VAL B C 1
ATOM 2700 O O . VAL A 1 341 ? -18.867 -10.840 21.383 1.00 11.69 339 VAL B O 1
ATOM 2704 N N . TRP A 1 342 ? -18.057 -10.149 19.412 1.00 11.58 340 TRP B N 1
ATOM 2705 C CA . TRP A 1 342 ? -18.576 -8.810 19.607 1.00 11.04 340 TRP B CA 1
ATOM 2706 C C . TRP A 1 342 ? -20.102 -8.862 19.792 1.00 10.35 340 TRP B C 1
ATOM 2707 O O . TRP A 1 342 ? -20.699 -8.189 20.669 1.00 12.14 340 TRP B O 1
ATOM 2718 N N . ILE A 1 343 ? -20.761 -9.621 18.913 1.00 12.23 341 ILE B N 1
ATOM 2719 C CA . ILE A 1 343 ? -22.211 -9.729 18.968 1.00 12.75 341 ILE B CA 1
ATOM 2720 C C . ILE A 1 343 ? -22.695 -10.279 20.290 1.00 13.01 341 ILE B C 1
ATOM 2721 O O . ILE A 1 343 ? -23.700 -9.795 20.865 1.00 12.96 341 ILE B O 1
ATOM 2726 N N . GLY A 1 344 ? -21.999 -11.303 20.790 1.00 12.74 342 GLY B N 1
ATOM 2727 C CA . GLY A 1 344 ? -22.404 -11.829 22.107 1.00 11.98 342 GLY B CA 1
ATOM 2728 C C . GLY A 1 344 ? -22.223 -10.768 23.189 1.00 13.27 342 GLY B C 1
ATOM 2729 O O . GLY A 1 344 ? -23.027 -10.707 24.149 1.00 12.56 342 GLY B O 1
ATOM 2730 N N . GLY A 1 345 ? -21.188 -9.936 23.042 1.00 11.25 343 GLY B N 1
ATOM 2731 C CA . GLY A 1 345 ? -21.058 -8.818 24.009 1.00 12.19 343 GLY B CA 1
ATOM 2732 C C . GLY A 1 345 ? -22.187 -7.812 23.889 1.00 12.24 343 GLY B C 1
ATOM 2733 O O . GLY A 1 345 ? -22.701 -7.306 24.900 1.00 13.70 343 GLY B O 1
ATOM 2734 N N . SER A 1 346 ? -22.580 -7.517 22.659 1.00 13.06 344 SER B N 1
ATOM 2735 C CA . SER A 1 346 ? -23.683 -6.584 22.432 1.00 13.00 344 SER B CA 1
ATOM 2736 C C . SER A 1 346 ? -24.966 -7.121 23.031 1.00 13.11 344 SER B C 1
ATOM 2737 O O . SER A 1 346 ? -25.742 -6.381 23.666 1.00 15.41 344 SER B O 1
ATOM 2740 N N . ILE A 1 347 ? -25.201 -8.424 22.857 1.00 13.21 345 ILE B N 1
ATOM 2741 C CA . ILE A 1 347 ? -26.389 -9.015 23.398 1.00 14.26 345 ILE B CA 1
ATOM 2742 C C . ILE A 1 347 ? -26.281 -8.960 24.943 1.00 13.13 345 ILE B C 1
ATOM 2743 O O . ILE A 1 347 ? -27.262 -8.552 25.643 1.00 14.35 345 ILE B O 1
ATOM 2748 N N . LEU A 1 348 ? -25.169 -9.427 25.494 1.00 13.60 346 LEU B N 1
ATOM 2749 C CA . LEU A 1 348 ? -25.078 -9.512 26.959 1.00 13.86 346 LEU B CA 1
ATOM 2750 C C . LEU A 1 348 ? -25.199 -8.135 27.591 1.00 14.47 346 LEU B C 1
ATOM 2751 O O . LEU A 1 348 ? -25.955 -7.979 28.536 1.00 16.69 346 LEU B O 1
ATOM 2756 N N . ALA A 1 349 ? -24.476 -7.152 27.065 1.00 13.11 347 ALA B N 1
ATOM 2757 C CA . ALA A 1 349 ? -24.480 -5.812 27.682 1.00 15.22 347 ALA B CA 1
ATOM 2758 C C . ALA A 1 349 ? -25.869 -5.131 27.570 1.00 17.78 347 ALA B C 1
ATOM 2759 O O . ALA A 1 349 ? -26.127 -4.155 28.315 1.00 18.28 347 ALA B O 1
ATOM 2761 N N . SER A 1 350 ? -26.715 -5.615 26.665 1.00 16.92 348 SER B N 1
ATOM 2762 C CA A SER A 1 350 ? -28.053 -5.087 26.442 0.50 17.79 348 SER B CA 1
ATOM 2763 C CA B SER A 1 350 ? -28.022 -5.011 26.490 0.50 16.43 348 SER B CA 1
ATOM 2764 C C . SER A 1 350 ? -29.109 -5.768 27.280 1.00 18.75 348 SER B C 1
ATOM 2765 O O . SER A 1 350 ? -30.280 -5.382 27.226 1.00 19.64 348 SER B O 1
ATOM 2770 N N . LEU A 1 351 ? -28.739 -6.825 28.002 1.00 17.22 349 LEU B N 1
ATOM 2771 C CA . LEU A 1 351 ? -29.775 -7.590 28.738 1.00 17.32 349 LEU B CA 1
ATOM 2772 C C . LEU A 1 351 ? -30.070 -6.967 30.082 1.00 15.94 349 LEU B C 1
ATOM 2773 O O . LEU A 1 351 ? -29.134 -6.592 30.807 1.00 15.68 349 LEU B O 1
ATOM 2778 N N . SER A 1 352 ? -31.362 -6.928 30.454 1.00 18.64 350 SER B N 1
ATOM 2779 C CA . SER A 1 352 ? -31.710 -6.482 31.804 1.00 20.10 350 SER B CA 1
ATOM 2780 C C . SER A 1 352 ? -30.890 -7.235 32.834 1.00 20.51 350 SER B C 1
ATOM 2781 O O . SER A 1 352 ? -30.379 -6.649 33.772 1.00 21.88 350 SER B O 1
ATOM 2784 N N . THR A 1 353 ? -30.760 -8.559 32.616 1.00 18.65 351 THR B N 1
ATOM 2785 C CA . THR A 1 353 ? -30.068 -9.444 33.561 1.00 18.32 351 THR B CA 1
ATOM 2786 C C . THR A 1 353 ? -28.621 -9.057 33.856 1.00 17.47 351 THR B C 1
ATOM 2787 O O . THR A 1 353 ? -28.100 -9.322 34.927 1.00 20.07 351 THR B O 1
ATOM 2791 N N . PHE A 1 354 ? -27.958 -8.444 32.875 1.00 15.82 352 PHE B N 1
ATOM 2792 C CA . PHE A 1 354 ? -26.573 -8.084 33.007 1.00 15.13 352 PHE B CA 1
ATOM 2793 C C . PHE A 1 354 ? -26.349 -6.778 33.767 1.00 15.49 352 PHE B C 1
ATOM 2794 O O . PHE A 1 354 ? -25.242 -6.497 34.191 1.00 18.01 352 PHE B O 1
ATOM 2802 N N . GLN A 1 355 ? -27.370 -5.916 33.854 1.00 16.32 353 GLN B N 1
ATOM 2803 C CA . GLN A 1 355 ? -27.089 -4.557 34.363 1.00 16.92 353 GLN B CA 1
ATOM 2804 C C . GLN A 1 355 ? -26.571 -4.582 35.799 1.00 18.21 353 GLN B C 1
ATOM 2805 O O . GLN A 1 355 ? -25.764 -3.751 36.179 1.00 19.32 353 GLN B O 1
ATOM 2811 N N . GLN A 1 356 ? -27.061 -5.540 36.602 1.00 18.63 354 GLN B N 1
ATOM 2812 C CA . GLN A 1 356 ? -26.549 -5.691 37.955 1.00 19.18 354 GLN B CA 1
ATOM 2813 C C . GLN A 1 356 ? -25.106 -6.175 38.025 1.00 18.46 354 GLN B C 1
ATOM 2814 O O . GLN A 1 356 ? -24.496 -6.200 39.090 1.00 22.98 354 GLN B O 1
ATOM 2820 N N . MET A 1 357 ? -24.551 -6.607 36.877 1.00 17.54 355 MET B N 1
ATOM 2821 C CA . MET A 1 357 ? -23.243 -7.239 36.828 1.00 16.92 355 MET B CA 1
ATOM 2822 C C . MET A 1 357 ? -22.095 -6.282 36.540 1.00 16.81 355 MET B C 1
ATOM 2823 O O . MET A 1 357 ? -20.932 -6.626 36.808 1.00 19.35 355 MET B O 1
ATOM 2828 N N . TRP A 1 358 ? -22.409 -5.099 35.977 1.00 15.87 356 TRP B N 1
ATOM 2829 C CA . TRP A 1 358 ? -21.320 -4.141 35.728 1.00 16.19 356 TRP B CA 1
ATOM 2830 C C . TRP A 1 358 ? -20.517 -3.892 37.019 1.00 16.05 356 TRP B C 1
ATOM 2831 O O . TRP A 1 358 ? -21.102 -3.854 38.119 1.00 18.85 356 TRP B O 1
ATOM 2842 N N . ILE A 1 359 ? -19.208 -3.714 36.892 1.00 16.66 357 ILE B N 1
ATOM 2843 C CA . ILE A 1 359 ? -18.389 -3.163 37.983 1.00 17.64 357 ILE B CA 1
ATOM 2844 C C . ILE A 1 359 ? -18.620 -1.637 37.915 1.00 16.72 357 ILE B C 1
ATOM 2845 O O . ILE A 1 359 ? -18.411 -1.022 36.866 1.00 16.04 357 ILE B O 1
ATOM 2850 N N . THR A 1 360 ? -19.056 -1.025 39.016 1.00 16.84 358 THR B N 1
ATOM 2851 C CA . THR A 1 360 ? -19.248 0.415 38.996 1.00 17.09 358 THR B CA 1
ATOM 2852 C C . THR A 1 360 ? -17.999 1.120 39.462 1.00 16.53 358 THR B C 1
ATOM 2853 O O . THR A 1 360 ? -17.151 0.526 40.127 1.00 17.01 358 THR B O 1
ATOM 2857 N N . LYS A 1 361 ? -17.865 2.406 39.137 1.00 18.02 359 LYS B N 1
ATOM 2858 C CA A LYS A 1 361 ? -16.714 3.178 39.611 0.50 19.32 359 LYS B CA 1
ATOM 2859 C CA B LYS A 1 361 ? -16.711 3.174 39.608 0.50 20.66 359 LYS B CA 1
ATOM 2860 C C . LYS A 1 361 ? -16.668 3.178 41.144 1.00 20.15 359 LYS B C 1
ATOM 2861 O O . LYS A 1 361 ? -15.618 3.048 41.711 1.00 20.44 359 LYS B O 1
ATOM 2872 N N . GLN A 1 362 ? -17.838 3.314 41.793 1.00 19.06 360 GLN B N 1
ATOM 2873 C CA . GLN A 1 362 ? -17.885 3.233 43.269 1.00 20.30 360 GLN B CA 1
ATOM 2874 C C . GLN A 1 362 ? -17.285 1.896 43.769 1.00 21.31 360 GLN B C 1
ATOM 2875 O O . GLN A 1 362 ? -16.493 1.867 44.689 1.00 22.70 360 GLN B O 1
ATOM 2881 N N . GLU A 1 363 ? -17.654 0.779 43.142 1.00 20.27 361 GLU B N 1
ATOM 2882 C CA . GLU A 1 363 ? -17.085 -0.510 43.544 1.00 22.34 361 GLU B CA 1
ATOM 2883 C C . GLU A 1 363 ? -15.580 -0.566 43.352 1.00 21.80 361 GLU B C 1
ATOM 2884 O O . GLU A 1 363 ? -14.825 -1.115 44.167 1.00 23.82 361 GLU B O 1
ATOM 2890 N N . TYR A 1 364 ? -15.130 -0.028 42.225 1.00 20.67 362 TYR B N 1
ATOM 2891 C CA . TYR A 1 364 ? -13.708 0.006 41.924 1.00 21.73 362 TYR B CA 1
ATOM 2892 C C . TYR A 1 364 ? -12.980 0.856 42.980 1.00 23.08 362 TYR B C 1
ATOM 2893 O O . TYR A 1 364 ? -11.900 0.499 43.451 1.00 22.66 362 TYR B O 1
ATOM 2902 N N . ASP A 1 365 ? -13.565 1.995 43.331 1.00 23.88 363 ASP B N 1
ATOM 2903 C CA . ASP A 1 365 ? -12.918 2.874 44.300 1.00 25.84 363 ASP B CA 1
ATOM 2904 C C . ASP A 1 365 ? -12.735 2.171 45.643 1.00 27.05 363 ASP B C 1
ATOM 2905 O O . ASP A 1 365 ? -11.715 2.355 46.331 1.00 28.86 363 ASP B O 1
ATOM 2910 N N . GLU A 1 366 ? -13.719 1.377 46.018 1.00 28.60 364 GLU B N 1
ATOM 2911 C CA . GLU A 1 366 ? -13.710 0.741 47.326 1.00 31.26 364 GLU B CA 1
ATOM 2912 C C . GLU A 1 366 ? -12.814 -0.495 47.364 1.00 32.49 364 GLU B C 1
ATOM 2913 O O . GLU A 1 366 ? -12.228 -0.818 48.403 1.00 35.78 364 GLU B O 1
ATOM 2919 N N . ALA A 1 367 ? -12.667 -1.173 46.220 1.00 29.40 365 ALA B N 1
ATOM 2920 C CA . ALA A 1 367 ? -12.019 -2.492 46.210 1.00 27.09 365 ALA B CA 1
ATOM 2921 C C . ALA A 1 367 ? -10.718 -2.553 45.413 1.00 27.36 365 ALA B C 1
ATOM 2922 O O . ALA A 1 367 ? -9.887 -3.443 45.632 1.00 29.96 365 ALA B O 1
ATOM 2924 N N . GLY A 1 368 ? -10.529 -1.616 44.490 1.00 26.37 366 GLY B N 1
ATOM 2925 C CA . GLY A 1 368 ? -9.349 -1.594 43.623 1.00 24.95 366 GLY B CA 1
ATOM 2926 C C . GLY A 1 368 ? -9.456 -2.578 42.443 1.00 25.30 366 GLY B C 1
ATOM 2927 O O . GLY A 1 368 ? -10.463 -3.263 42.300 1.00 24.73 366 GLY B O 1
ATOM 2928 N N . PRO A 1 369 ? -8.398 -2.666 41.611 1.00 24.83 367 PRO B N 1
ATOM 2929 C CA . PRO A 1 369 ? -8.486 -3.516 40.390 1.00 23.90 367 PRO B CA 1
ATOM 2930 C C . PRO A 1 369 ? -8.830 -4.980 40.619 1.00 25.62 367 PRO B C 1
ATOM 2931 O O . PRO A 1 369 ? -9.379 -5.608 39.725 1.00 25.42 367 PRO B O 1
ATOM 2935 N N . SER A 1 370 ? -8.521 -5.538 41.785 1.00 26.60 368 SER B N 1
ATOM 2936 C CA . SER A 1 370 ? -8.787 -6.958 42.028 1.00 27.47 368 SER B CA 1
ATOM 2937 C C . SER A 1 370 ? -10.294 -7.253 42.055 1.00 27.64 368 SER B C 1
ATOM 2938 O O . SER A 1 370 ? -10.700 -8.418 42.027 1.00 29.02 368 SER B O 1
ATOM 2941 N N . ILE A 1 371 ? -11.133 -6.217 42.126 1.00 24.63 369 ILE B N 1
ATOM 2942 C CA . ILE A 1 371 ? -12.567 -6.444 42.068 1.00 23.91 369 ILE B CA 1
ATOM 2943 C C . ILE A 1 371 ? -12.978 -7.185 40.775 1.00 23.85 369 ILE B C 1
ATOM 2944 O O . ILE A 1 371 ? -14.046 -7.781 40.729 1.00 23.44 369 ILE B O 1
ATOM 2949 N N . VAL A 1 372 ? -12.174 -7.168 39.774 1.00 22.40 370 VAL B N 1
ATOM 2950 C CA . VAL A 1 372 ? -12.471 -7.834 38.529 1.00 21.13 370 VAL B CA 1
ATOM 2951 C C . VAL A 1 372 ? -12.626 -9.315 38.673 1.00 23.81 370 VAL B C 1
ATOM 2952 O O . VAL A 1 372 ? -13.357 -9.880 38.025 1.00 22.67 370 VAL B O 1
ATOM 2956 N N . HIS A 1 373 ? -11.883 -9.887 39.576 1.00 23.50 371 HIS B N 1
ATOM 2957 C CA . HIS A 1 373 ? -11.936 -11.315 39.780 1.00 26.66 371 HIS B CA 1
ATOM 2958 C C . HIS A 1 373 ? -13.194 -11.751 40.484 1.00 28.94 371 HIS B C 1
ATOM 2959 O O . HIS A 1 373 ? -13.702 -12.694 40.258 1.00 29.94 371 HIS B O 1
ATOM 2966 N N . ARG A 1 374 ? -13.701 -10.926 41.315 1.00 28.67 372 ARG B N 1
ATOM 2967 C CA . ARG A 1 374 ? -14.864 -11.270 41.929 1.00 28.66 372 ARG B CA 1
ATOM 2968 C C . ARG A 1 374 ? -16.155 -10.959 41.198 1.00 26.59 372 ARG B C 1
ATOM 2969 O O . ARG A 1 374 ? -17.124 -11.544 41.359 1.00 26.69 372 ARG B O 1
ATOM 2977 N N . LYS A 1 375 ? -16.057 -10.010 40.308 1.00 21.09 373 LYS B N 1
ATOM 2978 C CA . LYS A 1 375 ? -17.204 -9.605 39.549 1.00 22.53 373 LYS B CA 1
ATOM 2979 C C . LYS A 1 375 ? -17.333 -10.150 38.097 1.00 22.73 373 LYS B C 1
ATOM 2980 O O . LYS A 1 375 ? -18.347 -10.252 37.665 1.00 24.09 373 LYS B O 1
ATOM 2986 N N . CYS A 1 376 ? -16.235 -10.464 37.503 1.00 20.58 374 CYS B N 1
ATOM 2987 C CA . CYS A 1 376 ? -16.221 -10.910 36.105 1.00 21.09 374 CYS B CA 1
ATOM 2988 C C . CYS A 1 376 ? -15.829 -12.364 36.038 1.00 22.79 374 CYS B C 1
ATOM 2989 O O . CYS A 1 376 ? -14.634 -12.690 36.120 1.00 22.53 374 CYS B O 1
ATOM 2992 N N . PHE A 1 377 ? -16.821 -13.229 35.854 1.00 21.04 375 PHE B N 1
ATOM 2993 C CA . PHE A 1 377 ? -16.562 -14.675 35.824 1.00 23.38 375 PHE B CA 1
ATOM 2994 C C . PHE A 1 377 ? -17.765 -15.329 35.208 1.00 23.96 375 PHE B C 1
ATOM 2995 O O . PHE A 1 377 ? -18.846 -14.707 35.193 1.00 24.51 375 PHE B O 1
ATOM 3004 N N . ARG B 2 1 ? -26.977 -15.988 14.913 1.00 28.38 111 ARG M N 1
ATOM 3005 C CA A ARG B 2 1 ? -27.428 -15.432 16.144 0.50 30.34 111 ARG M CA 1
ATOM 3006 C CA B ARG B 2 1 ? -27.497 -15.454 16.163 0.50 30.22 111 ARG M CA 1
ATOM 3007 C C . ARG B 2 1 ? -28.673 -16.229 16.627 1.00 28.36 111 ARG M C 1
ATOM 3008 O O . ARG B 2 1 ? -29.336 -16.779 15.871 1.00 28.36 111 ARG M O 1
ATOM 3023 N N . ALA B 2 2 ? -28.846 -16.286 17.930 1.00 27.56 112 ALA M N 1
ATOM 3024 C CA . ALA B 2 2 ? -30.034 -16.962 18.444 1.00 30.89 112 ALA M CA 1
ATOM 3025 C C . ALA B 2 2 ? -31.298 -16.234 17.978 1.00 32.46 112 ALA M C 1
ATOM 3026 O O . ALA B 2 2 ? -31.323 -14.997 17.905 1.00 32.27 112 ALA M O 1
ATOM 3028 N N . ARG B 2 3 ? -32.347 -17.009 17.714 1.00 31.49 113 ARG M N 1
ATOM 3029 C CA . ARG B 2 3 ? -33.685 -16.480 17.405 1.00 32.84 113 ARG M CA 1
ATOM 3030 C C . ARG B 2 3 ? -34.315 -15.672 18.559 1.00 32.01 113 ARG M C 1
ATOM 3031 O O . ARG B 2 3 ? -35.090 -14.751 18.293 1.00 34.47 113 ARG M O 1
ATOM 3033 N N . THR B 2 4 ? -33.997 -16.016 19.815 1.00 30.36 114 THR M N 1
ATOM 3034 C CA . THR B 2 4 ? -34.430 -15.241 21.001 1.00 32.25 114 THR M CA 1
ATOM 3035 C C . THR B 2 4 ? -33.317 -15.165 22.003 1.00 28.52 114 THR M C 1
ATOM 3036 O O . THR B 2 4 ? -32.473 -16.041 22.041 1.00 28.22 114 THR M O 1
ATOM 3040 N N . GLU B 2 5 ? -33.349 -14.133 22.852 1.00 29.69 115 GLU M N 1
ATOM 3041 C CA . GLU B 2 5 ? -32.491 -14.056 24.045 1.00 31.16 115 GLU M CA 1
ATOM 3042 C C . GLU B 2 5 ? -33.200 -14.629 25.275 1.00 29.90 115 GLU M C 1
ATOM 3043 O O . GLU B 2 5 ? -32.628 -14.643 26.368 1.00 28.15 115 GLU M O 1
ATOM 3049 N N . ASP B 2 6 ? -34.448 -15.065 25.104 1.00 29.40 116 ASP M N 1
ATOM 3050 C CA . ASP B 2 6 ? -35.278 -15.520 26.246 1.00 29.48 116 ASP M CA 1
ATOM 3051 C C . ASP B 2 6 ? -34.636 -16.643 27.040 1.00 28.32 116 ASP M C 1
ATOM 3052 O O . ASP B 2 6 ? -34.628 -16.566 28.272 1.00 28.13 116 ASP M O 1
ATOM 3057 N N . TYR B 2 7 ? -34.075 -17.664 26.365 1.00 24.07 117 TYR M N 1
ATOM 3058 C CA . TYR B 2 7 ? -33.525 -18.805 27.087 1.00 22.59 117 TYR M CA 1
ATOM 3059 C C . TYR B 2 7 ? -32.168 -18.396 27.678 1.00 23.85 117 TYR M C 1
ATOM 3060 O O . TYR B 2 7 ? -31.812 -18.790 28.771 1.00 24.86 117 TYR M O 1
ATOM 3069 N N . LEU B 2 8 ? -31.448 -17.543 26.977 1.00 25.93 118 LEU M N 1
ATOM 3070 C CA . LEU B 2 8 ? -30.195 -17.057 27.514 1.00 24.34 118 LEU M CA 1
ATOM 3071 C C . LEU B 2 8 ? -30.418 -16.317 28.853 1.00 22.10 118 LEU M C 1
ATOM 3072 O O . LEU B 2 8 ? -29.719 -16.611 29.845 1.00 21.73 118 LEU M O 1
ATOM 3077 N N A LYS B 2 9 ? -31.422 -15.422 28.908 0.60 21.68 119 LYS M N 1
ATOM 3078 N N B LYS B 2 9 ? -31.393 -15.447 28.896 0.40 22.06 119 LYS M N 1
ATOM 3079 C CA A LYS B 2 9 ? -31.743 -14.711 30.154 0.60 21.94 119 LYS M CA 1
ATOM 3080 C CA B LYS B 2 9 ? -31.697 -14.766 30.094 0.40 22.24 119 LYS M CA 1
ATOM 3081 C C A LYS B 2 9 ? -32.114 -15.716 31.239 0.60 19.71 119 LYS M C 1
ATOM 3082 C C B LYS B 2 9 ? -32.096 -15.734 31.220 0.40 20.05 119 LYS M C 1
ATOM 3083 O O A LYS B 2 9 ? -31.696 -15.592 32.375 0.60 19.44 119 LYS M O 1
ATOM 3084 O O B LYS B 2 9 ? -31.708 -15.592 32.310 0.40 19.98 119 LYS M O 1
ATOM 3095 N N . ARG B 2 10 ? -32.906 -16.715 30.892 1.00 18.72 120 ARG M N 1
ATOM 3096 C CA A ARG B 2 10 ? -33.320 -17.656 31.928 0.50 19.60 120 ARG M CA 1
ATOM 3097 C CA B ARG B 2 10 ? -33.340 -17.725 31.871 0.50 17.88 120 ARG M CA 1
ATOM 3098 C C . ARG B 2 10 ? -32.143 -18.480 32.409 1.00 18.44 120 ARG M C 1
ATOM 3099 O O . ARG B 2 10 ? -32.087 -18.801 33.595 1.00 19.37 120 ARG M O 1
ATOM 3114 N N A LYS B 2 11 ? -31.201 -18.774 31.527 0.70 17.48 121 LYS M N 1
ATOM 3115 N N B LYS B 2 11 ? -31.193 -18.769 31.531 0.30 18.19 121 LYS M N 1
ATOM 3116 C CA A LYS B 2 11 ? -30.064 -19.540 31.897 0.70 18.51 121 LYS M CA 1
ATOM 3117 C CA B LYS B 2 11 ? -30.032 -19.524 31.906 0.30 19.34 121 LYS M CA 1
ATOM 3118 C C A LYS B 2 11 ? -29.128 -18.747 32.769 0.70 18.47 121 LYS M C 1
ATOM 3119 C C B LYS B 2 11 ? -29.117 -18.737 32.792 0.30 18.88 121 LYS M C 1
ATOM 3120 O O A LYS B 2 11 ? -28.587 -19.243 33.674 0.70 19.86 121 LYS M O 1
ATOM 3121 O O B LYS B 2 11 ? -28.556 -19.226 33.685 0.30 19.56 121 LYS M O 1
ATOM 3132 N N . ILE B 2 12 ? -28.991 -17.467 32.494 1.00 18.04 122 ILE M N 1
ATOM 3133 C CA . ILE B 2 12 ? -28.102 -16.613 33.305 1.00 17.73 122 ILE M CA 1
ATOM 3134 C C . ILE B 2 12 ? -28.707 -16.427 34.704 1.00 17.42 122 ILE M C 1
ATOM 3135 O O . ILE B 2 12 ? -28.016 -16.558 35.720 1.00 18.00 122 ILE M O 1
ATOM 3140 N N . ARG B 2 13 ? -30.033 -16.254 34.706 1.00 18.00 123 ARG M N 1
ATOM 3141 C CA A ARG B 2 13 ? -30.745 -16.044 35.974 0.50 18.34 123 ARG M CA 1
ATOM 3142 C CA B ARG B 2 13 ? -30.790 -16.056 35.967 0.50 16.34 123 ARG M CA 1
ATOM 3143 C C . ARG B 2 13 ? -30.661 -17.268 36.889 1.00 18.66 123 ARG M C 1
ATOM 3144 O O . ARG B 2 13 ? -30.707 -17.138 38.110 1.00 21.07 123 ARG M O 1
ATOM 3159 N N . SER B 2 14 ? -30.539 -18.461 36.294 1.00 17.19 124 SER M N 1
ATOM 3160 C CA . SER B 2 14 ? -30.449 -19.689 37.115 1.00 17.35 124 SER M CA 1
ATOM 3161 C C . SER B 2 14 ? -29.070 -20.320 37.093 1.00 18.18 124 SER M C 1
ATOM 3162 O O . SER B 2 14 ? -28.904 -21.489 37.404 1.00 18.99 124 SER M O 1
ATOM 3165 N N . ARG B 2 15 ? -28.061 -19.529 36.728 1.00 16.96 125 ARG M N 1
ATOM 3166 C CA . ARG B 2 15 ? -26.681 -20.034 36.610 1.00 16.37 125 ARG M CA 1
ATOM 3167 C C . ARG B 2 15 ? -26.193 -20.620 37.936 1.00 16.52 125 ARG M C 1
ATOM 3168 O O . ARG B 2 15 ? -26.359 -19.990 38.993 1.00 19.19 125 ARG M O 1
ATOM 3176 N N . PRO B 2 16 ? -25.588 -21.820 37.888 1.00 18.58 126 PRO M N 1
ATOM 3177 C CA . PRO B 2 16 ? -25.047 -22.374 39.128 1.00 19.97 126 PRO M CA 1
ATOM 3178 C C . PRO B 2 16 ? -23.893 -21.566 39.667 1.00 21.43 126 PRO M C 1
ATOM 3179 O O . PRO B 2 16 ? -23.171 -20.889 38.897 1.00 19.84 126 PRO M O 1
ATOM 3183 N N . GLU B 2 17 ? -23.718 -21.614 40.931 1.00 21.87 127 GLU M N 1
ATOM 3184 C CA . GLU B 2 17 ? -22.531 -21.058 41.568 1.00 23.82 127 GLU M CA 1
ATOM 3185 C C . GLU B 2 17 ? -21.285 -21.859 41.209 1.00 19.95 127 GLU M C 1
ATOM 3186 O O . GLU B 2 17 ? -21.387 -23.001 41.029 1.00 19.99 127 GLU M O 1
ATOM 3188 N N . ARG B 2 18 ? -20.130 -21.220 41.155 1.00 22.07 128 ARG M N 1
ATOM 3189 C CA . ARG B 2 18 ? -18.904 -21.913 40.813 1.00 22.56 128 ARG M CA 1
ATOM 3190 C C . ARG B 2 18 ? -18.672 -23.102 41.727 1.00 22.20 128 ARG M C 1
ATOM 3191 O O . ARG B 2 18 ? -18.245 -24.183 41.259 1.00 20.63 128 ARG M O 1
ATOM 3199 N N . ALA B 2 19 ? -18.937 -22.912 43.030 1.00 22.14 129 ALA M N 1
ATOM 3200 C CA . ALA B 2 19 ? -18.743 -23.967 44.028 1.00 22.20 129 ALA M CA 1
ATOM 3201 C C . ALA B 2 19 ? -19.541 -25.212 43.676 1.00 21.05 129 ALA M C 1
ATOM 3202 O O . ALA B 2 19 ? -19.075 -26.326 43.981 1.00 21.69 129 ALA M O 1
ATOM 3204 N N A GLU B 2 20 ? -20.662 -25.065 43.074 0.50 18.91 130 GLU M N 1
ATOM 3205 N N B GLU B 2 20 ? -20.562 -25.066 43.081 0.50 21.37 130 GLU M N 1
ATOM 3206 C CA A GLU B 2 20 ? -21.422 -26.243 42.648 0.50 20.50 130 GLU M CA 1
ATOM 3207 C CA B GLU B 2 20 ? -21.343 -26.229 42.668 0.50 23.19 130 GLU M CA 1
ATOM 3208 C C A GLU B 2 20 ? -20.753 -26.999 41.539 0.50 20.91 130 GLU M C 1
ATOM 3209 C C B GLU B 2 20 ? -20.671 -26.992 41.538 0.50 22.15 130 GLU M C 1
ATOM 3210 O O A GLU B 2 20 ? -20.781 -28.134 41.532 0.50 20.60 130 GLU M O 1
ATOM 3211 O O B GLU B 2 20 ? -20.682 -28.138 41.538 0.50 21.78 130 GLU M O 1
ATOM 3222 N N . LEU B 2 21 ? -20.203 -26.303 40.587 1.00 20.32 131 LEU M N 1
ATOM 3223 C CA . LEU B 2 21 ? -19.490 -26.989 39.510 1.00 19.73 131 LEU M CA 1
ATOM 3224 C C . LEU B 2 21 ? -18.283 -27.720 40.077 1.00 20.30 131 LEU M C 1
ATOM 3225 O O . LEU B 2 21 ? -17.928 -28.784 39.589 1.00 21.08 131 LEU M O 1
ATOM 3230 N N . VAL B 2 22 ? -17.633 -27.147 41.093 1.00 21.70 132 VAL M N 1
ATOM 3231 C CA . VAL B 2 22 ? -16.498 -27.799 41.730 1.00 22.32 132 VAL M CA 1
ATOM 3232 C C . VAL B 2 22 ? -16.980 -29.050 42.467 1.00 23.45 132 VAL M C 1
ATOM 3233 O O . VAL B 2 22 ? -16.398 -30.124 42.313 1.00 24.87 132 VAL M O 1
ATOM 3237 N N . ARG B 2 23 ? -18.076 -28.931 43.214 1.00 24.48 133 ARG M N 1
ATOM 3238 C CA A ARG B 2 23 ? -18.604 -30.101 43.915 0.50 24.93 133 ARG M CA 1
ATOM 3239 C CA B ARG B 2 23 ? -18.616 -30.096 43.915 0.50 24.58 133 ARG M CA 1
ATOM 3240 C C . ARG B 2 23 ? -18.970 -31.207 42.918 1.00 24.03 133 ARG M C 1
ATOM 3241 O O . ARG B 2 23 ? -18.807 -32.407 43.200 1.00 26.53 133 ARG M O 1
ATOM 3256 N N . MET B 2 24 ? -19.452 -30.857 41.773 1.00 23.35 134 MET M N 1
ATOM 3257 C CA . MET B 2 24 ? -19.781 -31.805 40.744 1.00 23.30 134 MET M CA 1
ATOM 3258 C C . MET B 2 24 ? -18.628 -32.338 39.923 1.00 26.11 134 MET M C 1
ATOM 3259 O O . MET B 2 24 ? -18.840 -33.143 39.145 1.00 28.04 134 MET M O 1
ATOM 3264 N N . HIS B 2 25 ? -17.485 -31.853 40.157 1.00 25.65 135 HIS M N 1
ATOM 3265 C CA . HIS B 2 25 ? -16.316 -32.172 39.443 1.00 27.93 135 HIS M CA 1
ATOM 3266 C C . HIS B 2 25 ? -16.265 -31.750 38.013 1.00 28.12 135 HIS M C 1
ATOM 3267 O O . HIS B 2 25 ? -15.573 -32.252 37.266 1.00 28.71 135 HIS M O 1
ATOM 3274 N N . ILE B 2 26 ? -16.988 -30.719 37.725 1.00 23.62 136 ILE M N 1
ATOM 3275 C CA . ILE B 2 26 ? -16.981 -30.085 36.412 1.00 24.56 136 ILE M CA 1
ATOM 3276 C C . ILE B 2 26 ? -15.861 -29.085 36.333 1.00 27.21 136 ILE M C 1
ATOM 3277 O O . ILE B 2 26 ? -15.192 -28.984 35.347 1.00 27.53 136 ILE M O 1
ATOM 3282 N N . LEU B 2 27 ? -15.643 -28.392 37.410 1.00 26.91 137 LEU M N 1
ATOM 3283 C CA . LEU B 2 27 ? -14.496 -27.510 37.563 1.00 26.78 137 LEU M CA 1
ATOM 3284 C C . LEU B 2 27 ? -13.530 -28.044 38.593 1.00 29.48 137 LEU M C 1
ATOM 3285 O O . LEU B 2 27 ? -13.960 -28.672 39.560 1.00 31.90 137 LEU M O 1
ATOM 3290 N N . GLU B 2 28 ? -12.233 -27.773 38.440 1.00 35.15 138 GLU M N 1
ATOM 3291 C CA . GLU B 2 28 ? -11.276 -28.120 39.492 1.00 39.58 138 GLU M CA 1
ATOM 3292 C C . GLU B 2 28 ? -11.409 -27.096 40.617 1.00 43.49 138 GLU M C 1
ATOM 3293 O O . GLU B 2 28 ? -11.868 -25.957 40.383 1.00 44.57 138 GLU M O 1
ATOM 3299 N N . GLU B 2 29 ? -11.028 -27.498 41.835 1.00 46.98 139 GLU M N 1
ATOM 3300 C CA . GLU B 2 29 ? -10.915 -26.539 42.937 1.00 49.89 139 GLU M CA 1
ATOM 3301 C C . GLU B 2 29 ? -9.837 -25.534 42.536 1.00 54.30 139 GLU M C 1
ATOM 3302 O O . GLU B 2 29 ? -8.937 -25.870 41.741 1.00 56.02 139 GLU M O 1
ATOM 3304 N N . THR B 2 30 ? -9.925 -24.302 43.037 1.00 55.43 140 THR M N 1
ATOM 3305 C CA . THR B 2 30 ? -8.946 -23.296 42.626 1.00 57.30 140 THR M CA 1
ATOM 3306 C C . THR B 2 30 ? -8.660 -22.234 43.685 1.00 59.01 140 THR M C 1
ATOM 3307 O O . THR B 2 30 ? -7.572 -21.611 43.655 1.00 60.33 140 THR M O 1
#

Secondary structure (DSSP, 8-state):
--SPPEEEEE-SSEEEEEETT-SS-SEEEE--EEEE----EETHHHH--EEEE-SEETTEE--HHHHHHHHHHIIIIII---GGG--EEEEE-TT--HHHHHHHHHIIIIIS--SEEEEEEHHHHHHHHTT-SSEEEEEE-SS-EEEEEEETTEE-GGG-EEE---HHHHHHHHHHHHGGGT----SHHHHHHHHHHHHHH----SSHHHHHHHHTT--S--EEEE-TTS-EEEESTHHHHHHHHHH-GGGGT--SPPHHHHHHHHHHTS-GGGHHHHHTTEEEESGGG-STTHHHHHHHHHHHHS-TT----EE--TTGGGHHHHHHHHHHTSHHHHTTSEEHHHHHHH-TTHHHHH--/--S-SHHHHHHHHTPPPHHHHHHTTSS---